Protein 2HHP (pdb70)

B-factor: mean 31.3, std 10.46, range [14.04, 85.15]

Radius of gyration: 24.3 Å; Cα contacts (8 Å, |Δi|>4): 981; chains: 1; bounding box: 60×66×67 Å

Nearest PDB structures (foldseek):
  2hhp-assembly1_A  TM=1.002E+00  e=3.852E-98  Saccharomyces cerevisiae
  2q66-assembly1_A  TM=9.576E-01  e=8.132E-89  Saccharomyces cerevisiae
  3c66-assembly2_B  TM=9.898E-01  e=5.894E-87  Saccharomyces cerevisiae
  2o1p-assembly2_B  TM=9.622E-01  e=3.271E-87  Saccharomyces cerevisiae
  3c66-assembly1_A  TM=9.635E-01  e=1.630E-86  Saccharomyces cerevisiae

InterPro domains:
  IPR007010 Poly(A) polymerase, RNA-binding domain [PF04926] (353-531)
  IPR007012 Poly(A) polymerase, central domain [PF04928] (206-351)
  IPR011068 Nucleotidyltransferase, class I-like, C-terminal [SSF55003] (353-522)
  IPR014492 Poly(A) polymerase [PIRSF018425] (3-551)
  IPR043519 Nucleotidyltransferase superfamily [G3DSA:3.30.460.10] (40-195)
  IPR043519 Nucleotidyltransferase superfamily [SSF81301] (4-197)
  IPR048840 Poly(A) polymerase, nucleotidyltransferase domain [PF20750] (8-201)

Sequence (508 aa):
QKVFGITGPVSTVGATAAENKLNDSLIQQELKKEGSFETEQEETANRVQVLKILQELAQQRFVYEVSKKKKNMSDGMARRDAGGKIIFTYGSSYRLGVHGPGSDIDTLVVVPKHVTREDFFTVFDSLLRERKELDEIAPVPDAFFVPIIKIKKFSGIISIIDLICARRLDQPQVPLSLTLSDKNLLRNLDEKDLRRALNGTRVTDEILEELVPKPNNVFRIALRAIKLWAQRRAVYANIFGFPGGVVAWAMLVARICQLYPNACSAVILNRFFIILSEWNWPQPVILKPIEDGPLQVRVWNPKIYAQDRSHRMPVITPAYPSMCATHNITEESTKKVILQEFVRGVQIITNDIFSNKKSWANLFEKNDFFFRYKFYLEITAYTRGSDDEQHLKWSSGLVESKVRRLLVMKLLEVVLAGIKIAHPFTKPFESSSYCCPTEDDYEMIQDKYGSHKTETALNALKPKAYLSTTMMYIGLDFNKEKVDIHIPCTEFVNLCRRSFNEDYGDHKVFNLALRFVKGYDLPDEVFDENEKRPS

Organism: Saccharomyces cerevisiae (strain ATCC 204508 / S288c) (NCBI:txid559292)

GO terms:
  GO:0005847 mRNA cleavage and polyadenylation specificity factor complex (C, IDA)
  GO:0031124 mRNA 3'-end processing (P, IDA)
  GO:1990817 poly(A) RNA polymerase activity (F, IDA)
  GO:0031126 sno(s)RNA 3'-end processing (P, IGI)
  GO:0031124 mRNA 3'-end processing (P, IMP)
  GO:0000287 magnesium ion binding (F, IDA)
  GO:0005524 ATP binding (F, IDA)
  GO:0005515 protein binding (F, IPI)

Structure (mmCIF, N/CA/C/O backbone):
data_2HHP
#
_entry.id   2HHP
#
_cell.length_a   58.483
_cell.length_b   84.918
_cell.length_c   67.721
_cell.angle_alpha   90.00
_cell.angle_beta   111.78
_cell.angle_gamma   90.00
#
_symmetry.space_group_name_H-M   'P 1 21 1'
#
loop_
_entity.id
_entity.type
_entity.pdbx_description
1 polymer 'Poly(A) polymerase'
2 non-polymer 'CITRATE ANION'
3 non-polymer 'MAGNESIUM ION'
4 water water
#
loop_
_atom_site.group_PDB
_atom_site.id
_atom_site.type_symbol
_atom_site.label_atom_id
_atom_site.label_alt_id
_atom_site.label_comp_id
_atom_site.label_asym_id
_atom_site.label_entity_id
_atom_site.label_seq_id
_atom_site.pdbx_PDB_ins_code
_atom_site.Cartn_x
_atom_site.Cartn_y
_atom_site.Cartn_z
_atom_site.occupancy
_atom_site.B_iso_or_equiv
_atom_site.auth_seq_id
_atom_site.auth_comp_id
_atom_site.auth_asym_id
_atom_site.auth_atom_id
_atom_site.pdbx_PDB_model_num
ATOM 1 N N . GLN A 1 4 ? 3.024 -4.757 -15.246 1.00 46.56 4 GLN A N 1
ATOM 2 C CA . GLN A 1 4 ? 2.933 -3.547 -14.381 1.00 46.28 4 GLN A CA 1
ATOM 3 C C . GLN A 1 4 ? 3.185 -3.955 -12.929 1.00 44.61 4 GLN A C 1
ATOM 4 O O . GLN A 1 4 ? 2.492 -4.836 -12.398 1.00 43.74 4 GLN A O 1
ATOM 10 N N . LYS A 1 5 ? 4.169 -3.307 -12.301 1.00 42.63 5 LYS A N 1
ATOM 11 C CA . LYS A 1 5 ? 4.609 -3.675 -10.939 1.00 41.90 5 LYS A CA 1
ATOM 12 C C . LYS A 1 5 ? 3.438 -3.551 -9.989 1.00 40.16 5 LYS A C 1
ATOM 13 O O . LYS A 1 5 ? 3.414 -4.161 -8.913 1.00 40.56 5 LYS A O 1
ATOM 19 N N . VAL A 1 6 ? 2.469 -2.752 -10.427 1.00 37.78 6 VAL A N 1
ATOM 20 C CA . VAL A 1 6 ? 1.279 -2.374 -9.681 1.00 35.18 6 VAL A CA 1
ATOM 21 C C . VAL A 1 6 ? 0.368 -3.589 -9.532 1.00 33.76 6 VAL A C 1
ATOM 22 O O . VAL A 1 6 ? -0.481 -3.633 -8.651 1.00 32.87 6 VAL A O 1
ATOM 26 N N . PHE A 1 7 ? 0.597 -4.614 -10.352 1.00 32.54 7 PHE A N 1
ATOM 27 C CA . PHE A 1 7 ? -0.226 -5.862 -10.251 1.00 31.04 7 PHE A CA 1
ATOM 28 C C . PHE A 1 7 ? 0.504 -6.970 -9.510 1.00 29.43 7 PHE A C 1
ATOM 29 O O . PHE A 1 7 ? -0.006 -8.150 -9.367 1.00 26.48 7 PHE A O 1
ATOM 37 N N . GLY A 1 8 ? 1.687 -6.566 -9.045 1.00 29.13 8 GLY A N 1
ATOM 38 C CA . GLY A 1 8 ? 2.616 -7.382 -8.257 1.00 29.66 8 GLY A CA 1
ATOM 39 C C . GLY A 1 8 ? 3.446 -8.446 -9.005 1.00 29.63 8 GLY A C 1
ATOM 40 O O . GLY A 1 8 ? 3.633 -8.359 -10.215 1.00 32.44 8 GLY A O 1
ATOM 41 N N . ILE A 1 9 ? 3.898 -9.461 -8.270 1.00 27.44 9 ILE A N 1
ATOM 42 C CA . ILE A 1 9 ? 4.751 -10.530 -8.846 1.00 26.03 9 ILE A CA 1
ATOM 43 C C . ILE A 1 9 ? 3.972 -11.697 -9.425 1.00 26.31 9 ILE A C 1
ATOM 44 O O . ILE A 1 9 ? 4.560 -12.560 -10.119 1.00 23.63 9 ILE A O 1
ATOM 49 N N . THR A 1 10 ? 2.675 -11.772 -9.133 1.00 27.38 10 THR A N 1
ATOM 50 C CA . THR A 1 10 ? 1.857 -12.875 -9.731 1.00 27.65 10 THR A CA 1
ATOM 51 C C . THR A 1 10 ? 0.789 -12.473 -10.744 1.00 27.94 10 THR A C 1
ATOM 52 O O . THR A 1 10 ? 0.056 -13.372 -11.210 1.00 28.41 10 THR A O 1
ATOM 56 N N . GLY A 1 11 ? 0.640 -11.192 -11.098 1.00 28.59 11 GLY A N 1
ATOM 57 C CA . GLY A 1 11 ? -0.495 -10.847 -12.010 1.00 27.69 11 GLY A CA 1
ATOM 58 C C . GLY A 1 11 ? -1.825 -10.743 -11.215 1.00 25.19 11 GLY A C 1
ATOM 59 O O . GLY A 1 11 ? -1.885 -11.242 -10.099 1.00 26.03 11 GLY A O 1
ATOM 60 N N . PRO A 1 12 ? -2.872 -10.077 -11.726 1.00 24.22 12 PRO A N 1
ATOM 61 C CA . PRO A 1 12 ? -4.094 -9.923 -10.937 1.00 22.59 12 PRO A CA 1
ATOM 62 C C . PRO A 1 12 ? -4.922 -11.205 -10.873 1.00 21.74 12 PRO A C 1
ATOM 63 O O . PRO A 1 12 ? -4.932 -11.994 -11.841 1.00 21.59 12 PRO A O 1
ATOM 67 N N . VAL A 1 13 ? -5.654 -11.376 -9.773 1.00 18.98 13 VAL A N 1
ATOM 68 C CA . VAL A 1 13 ? -6.627 -12.446 -9.681 1.00 18.45 13 VAL A CA 1
ATOM 69 C C . VAL A 1 13 ? -7.869 -12.089 -10.520 1.00 17.90 13 VAL A C 1
ATOM 70 O O . VAL A 1 13 ? -8.390 -12.920 -11.268 1.00 17.22 13 VAL A O 1
ATOM 74 N N . SER A 1 14 ? -8.300 -10.842 -10.422 1.00 17.61 14 SER A N 1
ATOM 75 C CA . SER A 1 14 ? -9.460 -10.342 -11.178 1.00 18.75 14 SER A CA 1
ATOM 76 C C . SER A 1 14 ? -9.287 -8.876 -11.513 1.00 19.06 14 SER A C 1
ATOM 77 O O . SER A 1 14 ? -8.900 -8.120 -10.644 1.00 20.02 14 SER A O 1
ATOM 80 N N . THR A 1 15 ? -9.578 -8.484 -12.761 1.00 18.04 15 THR A N 1
ATOM 81 C CA . THR A 1 15 ? -9.638 -7.047 -13.069 1.00 20.39 15 THR A CA 1
ATOM 82 C C . THR A 1 15 ? -11.064 -6.502 -13.106 1.00 20.47 15 THR A C 1
ATOM 83 O O . THR A 1 15 ? -11.272 -5.356 -13.514 1.00 21.49 15 THR A O 1
ATOM 87 N N . VAL A 1 16 ? -12.038 -7.320 -12.709 1.00 20.28 16 VAL A N 1
ATOM 88 C CA . VAL A 1 16 ? -13.425 -6.894 -12.633 1.00 20.82 16 VAL A CA 1
ATOM 89 C C . VAL A 1 16 ? -13.606 -5.672 -11.735 1.00 21.56 16 VAL A C 1
ATOM 90 O O . VAL A 1 16 ? -13.043 -5.609 -10.633 1.00 19.91 16 VAL A O 1
ATOM 94 N N . GLY A 1 17 ? -14.365 -4.685 -12.200 1.00 21.20 17 GLY A N 1
ATOM 95 C CA . GLY A 1 17 ? -14.628 -3.522 -11.360 1.00 21.74 17 GLY A CA 1
ATOM 96 C C . GLY A 1 17 ? -15.697 -3.739 -10.285 1.00 23.01 17 GLY A C 1
ATOM 97 O O . GLY A 1 17 ? -16.487 -4.707 -10.323 1.00 21.82 17 GLY A O 1
ATOM 98 N N . ALA A 1 18 ? -15.775 -2.800 -9.334 1.00 22.80 18 ALA A N 1
ATOM 99 C CA . ALA A 1 18 ? -16.828 -2.886 -8.306 1.00 22.58 18 ALA A CA 1
ATOM 100 C C . ALA A 1 18 ? -18.230 -2.756 -8.919 1.00 22.46 18 ALA A C 1
ATOM 101 O O . ALA A 1 18 ? -18.453 -1.951 -9.818 1.00 22.11 18 ALA A O 1
ATOM 103 N N . THR A 1 19 ? -19.161 -3.545 -8.397 1.00 23.93 19 THR A N 1
ATOM 104 C CA . THR A 1 19 ? -20.585 -3.375 -8.685 1.00 24.25 19 THR A CA 1
ATOM 105 C C . THR A 1 19 ? -21.205 -2.321 -7.770 1.00 24.92 19 THR A C 1
ATOM 106 O O . THR A 1 19 ? -20.615 -1.881 -6.756 1.00 23.82 19 THR A O 1
ATOM 110 N N . ALA A 1 20 ? -22.426 -1.939 -8.113 1.00 25.49 20 ALA A N 1
ATOM 111 C CA . ALA A 1 20 ? -23.154 -0.984 -7.285 1.00 24.94 20 ALA A CA 1
ATOM 112 C C . ALA A 1 20 ? -23.337 -1.514 -5.852 1.00 24.76 20 ALA A C 1
ATOM 113 O O . ALA A 1 20 ? -23.166 -0.761 -4.872 1.00 22.68 20 ALA A O 1
ATOM 115 N N . ALA A 1 21 ? -23.648 -2.804 -5.717 1.00 23.55 21 ALA A N 1
ATOM 116 C CA . ALA A 1 21 ? -23.859 -3.391 -4.384 1.00 23.37 21 ALA A CA 1
ATOM 117 C C . ALA A 1 21 ? -22.558 -3.329 -3.567 1.00 22.32 21 ALA A C 1
ATOM 118 O O . ALA A 1 21 ? -22.577 -3.067 -2.359 1.00 21.85 21 ALA A O 1
ATOM 120 N N . GLU A 1 22 ? -21.446 -3.636 -4.230 1.00 21.79 22 GLU A N 1
ATOM 121 C CA . GLU A 1 22 ? -20.132 -3.579 -3.566 1.00 21.06 22 GLU A CA 1
ATOM 122 C C . GLU A 1 22 ? -19.799 -2.142 -3.153 1.00 20.98 22 GLU A C 1
ATOM 123 O O . GLU A 1 22 ? -19.281 -1.919 -2.064 1.00 20.49 22 GLU A O 1
ATOM 129 N N . ASN A 1 23 ? -20.102 -1.160 -4.017 1.00 21.09 23 ASN A N 1
ATOM 130 C CA . ASN A 1 23 ? -19.815 0.229 -3.669 1.00 21.15 23 ASN A CA 1
ATOM 131 C C . ASN A 1 23 ? -20.661 0.679 -2.482 1.00 21.35 23 ASN A C 1
ATOM 132 O O . ASN A 1 23 ? -20.230 1.492 -1.705 1.00 19.51 23 ASN A O 1
ATOM 137 N N . LYS A 1 24 ? -21.863 0.122 -2.359 1.00 21.59 24 LYS A N 1
ATOM 138 C CA . LYS A 1 24 ? -22.741 0.402 -1.224 1.00 22.18 24 LYS A CA 1
ATOM 139 C C . LYS A 1 24 ? -22.111 -0.124 0.077 1.00 20.91 24 LYS A C 1
ATOM 140 O O . LYS A 1 24 ? -22.088 0.586 1.085 1.00 20.33 24 LYS A O 1
ATOM 146 N N . LEU A 1 25 ? -21.582 -1.340 0.037 1.00 19.61 25 LEU A N 1
ATOM 147 C CA . LEU A 1 25 ? -20.842 -1.914 1.179 1.00 20.17 25 LEU A CA 1
ATOM 148 C C . LEU A 1 25 ? -19.625 -1.030 1.513 1.00 19.10 25 LEU A C 1
ATOM 149 O O . LEU A 1 25 ? -19.271 -0.812 2.678 1.00 19.05 25 LEU A O 1
ATOM 154 N N . ASN A 1 26 ? -18.988 -0.518 0.469 1.00 20.00 26 ASN A N 1
ATOM 155 C CA . ASN A 1 26 ? -17.838 0.374 0.620 1.00 19.52 26 ASN A CA 1
ATOM 156 C C . ASN A 1 26 ? -18.240 1.703 1.275 1.00 19.80 26 ASN A C 1
ATOM 157 O O . ASN A 1 26 ? -17.565 2.205 2.165 1.00 19.35 26 ASN A O 1
ATOM 162 N N . ASP A 1 27 ? -19.356 2.276 0.843 1.00 20.68 27 ASP A N 1
ATOM 163 C CA . ASP A 1 27 ? -19.872 3.468 1.527 1.00 21.74 27 ASP A CA 1
ATOM 164 C C . ASP A 1 27 ? -20.149 3.196 3.003 1.00 21.50 27 ASP A C 1
ATOM 165 O O . ASP A 1 27 ? -19.790 3.997 3.849 1.00 20.53 27 ASP A O 1
ATOM 170 N N . SER A 1 28 ? -20.792 2.068 3.313 1.00 21.55 28 SER A N 1
ATOM 171 C CA . SER A 1 28 ? -21.013 1.639 4.720 1.00 21.89 28 SER A CA 1
ATOM 172 C C . SER A 1 28 ? -19.707 1.529 5.499 1.00 21.42 28 SER A C 1
ATOM 173 O O . SER A 1 28 ? -19.625 1.943 6.676 1.00 21.32 28 SER A O 1
ATOM 176 N N . LEU A 1 29 ? -18.696 0.961 4.839 1.00 20.15 29 LEU A N 1
ATOM 177 C CA . LEU A 1 29 ? -17.375 0.789 5.470 1.00 18.41 29 LEU A CA 1
ATOM 178 C C . LEU A 1 29 ? -16.815 2.181 5.819 1.00 18.95 29 LEU A C 1
ATOM 179 O O . LEU A 1 29 ? -16.384 2.421 6.929 1.00 18.99 29 LEU A O 1
ATOM 184 N N . ILE A 1 30 ? -16.814 3.096 4.844 1.00 19.32 30 ILE A N 1
ATOM 185 C CA . ILE A 1 30 ? -16.270 4.446 5.100 1.00 19.81 30 ILE A CA 1
ATOM 186 C C . ILE A 1 30 ? -17.043 5.163 6.231 1.00 20.58 30 ILE A C 1
ATOM 187 O O . ILE A 1 30 ? -16.431 5.742 7.146 1.00 21.93 30 ILE A O 1
ATOM 192 N N . GLN A 1 31 ? -18.373 5.081 6.195 1.00 21.75 31 GLN A N 1
ATOM 193 C CA A GLN A 1 31 ? -19.180 5.692 7.262 0.50 22.03 31 GLN A CA 1
ATOM 194 C CA B GLN A 1 31 ? -19.268 5.622 7.260 0.50 22.73 31 GLN A CA 1
ATOM 195 C C . GLN A 1 31 ? -18.865 5.111 8.649 1.00 21.83 31 GLN A C 1
ATOM 196 O O . GLN A 1 31 ? -18.762 5.874 9.627 1.00 21.61 31 GLN A O 1
ATOM 207 N N . GLU A 1 32 ? -18.660 3.799 8.748 1.00 21.24 32 GLU A N 1
ATOM 208 C CA . GLU A 1 32 ? -18.204 3.203 10.001 1.00 21.76 32 GLU A CA 1
ATOM 209 C C . GLU A 1 32 ? -16.787 3.691 10.431 1.00 21.94 32 GLU A C 1
ATOM 210 O O . GLU A 1 32 ? -16.553 4.003 11.590 1.00 21.73 32 GLU A O 1
ATOM 216 N N . LEU A 1 33 ? -15.854 3.779 9.486 1.00 22.13 33 LEU A N 1
ATOM 217 C CA . LEU A 1 33 ? -14.546 4.394 9.790 1.00 22.40 33 LEU A CA 1
ATOM 218 C C . LEU A 1 33 ? -14.689 5.807 10.343 1.00 22.52 33 LEU A C 1
ATOM 219 O O . LEU A 1 33 ? -14.045 6.165 11.338 1.00 23.25 33 LEU A O 1
ATOM 224 N N . LYS A 1 34 ? -15.530 6.604 9.696 1.00 23.89 34 LYS A N 1
ATOM 225 C CA . LYS A 1 34 ? -15.795 7.989 10.184 1.00 25.14 34 LYS A CA 1
ATOM 226 C C . LYS A 1 34 ? -16.394 7.952 11.579 1.00 26.23 34 LYS A C 1
ATOM 227 O O . LYS A 1 34 ? -15.919 8.632 12.497 1.00 26.75 34 LYS A O 1
ATOM 233 N N . LYS A 1 35 ? -17.442 7.153 11.756 1.00 27.43 35 LYS A N 1
ATOM 234 C CA . LYS A 1 35 ? -18.066 7.015 13.093 1.00 27.51 35 LYS A CA 1
ATOM 235 C C . LYS A 1 35 ? -17.038 6.654 14.187 1.00 27.28 35 LYS A C 1
ATOM 236 O O . LYS A 1 35 ? -17.121 7.161 15.312 1.00 26.81 35 LYS A O 1
ATOM 242 N N . GLU A 1 36 ? -16.074 5.791 13.872 1.00 25.45 36 GLU A N 1
ATOM 243 C CA . GLU A 1 36 ? -15.100 5.293 14.861 1.00 25.94 36 GLU A CA 1
ATOM 244 C C . GLU A 1 36 ? -13.834 6.174 14.944 1.00 24.86 36 GLU A C 1
ATOM 245 O O . GLU A 1 36 ? -12.874 5.791 15.549 1.00 25.76 36 GLU A O 1
ATOM 251 N N . GLY A 1 37 ? -13.873 7.343 14.304 1.00 24.91 37 GLY A N 1
ATOM 252 C CA . GLY A 1 37 ? -12.840 8.388 14.470 1.00 25.45 37 GLY A CA 1
ATOM 253 C C . GLY A 1 37 ? -11.578 8.207 13.638 1.00 23.96 37 GLY A C 1
ATOM 254 O O . GLY A 1 37 ? -10.521 8.675 14.024 1.00 24.07 37 GLY A O 1
ATOM 255 N N . SER A 1 38 ? -11.672 7.527 12.496 1.00 22.33 38 SER A N 1
ATOM 256 C CA . SER A 1 38 ? -10.470 7.205 11.712 1.00 22.31 38 SER A CA 1
ATOM 257 C C . SER A 1 38 ? -9.859 8.458 11.114 1.00 21.36 38 SER A C 1
ATOM 258 O O . SER A 1 38 ? -8.629 8.542 11.008 1.00 22.25 38 SER A O 1
ATOM 261 N N . PHE A 1 39 ? -10.706 9.426 10.788 1.00 21.31 39 PHE A N 1
ATOM 262 C CA . PHE A 1 39 ? -10.273 10.605 10.029 1.00 20.85 39 PHE A CA 1
ATOM 263 C C . PHE A 1 39 ? -10.200 11.827 10.926 1.00 20.99 39 PHE A C 1
ATOM 264 O O . PHE A 1 39 ? -11.134 12.087 11.705 1.00 22.00 39 PHE A O 1
ATOM 272 N N . GLU A 1 40 ? -9.151 12.631 10.759 1.00 20.98 40 GLU A N 1
ATOM 273 C CA . GLU A 1 40 ? -9.085 13.934 11.481 1.00 19.82 40 GLU A CA 1
ATOM 274 C C . GLU A 1 40 ? -9.823 15.010 10.720 1.00 20.66 40 GLU A C 1
ATOM 275 O O . GLU A 1 40 ? -10.202 14.802 9.567 1.00 21.85 40 GLU A O 1
ATOM 281 N N . THR A 1 41 ? -9.990 16.180 11.349 1.00 21.57 41 THR A N 1
ATOM 282 C CA . THR A 1 41 ? -10.672 17.292 10.649 1.00 23.24 41 THR A CA 1
ATOM 283 C C . THR A 1 41 ? -9.769 17.954 9.602 1.00 24.13 41 THR A C 1
ATOM 284 O O . THR A 1 41 ? -8.535 17.854 9.677 1.00 23.74 41 THR A O 1
ATOM 288 N N . GLU A 1 42 ? -10.378 18.682 8.660 1.00 25.42 42 GLU A N 1
ATOM 289 C CA . GLU A 1 42 ? -9.614 19.462 7.704 1.00 27.78 42 GLU A CA 1
ATOM 290 C C . GLU A 1 42 ? -8.685 20.414 8.439 1.00 25.54 42 GLU A C 1
ATOM 291 O O . GLU A 1 42 ? -7.546 20.610 7.996 1.00 26.11 42 GLU A O 1
ATOM 297 N N . GLN A 1 43 ? -9.161 20.989 9.546 1.00 24.62 43 GLN A N 1
ATOM 298 C CA . GLN A 1 43 ? -8.320 21.898 10.367 1.00 24.58 43 GLN A CA 1
ATOM 299 C C . GLN A 1 43 ? -7.105 21.194 10.959 1.00 22.72 43 GLN A C 1
ATOM 300 O O . GLN A 1 43 ? -5.991 21.739 10.952 1.00 21.36 43 GLN A O 1
ATOM 306 N N . GLU A 1 44 ? -7.298 19.969 11.455 1.00 21.00 44 GLU A N 1
ATOM 307 C CA A GLU A 1 44 ? -6.152 19.235 11.986 0.50 21.63 44 GLU A CA 1
ATOM 308 C CA B GLU A 1 44 ? -6.181 19.209 11.999 0.50 21.78 44 GLU A CA 1
ATOM 309 C C . GLU A 1 44 ? -5.130 18.910 10.896 1.00 21.11 44 GLU A C 1
ATOM 310 O O . GLU A 1 44 ? -3.933 19.007 11.125 1.00 20.48 44 GLU A O 1
ATOM 321 N N . THR A 1 45 ? -5.586 18.580 9.690 1.00 20.71 45 THR A N 1
ATOM 322 C CA . THR A 1 45 ? -4.645 18.365 8.599 1.00 21.75 45 THR A CA 1
ATOM 323 C C . THR A 1 45 ? -3.862 19.676 8.263 1.00 21.87 45 THR A C 1
ATOM 324 O O . THR A 1 45 ? -2.646 19.638 8.046 1.00 20.82 45 THR A O 1
ATOM 328 N N . ALA A 1 46 ? -4.568 20.803 8.188 1.00 20.68 46 ALA A N 1
ATOM 329 C CA . ALA A 1 46 ? -3.905 22.118 7.957 1.00 21.76 46 ALA A CA 1
ATOM 330 C C . ALA A 1 46 ? -2.807 22.365 8.985 1.00 21.54 46 ALA A C 1
ATOM 331 O O . ALA A 1 46 ? -1.721 22.863 8.659 1.00 21.34 46 ALA A O 1
ATOM 333 N N . ASN A 1 47 ? -3.101 21.989 10.243 1.00 20.41 47 ASN A N 1
ATOM 334 C CA . ASN A 1 47 ? -2.239 22.280 11.356 1.00 20.50 47 ASN A CA 1
ATOM 335 C C . ASN A 1 47 ? -0.938 21.482 11.184 1.00 19.97 47 ASN A C 1
ATOM 336 O O . ASN A 1 47 ? 0.170 22.002 11.444 1.00 19.00 47 ASN A O 1
ATOM 341 N N . ARG A 1 48 ? -1.078 20.223 10.730 1.00 19.72 48 ARG A N 1
ATOM 342 C CA . ARG A 1 48 ? 0.087 19.341 10.451 1.00 17.78 48 ARG A CA 1
ATOM 343 C C . ARG A 1 48 ? 0.929 19.923 9.308 1.00 19.31 48 ARG A C 1
ATOM 344 O O . ARG A 1 48 ? 2.165 20.028 9.413 1.00 18.52 48 ARG A O 1
ATOM 352 N N . VAL A 1 49 ? 0.254 20.390 8.264 1.00 19.03 49 VAL A N 1
ATOM 353 C CA . VAL A 1 49 ? 0.971 20.949 7.092 1.00 19.39 49 VAL A CA 1
ATOM 354 C C . VAL A 1 49 ? 1.788 22.157 7.527 1.00 19.39 49 VAL A C 1
ATOM 355 O O . VAL A 1 49 ? 2.988 22.258 7.175 1.00 18.83 49 VAL A O 1
ATOM 359 N N . GLN A 1 50 ? 1.191 22.993 8.376 1.00 19.68 50 GLN A N 1
ATOM 360 C CA . GLN A 1 50 ? 1.908 24.185 8.953 1.00 19.36 50 GLN A CA 1
ATOM 361 C C . GLN A 1 50 ? 3.130 23.790 9.801 1.00 19.18 50 GLN A C 1
ATOM 362 O O . GLN A 1 50 ? 4.230 24.313 9.620 1.00 18.54 50 GLN A O 1
ATOM 368 N N . VAL A 1 51 ? 2.976 22.844 10.737 1.00 19.42 51 VAL A N 1
ATOM 369 C CA . VAL A 1 51 ? 4.141 22.436 11.495 1.00 19.13 51 VAL A CA 1
ATOM 370 C C . VAL A 1 51 ? 5.246 21.891 10.533 1.00 18.59 51 VAL A C 1
ATOM 371 O O . VAL A 1 51 ? 6.435 22.117 10.762 1.00 17.65 51 VAL A O 1
ATOM 375 N N . LEU A 1 52 ? 4.870 21.204 9.450 1.00 18.26 52 LEU A N 1
ATOM 376 C CA . LEU A 1 52 ? 5.902 20.661 8.569 1.00 19.31 52 LEU A CA 1
ATOM 377 C C . LEU A 1 52 ? 6.646 21.792 7.834 1.00 19.22 52 LEU A C 1
ATOM 378 O O . LEU A 1 52 ? 7.832 21.661 7.583 1.00 20.17 52 LEU A O 1
ATOM 383 N N . LYS A 1 53 ? 5.952 22.867 7.484 1.00 21.41 53 LYS A N 1
ATOM 384 C CA . LYS A 1 53 ? 6.622 24.014 6.851 1.00 21.25 53 LYS A CA 1
ATOM 385 C C . LYS A 1 53 ? 7.689 24.513 7.856 1.00 20.42 53 LYS A C 1
ATOM 386 O O . LYS A 1 53 ? 8.766 24.905 7.480 1.00 19.12 53 LYS A O 1
ATOM 392 N N . ILE A 1 54 ? 7.298 24.600 9.121 1.00 18.35 54 ILE A N 1
ATOM 393 C CA . ILE A 1 54 ? 8.213 25.116 10.152 1.00 18.93 54 ILE A CA 1
ATOM 394 C C . ILE A 1 54 ? 9.423 24.162 10.315 1.00 18.14 54 ILE A C 1
ATOM 395 O O . ILE A 1 54 ? 10.558 24.590 10.531 1.00 17.41 54 ILE A O 1
ATOM 400 N N . LEU A 1 55 ? 9.146 22.868 10.321 1.00 18.59 55 LEU A N 1
ATOM 401 C CA . LEU A 1 55 ? 10.230 21.882 10.419 1.00 19.07 55 LEU A CA 1
ATOM 402 C C . LEU A 1 55 ? 11.239 21.944 9.269 1.00 19.55 55 LEU A C 1
ATOM 403 O O . LEU A 1 55 ? 12.464 21.794 9.492 1.00 20.18 55 LEU A O 1
ATOM 408 N N . GLN A 1 56 ? 10.742 22.179 8.061 1.00 18.80 56 GLN A N 1
ATOM 409 C CA . GLN A 1 56 ? 11.632 22.365 6.920 1.00 20.72 56 GLN A CA 1
ATOM 410 C C . GLN A 1 56 ? 12.481 23.628 7.120 1.00 20.09 56 GLN A C 1
ATOM 411 O O . GLN A 1 56 ? 13.683 23.619 6.868 1.00 21.21 56 GLN A O 1
ATOM 417 N N . GLU A 1 57 ? 11.833 24.712 7.530 1.00 19.25 57 GLU A N 1
ATOM 418 C CA . GLU A 1 57 ? 12.589 25.944 7.822 1.00 19.79 57 GLU A CA 1
ATOM 419 C C . GLU A 1 57 ? 13.698 25.683 8.865 1.00 19.10 57 GLU A C 1
ATOM 420 O O . GLU A 1 57 ? 14.828 26.126 8.714 1.00 20.50 57 GLU A O 1
ATOM 426 N N . LEU A 1 58 ? 13.379 24.952 9.932 1.00 18.37 58 LEU A N 1
ATOM 427 C CA . LEU A 1 58 ? 14.340 24.685 10.957 1.00 18.70 58 LEU A CA 1
ATOM 428 C C . LEU A 1 58 ? 15.440 23.702 10.483 1.00 19.09 58 LEU A C 1
ATOM 429 O O . LEU A 1 58 ? 16.604 23.828 10.953 1.00 20.24 58 LEU A O 1
ATOM 434 N N . ALA A 1 59 ? 15.063 22.737 9.631 1.00 19.41 59 ALA A N 1
ATOM 435 C CA . ALA A 1 59 ? 16.065 21.780 9.101 1.00 20.38 59 ALA A CA 1
ATOM 436 C C . ALA A 1 59 ? 17.149 22.518 8.284 1.00 20.59 59 ALA A C 1
ATOM 437 O O . ALA A 1 59 ? 18.330 22.229 8.431 1.00 21.53 59 ALA A O 1
ATOM 439 N N . GLN A 1 60 ? 16.721 23.463 7.446 1.00 21.68 60 GLN A N 1
ATOM 440 C CA A GLN A 1 60 ? 17.622 24.348 6.679 0.50 21.66 60 GLN A CA 1
ATOM 441 C CA B GLN A 1 60 ? 17.635 24.326 6.691 0.50 22.10 60 GLN A CA 1
ATOM 442 C C . GLN A 1 60 ? 18.491 25.181 7.638 1.00 22.16 60 GLN A C 1
ATOM 443 O O . GLN A 1 60 ? 19.724 25.258 7.499 1.00 22.61 60 GLN A O 1
ATOM 454 N N . ARG A 1 61 ? 17.855 25.817 8.605 1.00 20.82 61 ARG A N 1
ATOM 455 C CA . ARG A 1 61 ? 18.567 26.661 9.587 1.00 21.37 61 ARG A CA 1
ATOM 456 C C . ARG A 1 61 ? 19.643 25.837 10.332 1.00 20.76 61 ARG A C 1
ATOM 457 O O . ARG A 1 61 ? 20.751 26.316 10.592 1.00 20.75 61 ARG A O 1
ATOM 465 N N . PHE A 1 62 ? 19.267 24.613 10.698 1.00 19.70 62 PHE A N 1
ATOM 466 C CA . PHE A 1 62 ? 20.152 23.661 11.388 1.00 20.29 62 PHE A CA 1
ATOM 467 C C . PHE A 1 62 ? 21.383 23.379 10.504 1.00 19.94 62 PHE A C 1
ATOM 468 O O . PHE A 1 62 ? 22.502 23.560 10.944 1.00 21.27 62 PHE A O 1
ATOM 476 N N . VAL A 1 63 ? 21.177 22.917 9.274 1.00 19.57 63 VAL A N 1
ATOM 477 C CA . VAL A 1 63 ? 22.305 22.599 8.387 1.00 19.11 63 VAL A CA 1
ATOM 478 C C . VAL A 1 63 ? 23.134 23.881 8.153 1.00 20.67 63 VAL A C 1
ATOM 479 O O . VAL A 1 63 ? 24.389 23.837 8.145 1.00 20.33 63 VAL A O 1
ATOM 483 N N . TYR A 1 64 ? 22.448 25.010 8.014 1.00 18.56 64 TYR A N 1
ATOM 484 C CA . TYR A 1 64 ? 23.165 26.280 7.743 1.00 21.48 64 TYR A CA 1
ATOM 485 C C . TYR A 1 64 ? 24.108 26.612 8.907 1.00 21.46 64 TYR A C 1
ATOM 486 O O . TYR A 1 64 ? 25.289 26.935 8.712 1.00 22.03 64 TYR A O 1
ATOM 495 N N . GLU A 1 65 ? 23.574 26.515 10.118 1.00 22.06 65 GLU A N 1
ATOM 496 C CA . GLU A 1 65 ? 24.317 26.875 11.344 1.00 23.65 65 GLU A CA 1
ATOM 497 C C . GLU A 1 65 ? 25.510 25.972 11.555 1.00 22.86 65 GLU A C 1
ATOM 498 O O . GLU A 1 65 ? 26.615 26.456 11.881 1.00 22.47 65 GLU A O 1
ATOM 504 N N . VAL A 1 66 ? 25.304 24.672 11.347 1.00 22.97 66 VAL A N 1
ATOM 505 C CA . VAL A 1 66 ? 26.389 23.689 11.479 1.00 21.86 66 VAL A CA 1
ATOM 506 C C . VAL A 1 66 ? 27.476 23.974 10.435 1.00 22.03 66 VAL A C 1
ATOM 507 O O . VAL A 1 66 ? 28.687 23.904 10.749 1.00 22.41 66 VAL A O 1
ATOM 511 N N . SER A 1 67 ? 27.039 24.289 9.212 1.00 20.78 67 SER A N 1
ATOM 512 C CA . SER A 1 67 ? 27.943 24.603 8.118 1.00 22.39 67 SER A CA 1
ATOM 513 C C . SER A 1 67 ? 28.797 25.822 8.451 1.00 22.96 67 SER A C 1
ATOM 514 O O . SER A 1 67 ? 30.039 25.784 8.321 1.00 24.50 67 SER A O 1
ATOM 517 N N . LYS A 1 68 ? 28.157 26.870 8.957 1.00 23.63 68 LYS A N 1
ATOM 518 C CA . LYS A 1 68 ? 28.892 28.073 9.383 1.00 25.56 68 LYS A CA 1
ATOM 519 C C . LYS A 1 68 ? 29.889 27.801 10.533 1.00 26.78 68 LYS A C 1
ATOM 520 O O . LYS A 1 68 ? 30.966 28.373 10.557 1.00 27.02 68 LYS A O 1
ATOM 526 N N . LYS A 1 69 ? 29.524 26.933 11.473 1.00 27.62 69 LYS A N 1
ATOM 527 C CA . LYS A 1 69 ? 30.415 26.504 12.560 1.00 29.65 69 LYS A CA 1
ATOM 528 C C . LYS A 1 69 ? 31.638 25.734 12.068 1.00 30.09 69 LYS A C 1
ATOM 529 O O . LYS A 1 69 ? 32.681 25.736 12.757 1.00 30.93 69 LYS A O 1
ATOM 535 N N . LYS A 1 70 ? 31.534 25.128 10.885 0.50 28.48 70 LYS A N 1
ATOM 536 C CA A LYS A 1 70 ? 32.646 24.428 10.273 0.50 28.58 70 LYS A CA 1
ATOM 537 C CA B LYS A 1 70 ? 32.660 24.429 10.239 0.50 29.16 70 LYS A CA 1
ATOM 538 C C A LYS A 1 70 ? 33.279 25.315 9.183 0.50 29.13 70 LYS A C 1
ATOM 539 C C B LYS A 1 70 ? 33.454 25.337 9.312 0.50 29.32 70 LYS A C 1
ATOM 540 O O A LYS A 1 70 ? 33.832 24.830 8.189 0.50 29.28 70 LYS A O 1
ATOM 541 O O B LYS A 1 70 ? 34.278 24.871 8.516 0.50 29.34 70 LYS A O 1
ATOM 552 N N . ASN A 1 71 ? 33.171 26.628 9.402 1.00 29.42 71 ASN A N 1
ATOM 553 C CA . ASN A 1 71 ? 33.858 27.672 8.625 1.00 30.39 71 ASN A CA 1
ATOM 554 C C . ASN A 1 71 ? 33.535 27.804 7.157 1.00 29.35 71 ASN A C 1
ATOM 555 O O . ASN A 1 71 ? 34.266 28.422 6.404 1.00 29.41 71 ASN A O 1
ATOM 560 N N . MET A 1 72 ? 32.377 27.278 6.759 1.00 27.17 72 MET A N 1
ATOM 561 C CA . MET A 1 72 ? 31.952 27.406 5.372 1.00 26.38 72 MET A CA 1
ATOM 562 C C . MET A 1 72 ? 31.459 28.824 5.110 1.00 25.67 72 MET A C 1
ATOM 563 O O . MET A 1 72 ? 31.022 29.516 6.030 1.00 25.33 72 MET A O 1
ATOM 568 N N . SER A 1 73 ? 31.565 29.256 3.863 1.00 25.69 73 SER A N 1
ATOM 569 C CA . SER A 1 73 ? 31.068 30.570 3.434 1.00 26.32 73 SER A CA 1
ATOM 570 C C . SER A 1 73 ? 29.535 30.540 3.554 1.00 26.86 73 SER A C 1
ATOM 571 O O . SER A 1 73 ? 28.938 29.444 3.557 1.00 25.17 73 SER A O 1
ATOM 574 N N . ASP A 1 74 ? 28.896 31.708 3.645 1.00 26.66 74 ASP A N 1
ATOM 575 C CA . ASP A 1 74 ? 27.410 31.764 3.571 1.00 27.23 74 ASP A CA 1
ATOM 576 C C . ASP A 1 74 ? 26.841 30.974 2.415 1.00 27.42 74 ASP A C 1
ATOM 577 O O . ASP A 1 74 ? 25.879 30.209 2.590 1.00 26.23 74 ASP A O 1
ATOM 582 N N . GLY A 1 75 ? 27.409 31.162 1.215 1.00 27.22 75 GLY A N 1
ATOM 583 C CA . GLY A 1 75 ? 26.913 30.462 0.035 1.00 26.32 75 GLY A CA 1
ATOM 584 C C . GLY A 1 75 ? 26.977 28.956 0.149 1.00 27.37 75 GLY A C 1
ATOM 585 O O . GLY A 1 75 ? 26.013 28.250 -0.184 1.00 26.99 75 GLY A O 1
ATOM 586 N N . MET A 1 76 ? 28.110 28.448 0.603 1.00 25.79 76 MET A N 1
ATOM 587 C CA . MET A 1 76 ? 28.240 27.012 0.717 1.00 28.61 76 MET A CA 1
ATOM 588 C C . MET A 1 76 ? 27.326 26.512 1.827 1.00 25.64 76 MET A C 1
ATOM 589 O O . MET A 1 76 ? 26.830 25.389 1.749 1.00 25.53 76 MET A O 1
ATOM 594 N N . ALA A 1 77 ? 27.144 27.328 2.864 1.00 24.84 77 ALA A N 1
ATOM 595 C CA . ALA A 1 77 ? 26.273 26.931 4.008 1.00 24.80 77 ALA A CA 1
ATOM 596 C C . ALA A 1 77 ? 24.809 26.880 3.516 1.00 24.95 77 ALA A C 1
ATOM 597 O O . ALA A 1 77 ? 24.068 25.966 3.876 1.00 23.74 77 ALA A O 1
ATOM 599 N N . ARG A 1 78 ? 24.396 27.838 2.666 1.00 25.78 78 ARG A N 1
ATOM 600 C CA A ARG A 1 78 ? 23.080 27.780 2.014 0.50 26.70 78 ARG A CA 1
ATOM 601 C CA B ARG A 1 78 ? 23.060 27.770 2.070 0.50 26.82 78 ARG A CA 1
ATOM 602 C C . ARG A 1 78 ? 22.963 26.564 1.133 1.00 27.12 78 ARG A C 1
ATOM 603 O O . ARG A 1 78 ? 22.004 25.803 1.221 1.00 25.94 78 ARG A O 1
ATOM 618 N N . ASP A 1 79 ? 23.976 26.375 0.275 1.00 27.49 79 ASP A N 1
ATOM 619 C CA . ASP A 1 79 ? 24.040 25.247 -0.633 1.00 28.23 79 ASP A CA 1
ATOM 620 C C . ASP A 1 79 ? 23.939 23.911 0.050 1.00 27.70 79 ASP A C 1
ATOM 621 O O . ASP A 1 79 ? 23.388 22.987 -0.514 1.00 27.50 79 ASP A O 1
ATOM 626 N N . ALA A 1 80 ? 24.532 23.804 1.238 1.00 25.28 80 ALA A N 1
ATOM 627 C CA . ALA A 1 80 ? 24.416 22.591 2.049 1.00 24.89 80 ALA A CA 1
ATOM 628 C C . ALA A 1 80 ? 22.959 22.103 2.222 1.00 24.09 80 ALA A C 1
ATOM 629 O O . ALA A 1 80 ? 22.742 20.908 2.379 1.00 23.01 80 ALA A O 1
ATOM 631 N N . GLY A 1 81 ? 22.001 23.037 2.278 1.00 23.44 81 GLY A N 1
ATOM 632 C CA . GLY A 1 81 ? 20.568 22.715 2.141 1.00 22.95 81 GLY A CA 1
ATOM 633 C C . GLY A 1 81 ? 19.996 22.115 3.403 1.00 22.44 81 GLY A C 1
ATOM 634 O O . GLY A 1 81 ? 20.103 22.693 4.487 1.00 22.64 81 GLY A O 1
ATOM 635 N N . GLY A 1 82 ? 19.402 20.939 3.285 1.00 22.69 82 GLY A N 1
ATOM 636 C CA . GLY A 1 82 ? 18.769 20.278 4.458 1.00 21.21 82 GLY A CA 1
ATOM 637 C C . GLY A 1 82 ? 17.294 20.102 4.078 1.00 22.38 82 GLY A C 1
ATOM 638 O O . GLY A 1 82 ? 16.686 21.018 3.502 1.00 22.95 82 GLY A O 1
ATOM 639 N N . LYS A 1 83 ? 16.727 18.914 4.324 1.00 21.74 83 LYS A N 1
ATOM 640 C CA . LYS A 1 83 ? 15.347 18.656 3.821 1.00 22.23 83 LYS A CA 1
ATOM 641 C C . LYS A 1 83 ? 14.648 17.641 4.716 1.00 21.81 83 LYS A C 1
ATOM 642 O O . LYS A 1 83 ? 15.244 16.643 5.133 1.00 23.49 83 LYS A O 1
ATOM 648 N N . ILE A 1 84 ? 13.366 17.892 4.967 1.00 21.61 84 ILE A N 1
ATOM 649 C CA A ILE A 1 84 ? 12.462 17.039 5.749 0.50 21.84 84 ILE A CA 1
ATOM 650 C CA B ILE A 1 84 ? 12.588 16.925 5.724 0.50 20.96 84 ILE A CA 1
ATOM 651 C C . ILE A 1 84 ? 11.695 16.083 4.805 1.00 21.09 84 ILE A C 1
ATOM 652 O O . ILE A 1 84 ? 11.279 16.520 3.724 1.00 22.28 84 ILE A O 1
ATOM 661 N N . PHE A 1 85 ? 11.471 14.849 5.245 1.00 21.15 85 PHE A N 1
ATOM 662 C CA . PHE A 1 85 ? 10.564 13.921 4.577 1.00 21.57 85 PHE A CA 1
ATOM 663 C C . PHE A 1 85 ? 9.682 13.319 5.659 1.00 20.94 85 PHE A C 1
ATOM 664 O O . PHE A 1 85 ? 10.063 13.247 6.823 1.00 21.55 85 PHE A O 1
ATOM 672 N N . THR A 1 86 ? 8.479 12.907 5.287 1.00 21.48 86 THR A N 1
ATOM 673 C CA . THR A 1 86 ? 7.663 12.131 6.192 1.00 20.91 86 THR A CA 1
ATOM 674 C C . THR A 1 86 ? 7.552 10.693 5.696 1.00 21.26 86 THR A C 1
ATOM 675 O O . THR A 1 86 ? 7.722 10.422 4.483 1.00 22.12 86 THR A O 1
ATOM 679 N N . TYR A 1 87 ? 7.275 9.795 6.633 1.00 21.68 87 TYR A N 1
ATOM 680 C CA . TYR A 1 87 ? 7.061 8.379 6.277 1.00 21.56 87 TYR A CA 1
ATOM 681 C C . TYR A 1 87 ? 5.952 7.798 7.158 1.00 21.30 87 TYR A C 1
ATOM 682 O O . TYR A 1 87 ? 5.276 8.536 7.979 1.00 19.26 87 TYR A O 1
ATOM 691 N N . GLY A 1 88 ? 5.693 6.508 6.955 1.00 20.98 88 GLY A N 1
ATOM 692 C CA . GLY A 1 88 ? 4.747 5.817 7.829 1.00 19.48 88 GLY A CA 1
ATOM 693 C C . GLY A 1 88 ? 3.362 6.350 7.619 1.00 17.97 88 GLY A C 1
ATOM 694 O O . GLY A 1 88 ? 3.044 6.784 6.535 1.00 18.30 88 GLY A O 1
ATOM 695 N N . SER A 1 89 ? 2.512 6.318 8.650 1.00 19.73 89 SER A N 1
ATOM 696 C CA A SER A 1 89 ? 1.068 6.524 8.431 0.50 19.04 89 SER A CA 1
ATOM 697 C CA B SER A 1 89 ? 1.063 6.540 8.457 0.50 19.04 89 SER A CA 1
ATOM 698 C C . SER A 1 89 ? 0.687 7.886 7.849 1.00 18.77 89 SER A C 1
ATOM 699 O O . SER A 1 89 ? -0.179 7.963 7.014 1.00 17.36 89 SER A O 1
ATOM 704 N N . TYR A 1 90 ? 1.300 8.975 8.321 1.00 19.01 90 TYR A N 1
ATOM 705 C CA . TYR A 1 90 ? 1.036 10.289 7.740 1.00 18.74 90 TYR A CA 1
ATOM 706 C C . TYR A 1 90 ? 1.356 10.389 6.241 1.00 18.98 90 TYR A C 1
ATOM 707 O O . TYR A 1 90 ? 0.557 10.863 5.454 1.00 19.10 90 TYR A O 1
ATOM 716 N N . ARG A 1 91 ? 2.548 9.957 5.861 1.00 18.97 91 ARG A N 1
ATOM 717 C CA . ARG A 1 91 ? 2.930 9.957 4.465 1.00 19.49 91 ARG A CA 1
ATOM 718 C C . ARG A 1 91 ? 1.996 9.081 3.618 1.00 18.96 91 ARG A C 1
ATOM 719 O O . ARG A 1 91 ? 1.642 9.450 2.488 1.00 19.41 91 ARG A O 1
ATOM 727 N N . LEU A 1 92 ? 1.561 7.948 4.170 1.00 17.36 92 LEU A N 1
ATOM 728 C CA . LEU A 1 92 ? 0.569 7.081 3.445 1.00 17.55 92 LEU A CA 1
ATOM 729 C C . LEU A 1 92 ? -0.830 7.652 3.375 1.00 16.90 92 LEU A C 1
ATOM 730 O O . LEU A 1 92 ? -1.671 7.141 2.617 1.00 17.15 92 LEU A O 1
ATOM 735 N N . GLY A 1 93 ? -1.116 8.672 4.198 1.00 16.59 93 GLY A N 1
ATOM 736 C CA . GLY A 1 93 ? -2.469 9.232 4.302 1.00 17.56 93 GLY A CA 1
ATOM 737 C C . GLY A 1 93 ? -3.486 8.398 5.048 1.00 17.48 93 GLY A C 1
ATOM 738 O O . GLY A 1 93 ? -4.680 8.487 4.779 1.00 18.64 93 GLY A O 1
ATOM 739 N N . VAL A 1 94 ? -3.013 7.547 5.960 1.00 17.25 94 VAL A N 1
ATOM 740 C CA . VAL A 1 94 ? -3.897 6.686 6.764 1.00 16.75 94 VAL A CA 1
ATOM 741 C C . VAL A 1 94 ? -3.836 7.053 8.260 1.00 18.20 94 VAL A C 1
ATOM 742 O O . VAL A 1 94 ? -4.296 6.290 9.147 1.00 18.41 94 VAL A O 1
ATOM 746 N N . HIS A 1 95 ? -3.296 8.216 8.529 1.00 19.49 95 HIS A N 1
ATOM 747 C CA . HIS A 1 95 ? -3.194 8.698 9.943 1.00 21.27 95 HIS A CA 1
ATOM 748 C C . HIS A 1 95 ? -4.537 9.127 10.503 1.00 21.92 95 HIS A C 1
ATOM 749 O O . HIS A 1 95 ? -5.481 9.418 9.756 1.00 20.62 95 HIS A O 1
ATOM 756 N N . GLY A 1 96 ? -4.611 9.211 11.836 1.00 22.53 96 GLY A N 1
ATOM 757 C CA . GLY A 1 96 ? -5.862 9.608 12.476 1.00 23.04 96 GLY A CA 1
ATOM 758 C C . GLY A 1 96 ? -5.630 10.806 13.395 1.00 22.95 96 GLY A C 1
ATOM 759 O O . GLY A 1 96 ? -4.507 11.308 13.513 1.00 22.82 96 GLY A O 1
ATOM 760 N N . PRO A 1 97 ? -6.688 11.268 14.036 1.00 22.82 97 PRO A N 1
ATOM 761 C CA . PRO A 1 97 ? -6.553 12.441 14.918 1.00 24.80 97 PRO A CA 1
ATOM 762 C C . PRO A 1 97 ? -5.395 12.287 15.907 1.00 26.19 97 PRO A C 1
ATOM 763 O O . PRO A 1 97 ? -4.633 13.250 16.109 1.00 27.26 97 PRO A O 1
ATOM 767 N N . GLY A 1 98 ? -5.234 11.116 16.523 1.00 26.56 98 GLY A N 1
ATOM 768 C CA . GLY A 1 98 ? -4.112 11.007 17.496 1.00 28.99 98 GLY A CA 1
ATOM 769 C C . GLY A 1 98 ? -2.659 10.943 16.953 1.00 28.46 98 GLY A C 1
ATOM 770 O O . GLY A 1 98 ? -1.681 11.153 17.691 1.00 29.72 98 GLY A O 1
ATOM 771 N N . SER A 1 99 ? -2.521 10.737 15.653 1.00 26.30 99 SER A N 1
ATOM 772 C CA . SER A 1 99 ? -1.342 10.115 15.066 1.00 25.37 99 SER A CA 1
ATOM 773 C C . SER A 1 99 ? -0.082 11.005 15.129 1.00 24.51 99 SER A C 1
ATOM 774 O O . SER A 1 99 ? -0.160 12.225 14.892 1.00 23.19 99 SER A O 1
ATOM 777 N N . ASP A 1 100 ? 1.065 10.385 15.402 1.00 24.02 100 ASP A N 1
ATOM 778 C CA . ASP A 1 100 ? 2.389 11.067 15.272 1.00 25.04 100 ASP A CA 1
ATOM 779 C C . ASP A 1 100 ? 2.736 11.240 13.795 1.00 24.72 100 ASP A C 1
ATOM 780 O O . ASP A 1 100 ? 2.282 10.453 12.955 1.00 25.33 100 ASP A O 1
ATOM 785 N N . ILE A 1 101 ? 3.564 12.229 13.472 1.00 21.87 101 ILE A N 1
ATOM 786 C CA . ILE A 1 101 ? 4.159 12.324 12.157 1.00 20.12 101 ILE A CA 1
ATOM 787 C C . ILE A 1 101 ? 5.583 11.835 12.252 1.00 21.01 101 ILE A C 1
ATOM 788 O O . ILE A 1 101 ? 6.429 12.455 12.921 1.00 20.58 101 ILE A O 1
ATOM 793 N N . ASP A 1 102 ? 5.839 10.710 11.578 1.00 20.47 102 ASP A N 1
ATOM 794 C CA . ASP A 1 102 ? 7.193 10.162 11.489 1.00 21.73 102 ASP A CA 1
ATOM 795 C C . ASP A 1 102 ? 7.912 11.023 10.517 1.00 21.20 102 ASP A C 1
ATOM 796 O O . ASP A 1 102 ? 7.502 11.100 9.349 1.00 21.81 102 ASP A O 1
ATOM 801 N N . THR A 1 103 ? 8.996 11.665 10.964 1.00 20.32 103 THR A N 1
ATOM 802 C CA . THR A 1 103 ? 9.639 12.720 10.174 1.00 20.88 103 THR A CA 1
ATOM 803 C C . THR A 1 103 ? 11.148 12.464 10.151 1.00 20.95 103 THR A C 1
ATOM 804 O O . THR A 1 103 ? 11.774 12.154 11.181 1.00 22.60 103 THR A O 1
ATOM 808 N N . LEU A 1 104 ? 11.709 12.547 8.959 1.00 20.95 104 LEU A N 1
ATOM 809 C CA . LEU A 1 104 ? 13.148 12.294 8.744 1.00 20.46 104 LEU A CA 1
ATOM 810 C C . LEU A 1 104 ? 13.811 13.587 8.312 1.00 19.45 104 LEU A C 1
ATOM 811 O O . LEU A 1 104 ? 13.350 14.244 7.378 1.00 21.55 104 LEU A O 1
ATOM 816 N N . VAL A 1 105 ? 14.926 13.920 8.955 1.00 20.59 105 VAL A N 1
ATOM 817 C CA . VAL A 1 105 ? 15.696 15.099 8.586 1.00 20.59 105 VAL A CA 1
ATOM 818 C C . VAL A 1 105 ? 16.947 14.569 7.900 1.00 20.23 105 VAL A C 1
ATOM 819 O O . VAL A 1 105 ? 17.699 13.794 8.527 1.00 21.09 105 VAL A O 1
ATOM 823 N N . VAL A 1 106 ? 17.130 14.947 6.643 1.00 19.92 106 VAL A N 1
ATOM 824 C CA . VAL A 1 106 ? 18.256 14.469 5.835 1.00 20.74 106 VAL A CA 1
ATOM 825 C C . VAL A 1 106 ? 19.260 15.617 5.679 1.00 21.29 106 VAL A C 1
ATOM 826 O O . VAL A 1 106 ? 18.900 16.748 5.275 1.00 19.45 106 VAL A O 1
ATOM 830 N N . VAL A 1 107 ? 20.517 15.319 6.012 1.00 22.24 107 VAL A N 1
ATOM 831 C CA . VAL A 1 107 ? 21.545 16.368 6.144 1.00 23.22 107 VAL A CA 1
ATOM 832 C C . VAL A 1 107 ? 22.782 15.923 5.320 1.00 23.96 107 VAL A C 1
ATOM 833 O O . VAL A 1 107 ? 22.969 14.696 5.112 1.00 23.14 107 VAL A O 1
ATOM 837 N N . PRO A 1 108 ? 23.556 16.883 4.807 1.00 23.38 108 PRO A N 1
ATOM 838 C CA . PRO A 1 108 ? 24.813 16.562 4.073 1.00 23.58 108 PRO A CA 1
ATOM 839 C C . PRO A 1 108 ? 25.907 16.000 4.965 1.00 23.85 108 PRO A C 1
ATOM 840 O O . PRO A 1 108 ? 25.769 15.944 6.185 1.00 24.31 108 PRO A O 1
ATOM 844 N N . LYS A 1 109 ? 26.992 15.532 4.345 1.00 25.31 109 LYS A N 1
ATOM 845 C CA . LYS A 1 109 ? 27.956 14.693 5.040 1.00 26.28 109 LYS A CA 1
ATOM 846 C C . LYS A 1 109 ? 28.646 15.301 6.255 1.00 24.90 109 LYS A C 1
ATOM 847 O O . LYS A 1 109 ? 29.022 14.569 7.155 1.00 25.20 109 LYS A O 1
ATOM 853 N N . HIS A 1 110 ? 28.775 16.629 6.300 1.00 23.66 110 HIS A N 1
ATOM 854 C CA . HIS A 1 110 ? 29.489 17.304 7.372 1.00 24.83 110 HIS A CA 1
ATOM 855 C C . HIS A 1 110 ? 28.640 17.542 8.618 1.00 25.26 110 HIS A C 1
ATOM 856 O O . HIS A 1 110 ? 29.120 18.128 9.593 1.00 25.45 110 HIS A O 1
ATOM 863 N N . VAL A 1 111 ? 27.373 17.114 8.579 1.00 25.67 111 VAL A N 1
ATOM 864 C CA . VAL A 1 111 ? 26.447 17.332 9.692 1.00 24.97 111 VAL A CA 1
ATOM 865 C C . VAL A 1 111 ? 26.236 16.009 10.420 1.00 26.00 111 VAL A C 1
ATOM 866 O O . VAL A 1 111 ? 25.667 15.056 9.867 1.00 27.48 111 VAL A O 1
ATOM 870 N N . THR A 1 112 ? 26.684 15.965 11.666 1.00 26.52 112 THR A N 1
ATOM 871 C CA . THR A 1 112 ? 26.773 14.731 12.410 1.00 27.55 112 THR A CA 1
ATOM 872 C C . THR A 1 112 ? 25.510 14.444 13.247 1.00 27.66 112 THR A C 1
ATOM 873 O O . THR A 1 112 ? 24.645 15.298 13.443 1.00 25.24 112 THR A O 1
ATOM 877 N N . ARG A 1 113 ? 25.423 13.226 13.772 1.00 27.85 113 ARG A N 1
ATOM 878 C CA . ARG A 1 113 ? 24.319 12.908 14.635 1.00 29.30 113 ARG A CA 1
ATOM 879 C C . ARG A 1 113 ? 24.439 13.741 15.898 1.00 28.64 113 ARG A C 1
ATOM 880 O O . ARG A 1 113 ? 23.448 14.154 16.472 1.00 28.89 113 ARG A O 1
ATOM 888 N N . GLU A 1 114 ? 25.667 14.009 16.319 1.00 29.16 114 GLU A N 1
ATOM 889 C CA . GLU A 1 114 ? 25.897 14.882 17.462 1.00 29.11 114 GLU A CA 1
ATOM 890 C C . GLU A 1 114 ? 25.285 16.263 17.219 1.00 27.52 114 GLU A C 1
ATOM 891 O O . GLU A 1 114 ? 24.647 16.812 18.107 1.00 26.88 114 GLU A O 1
ATOM 897 N N . ASP A 1 115 ? 25.457 16.793 16.010 1.00 24.86 115 ASP A N 1
ATOM 898 C CA . ASP A 1 115 ? 24.867 18.089 15.621 1.00 23.77 115 ASP A CA 1
ATOM 899 C C . ASP A 1 115 ? 23.347 18.085 15.710 1.00 22.63 115 ASP A C 1
ATOM 900 O O . ASP A 1 115 ? 22.729 19.079 16.134 1.00 22.97 115 ASP A O 1
ATOM 905 N N . PHE A 1 116 ? 22.722 16.976 15.299 1.00 22.26 116 PHE A N 1
ATOM 906 C CA . PHE A 1 116 ? 21.258 16.849 15.358 1.00 21.42 116 PHE A CA 1
ATOM 907 C C . PHE A 1 116 ? 20.800 16.974 16.826 1.00 23.21 116 PHE A C 1
ATOM 908 O O . PHE A 1 116 ? 19.890 17.772 17.165 1.00 20.98 116 PHE A O 1
ATOM 916 N N . PHE A 1 117 ? 21.471 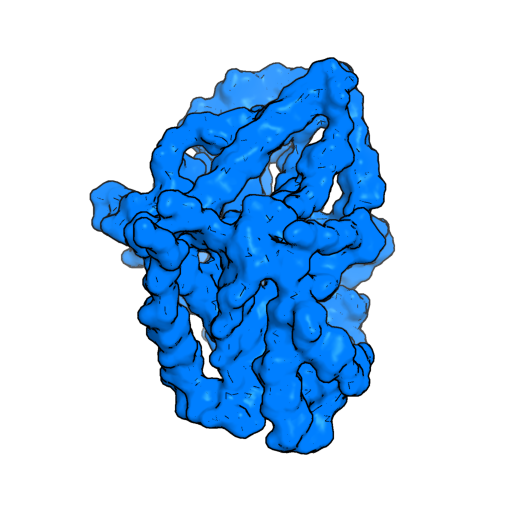16.230 17.713 1.00 22.83 117 PHE A N 1
ATOM 917 C CA . PHE A 1 117 ? 21.087 16.290 19.140 1.00 23.96 117 PHE A CA 1
ATOM 918 C C . PHE A 1 117 ? 21.485 17.551 19.912 1.00 23.98 117 PHE A C 1
ATOM 919 O O . PHE A 1 117 ? 21.079 17.711 21.067 1.00 23.93 117 PHE A O 1
ATOM 927 N N . THR A 1 118 ? 22.240 18.457 19.283 1.00 23.91 118 THR A N 1
ATOM 928 C CA . THR A 1 118 ? 22.623 19.711 19.920 1.00 24.33 118 THR A CA 1
ATOM 929 C C . THR A 1 118 ? 22.048 20.909 19.170 1.00 23.56 118 THR A C 1
ATOM 930 O O . THR A 1 118 ? 21.192 21.613 19.714 1.00 22.54 118 THR A O 1
ATOM 934 N N . VAL A 1 119 ? 22.468 21.118 17.917 1.00 21.65 119 VAL A N 1
ATOM 935 C CA . VAL A 1 119 ? 22.037 22.325 17.196 1.00 21.48 119 VAL A CA 1
ATOM 936 C C . VAL A 1 119 ? 20.537 22.243 16.855 1.00 21.40 119 VAL A C 1
ATOM 937 O O . VAL A 1 119 ? 19.773 23.178 17.128 1.00 20.67 119 VAL A O 1
ATOM 941 N N . PHE A 1 120 ? 20.103 21.128 16.251 1.00 20.26 120 PHE A N 1
ATOM 942 C CA . PHE A 1 120 ? 18.704 21.057 15.860 1.00 20.46 120 PHE A CA 1
ATOM 943 C C . PHE A 1 120 ? 17.826 21.024 17.097 1.00 20.01 120 PHE A C 1
ATOM 944 O O . PHE A 1 120 ? 16.827 21.731 17.204 1.00 19.38 120 PHE A O 1
ATOM 952 N N . ASP A 1 121 ? 18.225 20.223 18.069 1.00 20.18 121 ASP A N 1
ATOM 953 C CA . ASP A 1 121 ? 17.521 20.212 19.363 1.00 21.40 121 ASP A CA 1
ATOM 954 C C . ASP A 1 121 ? 17.358 21.644 19.969 1.00 20.41 121 ASP A C 1
ATOM 955 O O . ASP A 1 121 ? 16.255 22.054 20.331 1.00 20.16 121 ASP A O 1
ATOM 960 N N . SER A 1 122 ? 18.417 22.448 19.995 1.00 20.27 122 SER A N 1
ATOM 961 C CA . SER A 1 122 ? 18.318 23.820 20.499 1.00 20.74 122 SER A CA 1
ATOM 962 C C . SER A 1 122 ? 17.377 24.706 19.676 1.00 21.50 122 SER A C 1
ATOM 963 O O . SER A 1 122 ? 16.670 25.571 20.217 1.00 20.64 122 SER A O 1
ATOM 966 N N . LEU A 1 123 ? 17.423 24.543 18.352 1.00 20.60 123 LEU A N 1
ATOM 967 C CA . LEU A 1 123 ? 16.512 25.311 17.487 1.00 20.57 123 LEU A CA 1
ATOM 968 C C . LEU A 1 123 ? 15.051 25.059 17.835 1.00 20.73 123 LEU A C 1
ATOM 969 O O . LEU A 1 123 ? 14.260 25.995 17.899 1.00 21.53 123 LEU A O 1
ATOM 974 N N . LEU A 1 124 ? 14.693 23.800 18.057 1.00 19.70 124 LEU A N 1
ATOM 975 C CA . LEU A 1 124 ? 13.382 23.446 18.534 1.00 19.79 124 LEU A CA 1
ATOM 976 C C . LEU A 1 124 ? 13.041 24.109 19.878 1.00 21.07 124 LEU A C 1
ATOM 977 O O . LEU A 1 124 ? 11.945 24.649 20.006 1.00 20.05 124 LEU A O 1
ATOM 982 N N . ARG A 1 125 ? 13.976 24.041 20.828 1.00 21.44 125 ARG A N 1
ATOM 983 C CA . ARG A 1 125 ? 13.749 24.589 22.209 1.00 24.86 125 ARG A CA 1
ATOM 984 C C . ARG A 1 125 ? 13.576 26.121 22.231 1.00 24.22 125 ARG A C 1
ATOM 985 O O . ARG A 1 125 ? 12.896 26.673 23.120 1.00 24.45 125 ARG A O 1
ATOM 993 N N . GLU A 1 126 ? 14.137 26.812 21.235 1.00 24.72 126 GLU A N 1
ATOM 994 C CA . GLU A 1 126 ? 13.912 28.264 21.077 1.00 27.83 126 GLU A CA 1
ATOM 995 C C . GLU A 1 126 ? 12.524 28.640 20.540 1.00 26.16 126 GLU A C 1
ATOM 996 O O . GLU A 1 126 ? 12.165 29.830 20.513 1.00 25.98 126 GLU A O 1
ATOM 1002 N N . ARG A 1 127 ? 11.775 27.673 20.004 1.00 24.26 127 ARG A N 1
ATOM 1003 C CA . ARG A 1 127 ? 10.435 27.981 19.446 1.00 23.03 127 ARG A CA 1
ATOM 1004 C C . ARG A 1 127 ? 9.342 28.010 20.503 1.00 23.05 127 ARG A C 1
ATOM 1005 O O . ARG A 1 127 ? 9.225 27.060 21.289 1.00 21.07 127 ARG A O 1
ATOM 1013 N N . LYS A 1 128 ? 8.530 29.082 20.486 1.00 23.55 128 LYS A N 1
ATOM 1014 C CA . LYS A 1 128 ? 7.371 29.206 21.371 1.00 25.87 128 LYS A CA 1
ATOM 1015 C C . LYS A 1 128 ? 6.356 28.076 21.165 1.00 24.64 128 LYS A C 1
ATOM 1016 O O . LYS A 1 128 ? 5.634 27.719 22.085 1.00 23.81 128 LYS A O 1
ATOM 1022 N N . GLU A 1 129 ? 6.306 27.509 19.952 1.00 22.69 129 GLU A N 1
ATOM 1023 C CA . GLU A 1 129 ? 5.344 26.467 19.641 1.00 22.79 129 GLU A CA 1
ATOM 1024 C C . GLU A 1 129 ? 5.733 25.101 20.242 1.00 22.34 129 GLU A C 1
ATOM 1025 O O . GLU A 1 129 ? 4.922 24.176 20.248 1.00 22.24 129 GLU A O 1
ATOM 1031 N N . LEU A 1 130 ? 6.986 24.951 20.678 1.00 21.44 130 LEU A N 1
ATOM 1032 C CA . LEU A 1 130 ? 7.401 23.654 21.234 1.00 21.24 130 LEU A CA 1
ATOM 1033 C C . LEU A 1 130 ? 6.693 23.368 22.566 1.00 21.75 130 LEU A C 1
ATOM 1034 O O . LEU A 1 130 ? 6.838 24.153 23.527 1.00 21.63 130 LEU A O 1
ATOM 1039 N N . ASP A 1 131 ? 5.931 22.267 22.628 1.00 22.41 131 ASP A N 1
ATOM 1040 C CA . ASP A 1 131 ? 5.226 21.887 23.869 1.00 23.67 131 ASP A CA 1
ATOM 1041 C C . ASP A 1 131 ? 5.995 20.911 24.769 1.00 23.75 131 ASP A C 1
ATOM 1042 O O . ASP A 1 131 ? 5.962 21.032 26.022 1.00 23.51 131 ASP A O 1
ATOM 1047 N N . GLU A 1 132 ? 6.644 19.934 24.153 1.00 24.47 132 GLU A N 1
ATOM 1048 C CA . GLU A 1 132 ? 7.369 18.866 24.861 1.00 25.64 132 GLU A CA 1
ATOM 1049 C C . GLU A 1 132 ? 8.487 18.416 23.959 1.00 25.78 132 GLU A C 1
ATOM 1050 O O . GLU A 1 132 ? 8.347 18.454 22.720 1.00 24.37 132 GLU A O 1
ATOM 1056 N N . ILE A 1 133 ? 9.557 17.919 24.570 1.00 23.84 133 ILE A N 1
ATOM 1057 C CA . ILE A 1 133 ? 10.692 17.390 23.811 1.00 23.70 133 ILE A CA 1
ATOM 1058 C C . ILE A 1 133 ? 11.350 16.269 24.614 1.00 24.36 133 ILE A C 1
ATOM 1059 O O . ILE A 1 133 ? 11.555 16.420 25.829 1.00 24.35 133 ILE A O 1
ATOM 1064 N N . ALA A 1 134 ? 11.639 15.154 23.959 1.00 24.27 134 ALA A N 1
ATOM 1065 C CA . ALA A 1 134 ? 12.268 14.006 24.638 1.00 25.38 134 ALA A CA 1
ATOM 1066 C C . ALA A 1 134 ? 13.280 13.391 23.675 1.00 25.55 134 ALA A C 1
ATOM 1067 O O . ALA A 1 134 ? 12.914 12.581 22.851 1.00 26.23 134 ALA A O 1
ATOM 1069 N N . PRO A 1 135 ? 14.543 13.814 23.757 1.00 26.95 135 PRO A N 1
ATOM 1070 C CA . PRO A 1 135 ? 15.611 13.225 22.934 1.00 28.72 135 PRO A CA 1
ATOM 1071 C C . PRO A 1 135 ? 15.987 11.815 23.406 1.00 30.48 135 PRO A C 1
ATOM 1072 O O . PRO A 1 135 ? 16.033 11.583 24.590 1.00 31.10 135 PRO A O 1
ATOM 1076 N N . VAL A 1 136 ? 16.238 10.893 22.480 1.00 32.54 136 VAL A N 1
ATOM 1077 C CA . VAL A 1 136 ? 16.598 9.501 22.813 1.00 34.75 136 VAL A CA 1
ATOM 1078 C C . VAL A 1 136 ? 17.751 9.085 21.888 1.00 35.87 136 VAL A C 1
ATOM 1079 O O . VAL A 1 136 ? 17.565 8.248 20.998 1.00 36.28 136 VAL A O 1
ATOM 1083 N N . PRO A 1 137 ? 18.933 9.665 22.093 1.00 37.84 137 PRO A N 1
ATOM 1084 C CA . PRO A 1 137 ? 20.065 9.391 21.208 1.00 40.20 137 PRO A CA 1
ATOM 1085 C C . PRO A 1 137 ? 20.484 7.910 21.130 1.00 42.39 137 PRO A C 1
ATOM 1086 O O . PRO A 1 137 ? 21.329 7.581 20.302 1.00 43.36 137 PRO A O 1
ATOM 1090 N N . ASP A 1 138 ? 19.872 7.037 21.943 1.00 44.60 138 ASP A N 1
ATOM 1091 C CA . ASP A 1 138 ? 20.200 5.595 21.963 1.00 46.28 138 ASP A CA 1
ATOM 1092 C C . ASP A 1 138 ? 19.325 4.708 21.069 1.00 46.90 138 ASP A C 1
ATOM 1093 O O . ASP A 1 138 ? 19.825 3.735 20.508 1.00 47.97 138 ASP A O 1
ATOM 1098 N N . ALA A 1 139 ? 18.031 4.998 20.963 1.00 46.89 139 ALA A N 1
ATOM 1099 C CA . ALA A 1 139 ? 17.114 4.167 20.167 1.00 47.24 139 ALA A CA 1
ATOM 1100 C C . ALA A 1 139 ? 17.734 3.536 18.885 1.00 47.34 139 ALA A C 1
ATOM 1101 O O . ALA A 1 139 ? 18.687 4.090 18.300 1.00 47.69 139 ALA A O 1
ATOM 1103 N N A PHE A 1 140 ? 17.178 2.382 18.497 0.50 46.78 140 PHE A N 1
ATOM 1104 N N B PHE A 1 140 ? 17.222 2.398 18.427 0.50 46.95 140 PHE A N 1
ATOM 1105 C CA A PHE A 1 140 ? 17.527 1.650 17.274 0.50 46.07 140 PHE A CA 1
ATOM 1106 C CA B PHE A 1 140 ? 17.883 1.760 17.286 0.50 46.39 140 PHE A CA 1
ATOM 1107 C C A PHE A 1 140 ? 17.793 2.628 16.141 0.50 45.49 140 PHE A C 1
ATOM 1108 C C B PHE A 1 140 ? 17.762 2.582 15.986 0.50 45.65 140 PHE A C 1
ATOM 1109 O O A PHE A 1 140 ? 18.803 2.534 15.434 0.50 45.24 140 PHE A O 1
ATOM 1110 O O B PHE A 1 140 ? 18.479 2.336 15.010 0.50 45.31 140 PHE A O 1
ATOM 1125 N N . VAL A 1 141 ? 16.865 3.570 16.000 1.00 44.69 141 VAL A N 1
ATOM 1126 C CA . VAL A 1 141 ? 17.021 4.734 15.152 1.00 43.38 141 VAL A CA 1
ATOM 1127 C C . VAL A 1 141 ? 17.054 5.882 16.181 1.00 40.88 141 VAL A C 1
ATOM 1128 O O . VAL A 1 141 ? 16.024 6.139 16.822 1.00 40.78 141 VAL A O 1
ATOM 1132 N N . PRO A 1 142 ? 18.213 6.526 16.407 1.00 38.43 142 PRO A N 1
ATOM 1133 C CA . PRO A 1 142 ? 18.248 7.694 17.311 1.00 35.74 142 PRO A CA 1
ATOM 1134 C C . PRO A 1 142 ? 17.157 8.701 16.906 1.00 33.00 142 PRO A C 1
ATOM 1135 O O . PRO A 1 142 ? 16.933 8.946 15.701 1.00 31.87 142 PRO A O 1
ATOM 1139 N N . ILE A 1 143 ? 16.494 9.252 17.912 1.00 31.04 143 ILE A N 1
ATOM 1140 C CA . ILE A 1 143 ? 15.232 9.975 17.707 1.00 28.99 143 ILE A CA 1
ATOM 1141 C C . ILE A 1 143 ? 15.060 11.155 18.685 1.00 26.91 143 ILE A C 1
ATOM 1142 O O . ILE A 1 143 ? 15.621 11.149 19.800 1.00 28.21 143 ILE A O 1
ATOM 1147 N N . ILE A 1 144 ? 14.333 12.185 18.244 1.00 24.11 144 ILE A N 1
ATOM 1148 C CA . ILE A 1 144 ? 13.841 13.230 19.150 1.00 22.80 144 ILE A CA 1
ATOM 1149 C C . ILE A 1 144 ? 12.313 13.238 18.993 1.00 23.10 144 ILE A C 1
ATOM 1150 O O . ILE A 1 144 ? 11.790 13.534 17.924 1.00 22.94 144 ILE A O 1
ATOM 1155 N N . LYS A 1 145 ? 11.595 12.915 20.060 1.00 23.43 145 LYS A N 1
ATOM 1156 C CA . LYS A 1 145 ? 10.142 12.988 20.045 1.00 24.48 145 LYS A CA 1
ATOM 1157 C C . LYS A 1 145 ? 9.652 14.331 20.591 1.00 24.41 145 LYS A C 1
ATOM 1158 O O . LYS A 1 145 ? 10.005 14.730 21.703 1.00 25.54 145 LYS A O 1
ATOM 1164 N N . ILE A 1 146 ? 8.847 15.052 19.812 1.00 23.71 146 ILE A N 1
ATOM 1165 C CA . ILE A 1 146 ? 8.338 16.344 20.286 1.00 21.62 146 ILE A CA 1
ATOM 1166 C C . ILE A 1 146 ? 6.813 16.474 20.147 1.00 22.02 146 ILE A C 1
ATOM 1167 O O . ILE A 1 146 ? 6.184 15.707 19.394 1.00 23.27 146 ILE A O 1
ATOM 1172 N N . LYS A 1 147 ? 6.247 17.463 20.834 1.00 21.97 147 LYS A N 1
ATOM 1173 C CA A LYS A 1 147 ? 4.899 17.946 20.543 0.50 22.21 147 LYS A CA 1
ATOM 1174 C CA B LYS A 1 147 ? 4.893 17.957 20.559 0.50 22.14 147 LYS A CA 1
ATOM 1175 C C . LYS A 1 147 ? 5.076 19.419 20.231 1.00 22.33 147 LYS A C 1
ATOM 1176 O O . LYS A 1 147 ? 5.716 20.147 20.997 1.00 22.65 147 LYS A O 1
ATOM 1187 N N . PHE A 1 148 ? 4.533 19.853 19.093 1.00 21.20 148 PHE A N 1
ATOM 1188 C CA . PHE A 1 148 ? 4.859 21.186 18.570 1.00 20.84 148 PHE A CA 1
ATOM 1189 C C . PHE A 1 148 ? 3.546 21.696 18.009 1.00 20.67 148 PHE A C 1
ATOM 1190 O O . PHE A 1 148 ? 2.917 21.025 17.159 1.00 20.63 148 PHE A O 1
ATOM 1198 N N . SER A 1 149 ? 3.080 22.843 18.527 1.00 21.39 149 SER A N 1
ATOM 1199 C CA . SER A 1 149 ? 1.700 23.336 18.248 1.00 21.61 149 SER A CA 1
ATOM 1200 C C . SER A 1 149 ? 0.661 22.228 18.409 1.00 21.40 149 SER A C 1
ATOM 1201 O O . SER A 1 149 ? -0.293 22.116 17.615 1.00 21.89 149 SER A O 1
ATOM 1204 N N . GLY A 1 150 ? 0.836 21.403 19.449 1.00 21.05 150 GLY A N 1
ATOM 1205 C CA . GLY A 1 150 ? -0.129 20.362 19.767 1.00 20.73 150 GLY A CA 1
ATOM 1206 C C . GLY A 1 150 ? -0.004 19.086 18.948 1.00 20.89 150 GLY A C 1
ATOM 1207 O O . GLY A 1 150 ? -0.741 18.134 19.191 1.00 21.79 150 GLY A O 1
ATOM 1208 N N . ILE A 1 151 ? 0.887 19.091 17.957 1.00 20.29 151 ILE A N 1
ATOM 1209 C CA A ILE A 1 151 ? 1.063 17.892 17.103 0.50 20.64 151 ILE A CA 1
ATOM 1210 C CA B ILE A 1 151 ? 1.111 17.932 17.035 0.50 20.16 151 ILE A CA 1
ATOM 1211 C C . ILE A 1 151 ? 2.293 17.094 17.501 1.00 20.64 151 ILE A C 1
ATOM 1212 O O . ILE A 1 151 ? 3.380 17.637 17.733 1.00 20.16 151 ILE A O 1
ATOM 1221 N N . SER A 1 152 ? 2.116 15.773 17.593 1.00 21.27 152 SER A N 1
ATOM 1222 C CA . SER A 1 152 ? 3.213 14.885 17.914 1.00 21.39 152 SER A CA 1
ATOM 1223 C C . SER A 1 152 ? 4.051 14.573 16.670 1.00 21.19 152 SER A C 1
ATOM 1224 O O . SER A 1 152 ? 3.513 14.140 15.675 1.00 20.76 152 SER A O 1
ATOM 1227 N N . ILE A 1 153 ? 5.359 14.851 16.759 1.00 21.08 153 ILE A N 1
ATOM 1228 C CA A ILE A 1 153 ? 6.303 14.644 15.669 0.50 21.35 153 ILE A CA 1
ATOM 1229 C CA B ILE A 1 153 ? 6.305 14.672 15.673 0.50 20.68 153 ILE A CA 1
ATOM 1230 C C . ILE A 1 153 ? 7.445 13.783 16.175 1.00 21.14 153 ILE A C 1
ATOM 1231 O O . ILE A 1 153 ? 8.008 14.045 17.225 1.00 21.83 153 ILE A O 1
ATOM 1240 N N . ASP A 1 154 ? 7.776 12.722 15.437 1.00 21.24 154 ASP A N 1
ATOM 1241 C CA . ASP A 1 154 ? 8.885 11.856 15.802 1.00 23.12 154 ASP A CA 1
ATOM 1242 C C . ASP A 1 154 ? 9.991 12.104 14.805 1.00 23.37 154 ASP A C 1
ATOM 1243 O O . ASP A 1 154 ? 9.845 11.773 13.620 1.00 23.17 154 ASP A O 1
ATOM 1248 N N . LEU A 1 155 ? 11.118 12.654 15.270 1.00 22.88 155 LEU A N 1
ATOM 1249 C CA . LEU A 1 155 ? 12.146 13.134 14.363 1.00 23.56 155 LEU A CA 1
ATOM 1250 C C . LEU A 1 155 ? 13.410 12.309 14.372 1.00 23.95 155 LEU A C 1
ATOM 1251 O O . LEU A 1 155 ? 14.041 12.159 15.422 1.00 24.67 155 LEU A O 1
ATOM 1256 N N . ILE A 1 156 ? 13.777 11.776 13.211 1.00 23.89 156 ILE A N 1
ATOM 1257 C CA . ILE A 1 156 ? 15.067 11.076 13.076 1.00 24.10 156 ILE A CA 1
ATOM 1258 C C . ILE A 1 156 ? 15.943 11.765 12.037 1.00 23.01 156 ILE A C 1
ATOM 1259 O O . ILE A 1 156 ? 15.476 12.629 11.325 1.00 21.64 156 ILE A O 1
ATOM 1264 N N . CYS A 1 157 ? 17.222 11.398 11.970 1.00 24.77 157 CYS A N 1
ATOM 1265 C CA . CYS A 1 157 ? 18.173 12.099 11.098 1.00 24.85 157 CYS A CA 1
ATOM 1266 C C . CYS A 1 157 ? 19.032 11.087 10.351 1.00 24.91 157 CYS A C 1
ATOM 1267 O O . CYS A 1 157 ? 19.462 10.061 10.902 1.00 25.06 157 CYS A O 1
ATOM 1270 N N . ALA A 1 158 ? 19.259 11.387 9.094 1.00 23.43 158 ALA A N 1
ATOM 1271 C CA . ALA A 1 158 ? 20.144 10.584 8.234 1.00 23.75 158 ALA A CA 1
ATOM 1272 C C . ALA A 1 158 ? 21.126 11.521 7.542 1.00 24.27 158 ALA A C 1
ATOM 1273 O O . ALA A 1 158 ? 20.753 12.547 6.972 1.00 24.81 158 ALA A O 1
ATOM 1275 N N . ARG A 1 159 ? 22.392 11.112 7.576 1.00 24.96 159 ARG A N 1
ATOM 1276 C CA A ARG A 1 159 ? 23.477 11.874 6.994 0.50 26.69 159 ARG A CA 1
ATOM 1277 C CA B ARG A 1 159 ? 23.509 11.857 7.016 0.50 26.92 159 ARG A CA 1
ATOM 1278 C C . ARG A 1 159 ? 23.881 11.238 5.675 1.00 27.23 159 ARG A C 1
ATOM 1279 O O . ARG A 1 159 ? 24.266 10.067 5.646 1.00 29.02 159 ARG A O 1
ATOM 1294 N N . LEU A 1 160 ? 23.762 11.996 4.576 1.00 27.77 160 LEU A N 1
ATOM 1295 C CA . LEU A 1 160 ? 24.148 11.475 3.263 1.00 27.77 160 LEU A CA 1
ATOM 1296 C C . LEU A 1 160 ? 25.635 11.642 3.023 1.00 29.01 160 LEU A C 1
ATOM 1297 O O . LEU A 1 160 ? 26.281 12.491 3.646 1.00 28.65 160 LEU A O 1
ATOM 1302 N N . ASP A 1 161 ? 26.167 10.864 2.083 1.00 28.75 161 ASP A N 1
ATOM 1303 C CA . ASP A 1 161 ? 27.565 11.011 1.699 1.00 29.70 161 ASP A CA 1
ATOM 1304 C C . ASP A 1 161 ? 27.749 11.992 0.534 1.00 30.49 161 ASP A C 1
ATOM 1305 O O . ASP A 1 161 ? 28.499 11.727 -0.422 1.00 31.62 161 ASP A O 1
ATOM 1310 N N . GLN A 1 162 ? 27.088 13.147 0.624 1.00 29.40 162 GLN A N 1
ATOM 1311 C CA . GLN A 1 162 ? 27.200 14.188 -0.371 1.00 29.11 162 GLN A CA 1
ATOM 1312 C C . GLN A 1 162 ? 27.215 15.533 0.370 1.00 28.56 162 GLN A C 1
ATOM 1313 O O . GLN A 1 162 ? 26.666 15.608 1.477 1.00 28.90 162 GLN A O 1
ATOM 1319 N N . PRO A 1 163 ? 27.824 16.570 -0.211 1.00 28.57 163 PRO A N 1
ATOM 1320 C CA . PRO A 1 163 ? 27.931 17.864 0.483 1.00 27.58 163 PRO A CA 1
ATOM 1321 C C . PRO A 1 163 ? 26.672 18.765 0.439 1.00 27.53 163 PRO A C 1
ATOM 1322 O O . PRO A 1 163 ? 26.646 19.796 1.111 1.00 27.01 163 PRO A O 1
ATOM 1326 N N . GLN A 1 164 ? 25.659 18.440 -0.381 1.00 27.03 164 GLN A N 1
ATOM 1327 C CA . GLN A 1 164 ? 24.442 19.248 -0.424 1.00 27.58 164 GLN A CA 1
ATOM 1328 C C . GLN A 1 164 ? 23.212 18.376 -0.352 1.00 26.74 164 GLN A C 1
ATOM 1329 O O . GLN A 1 164 ? 23.202 17.244 -0.849 1.00 26.90 164 GLN A O 1
ATOM 1335 N N . VAL A 1 165 ? 22.170 18.911 0.269 1.00 26.07 165 VAL A N 1
ATOM 1336 C CA . VAL A 1 165 ? 20.861 18.250 0.290 1.00 26.20 165 VAL A CA 1
ATOM 1337 C C . VAL A 1 165 ? 19.854 19.278 -0.272 1.00 26.51 165 VAL A C 1
ATOM 1338 O O . VAL A 1 165 ? 19.337 20.145 0.479 1.00 26.21 165 VAL A O 1
ATOM 1342 N N . PRO A 1 166 ? 19.662 19.282 -1.598 1.00 27.00 166 PRO A N 1
ATOM 1343 C CA . PRO A 1 166 ? 18.768 20.260 -2.211 1.00 27.54 166 PRO A CA 1
ATOM 1344 C C . PRO A 1 166 ? 17.314 19.913 -1.948 1.00 27.74 166 PRO A C 1
ATOM 1345 O O . PRO A 1 166 ? 16.994 18.753 -1.625 1.00 27.44 166 PRO A O 1
ATOM 1349 N N . LEU A 1 167 ? 16.455 20.916 -2.080 1.00 27.84 167 LEU A N 1
ATOM 1350 C CA . LEU A 1 167 ? 15.023 20.753 -1.874 1.00 29.43 167 LEU A CA 1
ATOM 1351 C C . LEU A 1 167 ? 14.421 19.759 -2.853 1.00 28.87 167 LEU A C 1
ATOM 1352 O O . LEU A 1 167 ? 13.428 19.142 -2.547 1.00 29.00 167 LEU A O 1
ATOM 1357 N N . SER A 1 168 ? 15.033 19.632 -4.027 1.00 29.25 168 SER A N 1
ATOM 1358 C CA . SER A 1 168 ? 14.566 18.706 -5.030 1.00 29.83 168 SER A CA 1
ATOM 1359 C C . SER A 1 168 ? 14.883 17.214 -4.731 1.00 29.42 168 SER A C 1
ATOM 1360 O O . SER A 1 168 ? 14.377 16.349 -5.440 1.00 29.58 168 SER A O 1
ATOM 1363 N N . LEU A 1 169 ? 15.690 16.926 -3.702 1.00 28.06 169 LEU A N 1
ATOM 1364 C CA . LEU A 1 169 ? 16.208 15.554 -3.442 1.00 28.31 169 LEU A CA 1
ATOM 1365 C C . LEU A 1 169 ? 15.113 14.514 -3.203 1.00 26.88 169 LEU A C 1
ATOM 1366 O O . LEU A 1 169 ? 14.244 14.718 -2.370 1.00 26.91 169 LEU A O 1
ATOM 1371 N N . THR A 1 170 ? 15.148 13.408 -3.950 1.00 28.19 170 THR A N 1
ATOM 1372 C CA . THR A 1 170 ? 14.321 12.220 -3.613 1.00 28.03 170 THR A CA 1
ATOM 1373 C C . THR A 1 170 ? 15.237 11.082 -3.147 1.00 26.69 170 THR A C 1
ATOM 1374 O O . THR A 1 170 ? 16.425 11.057 -3.481 1.00 26.54 170 THR A O 1
ATOM 1378 N N . LEU A 1 171 ? 14.693 10.156 -2.366 1.00 24.58 171 LEU A N 1
ATOM 1379 C CA . LEU A 1 171 ? 15.531 9.112 -1.789 1.00 24.64 171 LEU A CA 1
ATOM 1380 C C . LEU A 1 171 ? 15.377 7.768 -2.532 1.00 24.37 171 LEU A C 1
ATOM 1381 O O . LEU A 1 171 ? 15.788 6.730 -2.026 1.00 23.22 171 LEU A O 1
ATOM 1386 N N . SER A 1 172 ? 14.800 7.769 -3.722 1.00 24.60 172 SER A N 1
ATOM 1387 C CA . SER A 1 172 ? 14.558 6.465 -4.369 1.00 25.92 172 SER A CA 1
ATOM 1388 C C . SER A 1 172 ? 15.802 5.817 -4.967 1.00 26.83 172 SER A C 1
ATOM 1389 O O . SER A 1 172 ? 15.812 4.589 -5.220 1.00 27.35 172 SER A O 1
ATOM 1392 N N . ASP A 1 173 ? 16.820 6.631 -5.216 1.00 26.99 173 ASP A N 1
ATOM 1393 C CA . ASP A 1 173 ? 18.052 6.165 -5.864 1.00 28.95 173 ASP A CA 1
ATOM 1394 C C . ASP A 1 173 ? 18.903 5.422 -4.851 1.00 28.14 173 ASP A C 1
ATOM 1395 O O . ASP A 1 173 ? 19.405 6.024 -3.900 1.00 27.23 173 ASP A O 1
ATOM 1400 N N . LYS A 1 174 ? 19.019 4.110 -5.038 1.00 27.86 174 LYS A N 1
ATOM 1401 C CA . LYS A 1 174 ? 19.720 3.267 -4.090 1.00 28.00 174 LYS A CA 1
ATOM 1402 C C . LYS A 1 174 ? 21.227 3.577 -4.000 1.00 27.27 174 LYS A C 1
ATOM 1403 O O . LYS A 1 174 ? 21.876 3.183 -3.038 1.00 27.66 174 LYS A O 1
ATOM 1409 N N . ASN A 1 175 ? 21.776 4.335 -4.955 1.00 27.38 175 ASN A N 1
ATOM 1410 C CA . ASN A 1 175 ? 23.170 4.828 -4.826 1.00 27.12 175 ASN A CA 1
ATOM 1411 C C . ASN A 1 175 ? 23.412 5.773 -3.644 1.00 26.73 175 ASN A C 1
ATOM 1412 O O . ASN A 1 175 ? 24.551 5.929 -3.155 1.00 26.05 175 ASN A O 1
ATOM 1417 N N . LEU A 1 176 ? 22.342 6.391 -3.161 1.00 26.02 176 LEU A N 1
ATOM 1418 C CA . LEU A 1 176 ? 22.429 7.265 -1.987 1.00 25.66 176 LEU A CA 1
ATOM 1419 C C . LEU A 1 176 ? 22.857 6.475 -0.744 1.00 25.33 176 LEU A C 1
ATOM 1420 O O . LEU A 1 176 ? 23.279 7.048 0.272 1.00 25.36 176 LEU A O 1
ATOM 1425 N N . LEU A 1 177 ? 22.683 5.159 -0.799 1.00 23.23 177 LEU A N 1
ATOM 1426 C CA . LEU A 1 177 ? 22.964 4.321 0.351 1.00 22.86 177 LEU A CA 1
ATOM 1427 C C . LEU A 1 177 ? 24.439 4.018 0.509 1.00 23.35 177 LEU A C 1
ATOM 1428 O O . LEU A 1 177 ? 24.864 3.508 1.546 1.00 22.61 177 LEU A O 1
ATOM 1433 N N . ARG A 1 178 ? 25.202 4.285 -0.544 1.00 25.49 178 ARG A N 1
ATOM 1434 C CA . ARG A 1 178 ? 26.647 4.068 -0.507 1.00 27.36 178 ARG A CA 1
ATOM 1435 C C . ARG A 1 178 ? 27.319 4.926 0.564 1.00 27.32 178 ARG A C 1
ATOM 1436 O O . ARG A 1 178 ? 26.997 6.133 0.767 1.00 27.15 178 ARG A O 1
ATOM 1444 N N . ASN A 1 179 ? 28.237 4.267 1.265 1.00 27.02 179 ASN A N 1
ATOM 1445 C CA . ASN A 1 179 ? 29.108 4.899 2.232 1.00 27.41 179 ASN A CA 1
ATOM 1446 C C . ASN A 1 179 ? 28.384 5.327 3.509 1.00 27.60 179 ASN A C 1
ATOM 1447 O O . ASN A 1 179 ? 28.958 6.045 4.306 1.00 28.52 179 ASN A O 1
ATOM 1452 N N . LEU A 1 180 ? 27.134 4.876 3.720 1.00 27.66 180 LEU A N 1
ATOM 1453 C CA . LEU A 1 180 ? 26.393 5.251 4.944 1.00 27.71 180 LEU A CA 1
ATOM 1454 C C . LEU A 1 180 ? 26.586 4.227 6.029 1.00 27.85 180 LEU A C 1
ATOM 1455 O O . LEU A 1 180 ? 26.574 3.007 5.761 1.00 26.87 180 LEU A O 1
ATOM 1460 N N . ASP A 1 181 ? 26.688 4.711 7.266 1.00 29.47 181 ASP A N 1
ATOM 1461 C CA . ASP A 1 181 ? 26.728 3.792 8.392 1.00 30.99 181 ASP A CA 1
ATOM 1462 C C . ASP A 1 181 ? 25.381 3.102 8.651 1.00 30.44 181 ASP A C 1
ATOM 1463 O O . ASP A 1 181 ? 24.379 3.452 8.036 1.00 29.40 181 ASP A O 1
ATOM 1468 N N . GLU A 1 182 ? 25.379 2.084 9.508 1.00 30.36 182 GLU A N 1
ATOM 1469 C CA . GLU A 1 182 ? 24.178 1.272 9.743 1.00 30.97 182 GLU A CA 1
ATOM 1470 C C . GLU A 1 182 ? 22.964 2.122 10.162 1.00 28.94 182 GLU A C 1
ATOM 1471 O O . GLU A 1 182 ? 21.844 1.923 9.648 1.00 27.23 182 GLU A O 1
ATOM 1477 N N . LYS A 1 183 ? 23.186 3.046 11.097 1.00 28.30 183 LYS A N 1
ATOM 1478 C CA . LYS A 1 183 ? 22.108 3.908 11.568 1.00 28.86 183 LYS A CA 1
ATOM 1479 C C . LYS A 1 183 ? 21.509 4.827 10.504 1.00 27.62 183 LYS A C 1
ATOM 1480 O O . LYS A 1 183 ? 20.312 5.079 10.521 1.00 27.02 183 LYS A O 1
ATOM 1486 N N . ASP A 1 184 ? 22.349 5.342 9.615 1.00 25.91 184 ASP A N 1
ATOM 1487 C CA . ASP A 1 184 ? 21.865 6.163 8.517 1.00 25.21 184 ASP A CA 1
ATOM 1488 C C . ASP A 1 184 ? 21.100 5.311 7.505 1.00 23.77 184 ASP A C 1
ATOM 1489 O O . ASP A 1 184 ? 20.104 5.754 6.956 1.00 22.72 184 ASP A O 1
ATOM 1494 N N . LEU A 1 185 ? 21.540 4.071 7.297 1.00 24.07 185 LEU A N 1
ATOM 1495 C CA . LEU A 1 185 ? 20.786 3.165 6.426 1.00 23.13 185 LEU A CA 1
ATOM 1496 C C . LEU A 1 185 ? 19.407 2.916 6.996 1.00 22.91 185 LEU A C 1
ATOM 1497 O O . LEU A 1 185 ? 18.397 2.972 6.265 1.00 22.41 185 LEU A O 1
ATOM 1502 N N . ARG A 1 186 ? 19.349 2.643 8.304 1.00 23.78 186 ARG A N 1
ATOM 1503 C CA A ARG A 1 186 ? 18.083 2.386 8.989 0.50 24.27 186 ARG A CA 1
ATOM 1504 C CA B ARG A 1 186 ? 18.073 2.352 8.918 0.50 24.03 186 ARG A CA 1
ATOM 1505 C C . ARG A 1 186 ? 17.192 3.590 8.848 1.00 24.24 186 ARG A C 1
ATOM 1506 O O . ARG A 1 186 ? 15.998 3.479 8.572 1.00 23.79 186 ARG A O 1
ATOM 1521 N N . ALA A 1 187 ? 17.796 4.769 9.064 1.00 23.60 187 ALA A N 1
ATOM 1522 C CA . ALA A 1 187 ? 17.032 6.002 9.052 1.00 23.23 187 ALA A CA 1
ATOM 1523 C C . ALA A 1 187 ? 16.411 6.236 7.680 1.00 22.14 187 ALA A C 1
ATOM 1524 O O . ALA A 1 187 ? 15.255 6.656 7.601 1.00 22.89 187 ALA A O 1
ATOM 1526 N N . LEU A 1 188 ? 17.146 5.957 6.596 1.00 21.50 188 LEU A N 1
ATOM 1527 C CA . LEU A 1 188 ? 16.575 6.136 5.243 1.00 21.33 188 LEU A CA 1
ATOM 1528 C C . LEU A 1 188 ? 15.540 5.095 4.872 1.00 21.28 188 LEU A C 1
ATOM 1529 O O . LEU A 1 188 ? 14.728 5.314 3.960 1.00 20.47 188 LEU A O 1
ATOM 1534 N N . ASN A 1 189 ? 15.604 3.938 5.520 1.00 20.46 189 ASN A N 1
ATOM 1535 C CA . ASN A 1 189 ? 14.780 2.803 5.076 1.00 21.21 189 ASN A CA 1
ATOM 1536 C C . ASN A 1 189 ? 13.262 3.096 5.176 1.00 20.18 189 ASN A C 1
ATOM 1537 O O . ASN A 1 189 ? 12.478 2.743 4.278 1.00 18.22 189 ASN A O 1
ATOM 1542 N N . GLY A 1 190 ? 12.835 3.711 6.278 1.00 19.30 190 GLY A N 1
ATOM 1543 C CA . GLY A 1 190 ? 11.398 3.981 6.509 1.00 18.80 190 GLY A CA 1
ATOM 1544 C C . GLY A 1 190 ? 10.746 4.752 5.366 1.00 18.22 190 GLY A C 1
ATOM 1545 O O . GLY A 1 190 ? 9.750 4.298 4.773 1.00 17.67 190 GLY A O 1
ATOM 1546 N N . THR A 1 191 ? 11.369 5.858 4.988 1.00 18.43 191 THR A N 1
ATOM 1547 C CA . THR A 1 191 ? 10.862 6.723 3.919 1.00 19.74 191 THR A CA 1
ATOM 1548 C C . THR A 1 191 ? 10.942 6.003 2.572 1.00 19.77 191 THR A C 1
ATOM 1549 O O . THR A 1 191 ? 10.017 6.132 1.756 1.00 18.74 191 THR A O 1
ATOM 1553 N N . ARG A 1 192 ? 12.056 5.305 2.322 1.00 17.89 192 ARG A N 1
ATOM 1554 C CA . ARG A 1 192 ? 12.195 4.561 1.009 1.00 17.34 192 ARG A CA 1
ATOM 1555 C C . ARG A 1 192 ? 11.072 3.522 0.885 1.00 17.80 192 ARG A C 1
ATOM 1556 O O . ARG A 1 192 ? 10.430 3.407 -0.182 1.00 18.21 192 ARG A O 1
ATOM 1564 N N . VAL A 1 193 ? 10.824 2.775 1.968 1.00 17.79 193 VAL A N 1
ATOM 1565 C CA . VAL A 1 193 ? 9.744 1.771 1.935 1.00 17.85 193 VAL A CA 1
ATOM 1566 C C . VAL A 1 193 ? 8.349 2.384 1.774 1.00 19.45 193 VAL A C 1
ATOM 1567 O O . VAL A 1 193 ? 7.594 1.964 0.907 1.00 17.90 193 VAL A O 1
ATOM 1571 N N . THR A 1 194 ? 8.021 3.433 2.554 1.00 17.89 194 THR A N 1
ATOM 1572 C CA . THR A 1 194 ? 6.710 4.060 2.436 1.00 19.45 194 THR A CA 1
ATOM 1573 C C . THR A 1 194 ? 6.467 4.544 1.006 1.00 18.60 194 THR A C 1
ATOM 1574 O O . THR A 1 194 ? 5.391 4.350 0.450 1.00 17.17 194 THR A O 1
ATOM 1578 N N . ASP A 1 195 ? 7.454 5.232 0.446 1.00 18.85 195 ASP A N 1
ATOM 1579 C CA . ASP A 1 195 ? 7.363 5.753 -0.924 1.00 19.51 195 ASP A CA 1
ATOM 1580 C C . ASP A 1 195 ? 7.140 4.636 -1.956 1.00 19.11 195 ASP A C 1
ATOM 1581 O O . ASP A 1 195 ? 6.321 4.791 -2.878 1.00 18.81 195 ASP A O 1
ATOM 1586 N N . GLU A 1 196 ? 7.854 3.520 -1.784 1.00 18.89 196 GLU A N 1
ATOM 1587 C CA . GLU A 1 196 ? 7.673 2.372 -2.681 1.00 18.64 196 GLU A CA 1
ATOM 1588 C C . GLU A 1 196 ? 6.272 1.763 -2.555 1.00 19.12 196 GLU A C 1
ATOM 1589 O O . GLU A 1 196 ? 5.634 1.405 -3.572 1.00 19.49 196 GLU A O 1
ATOM 1595 N N . ILE A 1 197 ? 5.794 1.602 -1.331 1.00 16.96 197 ILE A N 1
ATOM 1596 C CA . ILE A 1 197 ? 4.460 1.021 -1.151 1.00 18.24 197 ILE A CA 1
ATOM 1597 C C . ILE A 1 197 ? 3.410 1.817 -1.939 1.00 19.12 197 ILE A C 1
ATOM 1598 O O . ILE A 1 197 ? 2.554 1.262 -2.662 1.00 18.58 197 ILE A O 1
ATOM 1603 N N . LEU A 1 198 ? 3.527 3.142 -1.862 1.00 20.27 198 LEU A N 1
ATOM 1604 C CA . LEU A 1 198 ? 2.615 3.984 -2.651 1.00 21.00 198 LEU A CA 1
ATOM 1605 C C . LEU A 1 198 ? 2.697 3.799 -4.171 1.00 22.52 198 LEU A C 1
ATOM 1606 O O . LEU A 1 198 ? 1.704 3.989 -4.861 1.00 22.93 198 LEU A O 1
ATOM 1611 N N . GLU A 1 199 ? 3.886 3.490 -4.663 1.00 21.69 199 GLU A N 1
ATOM 1612 C CA A GLU A 1 199 ? 4.059 3.297 -6.098 0.50 21.68 199 GLU A CA 1
ATOM 1613 C CA B GLU A 1 199 ? 4.189 3.260 -6.085 0.50 21.75 199 GLU A CA 1
ATOM 1614 C C . GLU A 1 199 ? 3.683 1.882 -6.539 1.00 21.14 199 GLU A C 1
ATOM 1615 O O . GLU A 1 199 ? 3.623 1.618 -7.729 1.00 21.44 199 GLU A O 1
ATOM 1626 N N . LEU A 1 200 ? 3.438 1.006 -5.576 1.00 18.97 200 LEU A N 1
ATOM 1627 C CA . LEU A 1 200 ? 3.199 -0.409 -5.848 1.00 19.83 200 LEU A CA 1
ATOM 1628 C C . LEU A 1 200 ? 1.743 -0.855 -5.808 1.00 19.50 200 LEU A C 1
ATOM 1629 O O . LEU A 1 200 ? 1.446 -2.029 -6.066 1.00 20.03 200 LEU A O 1
ATOM 1634 N N . VAL A 1 201 ? 0.858 0.074 -5.474 1.00 19.12 201 VAL A N 1
ATOM 1635 C CA . VAL A 1 201 ? -0.601 -0.224 -5.480 1.00 19.20 201 VAL A CA 1
ATOM 1636 C C . VAL A 1 201 ? -1.321 0.444 -6.658 1.00 19.08 201 VAL A C 1
ATOM 1637 O O . VAL A 1 201 ? -0.983 1.589 -7.060 1.00 20.08 201 VAL A O 1
ATOM 1641 N N . PRO A 1 202 ? -2.284 -0.275 -7.249 1.00 19.66 202 PRO A N 1
ATOM 1642 C CA . PRO A 1 202 ? -2.965 0.207 -8.471 1.00 20.54 202 PRO A CA 1
ATOM 1643 C C . PRO A 1 202 ? -3.808 1.472 -8.251 1.00 19.80 202 PRO A C 1
ATOM 1644 O O . PRO A 1 202 ? -3.829 2.364 -9.148 1.00 20.49 202 PRO A O 1
ATOM 1648 N N . LYS A 1 203 ? -4.463 1.576 -7.094 1.00 19.13 203 LYS A N 1
ATOM 1649 C CA . LYS A 1 203 ? -5.304 2.734 -6.767 1.00 19.13 203 LYS A CA 1
ATOM 1650 C C . LYS A 1 203 ? -5.091 3.140 -5.312 1.00 19.16 203 LYS A C 1
ATOM 1651 O O . LYS A 1 203 ? -5.678 2.539 -4.390 1.00 16.96 203 LYS A O 1
ATOM 1657 N N . PRO A 1 204 ? -4.245 4.157 -5.110 1.00 18.71 204 PRO A N 1
ATOM 1658 C CA . PRO A 1 204 ? -3.909 4.639 -3.754 1.00 19.39 204 PRO A CA 1
ATOM 1659 C C . PRO A 1 204 ? -5.121 4.899 -2.874 1.00 19.20 204 PRO A C 1
ATOM 1660 O O . PRO A 1 204 ? -5.067 4.517 -1.716 1.00 18.40 204 PRO A O 1
ATOM 1664 N N . ASN A 1 205 ? -6.211 5.522 -3.356 1.00 17.68 205 ASN A N 1
ATOM 1665 C CA A ASN A 1 205 ? -7.253 5.755 -2.354 0.50 19.07 205 ASN A CA 1
ATOM 1666 C CA B ASN A 1 205 ? -7.386 5.772 -2.501 0.50 19.20 205 ASN A CA 1
ATOM 1667 C C . ASN A 1 205 ? -7.984 4.498 -1.925 1.00 17.61 205 ASN A C 1
ATOM 1668 O O . ASN A 1 205 ? -8.420 4.412 -0.773 1.00 16.61 205 ASN A O 1
ATOM 1677 N N . VAL A 1 206 ? -8.075 3.501 -2.796 1.00 17.01 206 VAL A N 1
ATOM 1678 C CA . VAL A 1 206 ? -8.618 2.207 -2.377 1.00 16.96 206 VAL A CA 1
ATOM 1679 C C . VAL A 1 206 ? -7.733 1.580 -1.324 1.00 16.25 206 VAL A C 1
ATOM 1680 O O . VAL A 1 206 ? -8.233 1.036 -0.325 1.00 16.54 206 VAL A O 1
ATOM 1684 N N . PHE A 1 207 ? -6.437 1.612 -1.577 1.00 15.67 207 PHE A N 1
ATOM 1685 C CA . PHE A 1 207 ? -5.447 1.139 -0.590 1.00 16.82 207 PHE A CA 1
ATOM 1686 C C . PHE A 1 207 ? -5.587 1.847 0.770 1.00 15.92 207 PHE A C 1
ATOM 1687 O O . PHE A 1 207 ? -5.605 1.201 1.828 1.00 15.91 207 PHE A O 1
ATOM 1695 N N . ARG A 1 208 ? -5.699 3.176 0.736 1.00 17.42 208 ARG A N 1
ATOM 1696 C CA . ARG A 1 208 ? -5.772 3.947 2.004 1.00 16.86 208 ARG A CA 1
ATOM 1697 C C . ARG A 1 208 ? -6.983 3.570 2.831 1.00 17.45 208 ARG A C 1
ATOM 1698 O O . ARG A 1 208 ? -6.861 3.401 4.047 1.00 17.22 208 ARG A O 1
ATOM 1706 N N . ILE A 1 209 ? -8.143 3.448 2.193 1.00 17.02 209 ILE A N 1
ATOM 1707 C CA . ILE A 1 209 ? -9.342 3.082 2.973 1.00 17.29 209 ILE A CA 1
ATOM 1708 C C . ILE A 1 209 ? -9.201 1.666 3.516 1.00 16.73 209 ILE A C 1
ATOM 1709 O O . ILE A 1 209 ? -9.533 1.415 4.664 1.00 16.21 209 ILE A O 1
ATOM 1714 N N . ALA A 1 210 ? -8.780 0.723 2.670 1.00 16.33 210 ALA A N 1
ATOM 1715 C CA . ALA A 1 210 ? -8.522 -0.652 3.161 1.00 15.83 210 ALA A CA 1
ATOM 1716 C C . ALA A 1 210 ? -7.536 -0.691 4.328 1.00 16.74 210 ALA A C 1
ATOM 1717 O O . ALA A 1 210 ? -7.778 -1.386 5.332 1.00 15.63 210 ALA A O 1
ATOM 1719 N N . LEU A 1 211 ? -6.420 0.016 4.211 1.00 15.87 211 LEU A N 1
ATOM 1720 C CA . LEU A 1 211 ? -5.427 0.068 5.310 1.00 16.03 211 LEU A CA 1
ATOM 1721 C C . LEU A 1 211 ? -5.957 0.758 6.580 1.00 16.62 211 LEU A C 1
ATOM 1722 O O . LEU A 1 211 ? -5.700 0.306 7.684 1.00 16.63 211 LEU A O 1
ATOM 1727 N N . ARG A 1 212 ? -6.734 1.834 6.424 1.00 16.55 212 ARG A N 1
ATOM 1728 C CA . ARG A 1 212 ? -7.408 2.433 7.594 1.00 15.83 212 ARG A CA 1
ATOM 1729 C C . ARG A 1 212 ? -8.257 1.392 8.356 1.00 17.76 212 ARG A C 1
ATOM 1730 O O . ARG A 1 212 ? -8.227 1.317 9.604 1.00 17.47 212 ARG A O 1
ATOM 1738 N N . ALA A 1 213 ? -8.949 0.546 7.595 1.00 17.79 213 ALA A N 1
ATOM 1739 C CA . ALA A 1 213 ? -9.767 -0.509 8.179 1.00 17.10 213 ALA A CA 1
ATOM 1740 C C . ALA A 1 213 ? -8.927 -1.596 8.839 1.00 18.69 213 ALA A C 1
ATOM 1741 O O . ALA A 1 213 ? -9.233 -2.050 10.000 1.00 17.81 213 ALA A O 1
ATOM 1743 N N . ILE A 1 214 ? -7.874 -2.033 8.153 1.00 16.84 214 ILE A N 1
ATOM 1744 C CA . ILE A 1 214 ? -7.012 -3.045 8.762 1.00 17.57 214 ILE A CA 1
ATOM 1745 C C . ILE A 1 214 ? -6.314 -2.497 10.005 1.00 19.03 214 ILE A C 1
ATOM 1746 O O . ILE A 1 214 ? -6.157 -3.243 10.949 1.00 20.10 214 ILE A O 1
ATOM 1751 N N . LYS A 1 215 ? -5.885 -1.230 9.986 1.00 19.69 215 LYS A N 1
ATOM 1752 C CA . LYS A 1 215 ? -5.276 -0.619 11.194 1.00 21.94 215 LYS A CA 1
ATOM 1753 C C . LYS A 1 215 ? -6.250 -0.611 12.371 1.00 21.63 215 LYS A C 1
ATOM 1754 O O . LYS A 1 215 ? -5.889 -1.041 13.506 1.00 21.77 215 LYS A O 1
ATOM 1760 N N . LEU A 1 216 ? -7.479 -0.174 12.114 1.00 20.40 216 LEU A N 1
ATOM 1761 C CA . LEU A 1 216 ? -8.505 -0.206 13.153 1.00 22.27 216 LEU A CA 1
ATOM 1762 C C . LEU A 1 216 ? -8.774 -1.644 13.652 1.00 21.61 216 LEU A C 1
ATOM 1763 O O . LEU A 1 216 ? -8.782 -1.911 14.891 1.00 22.14 216 LEU A O 1
ATOM 1768 N N . TRP A 1 217 ? -9.003 -2.557 12.720 1.00 21.44 217 TRP A N 1
ATOM 1769 C CA . TRP A 1 217 ? -9.246 -3.966 13.009 1.00 21.84 217 TRP A CA 1
ATOM 1770 C C . TRP A 1 217 ? -8.088 -4.560 13.850 1.00 23.22 217 TRP A C 1
ATOM 1771 O O . TRP A 1 217 ? -8.304 -5.167 14.913 1.00 22.79 217 TRP A O 1
ATOM 1782 N N . ALA A 1 218 ? -6.861 -4.324 13.412 1.00 23.13 218 ALA A N 1
ATOM 1783 C CA . ALA A 1 218 ? -5.692 -4.865 14.123 1.00 23.23 218 ALA A CA 1
ATOM 1784 C C . ALA A 1 218 ? -5.523 -4.285 15.534 1.00 23.94 218 ALA A C 1
ATOM 1785 O O . ALA A 1 218 ? -5.204 -5.017 16.495 1.00 25.91 218 ALA A O 1
ATOM 1787 N N . GLN A 1 219 ? -5.778 -3.000 15.699 1.00 24.36 219 GLN A N 1
ATOM 1788 C CA . GLN A 1 219 ? -5.687 -2.423 17.029 1.00 25.98 219 GLN A CA 1
ATOM 1789 C C . GLN A 1 219 ? -6.779 -2.983 17.924 1.00 25.72 219 GLN A C 1
ATOM 1790 O O . GLN A 1 219 ? -6.499 -3.366 19.061 1.00 24.98 219 GLN A O 1
ATOM 1796 N N . ARG A 1 220 ? -8.007 -3.060 17.410 1.00 24.84 220 ARG A N 1
ATOM 1797 C CA . ARG A 1 220 ? -9.133 -3.581 18.222 1.00 25.15 220 ARG A CA 1
ATOM 1798 C C . ARG A 1 220 ? -8.962 -5.035 18.598 1.00 24.63 220 ARG A C 1
ATOM 1799 O O . ARG A 1 220 ? -9.286 -5.458 19.738 1.00 25.78 220 ARG A O 1
ATOM 1807 N N . ARG A 1 221 ? -8.452 -5.808 17.650 1.00 24.95 221 ARG A N 1
ATOM 1808 C CA . ARG A 1 221 ? -8.271 -7.253 17.840 1.00 24.49 221 ARG A CA 1
ATOM 1809 C C . ARG A 1 221 ? -6.951 -7.639 18.516 1.00 24.32 221 ARG A C 1
ATOM 1810 O O . ARG A 1 221 ? -6.685 -8.848 18.688 1.00 25.05 221 ARG A O 1
ATOM 1818 N N . ALA A 1 222 ? -6.177 -6.627 18.918 1.00 23.30 222 ALA A N 1
ATOM 1819 C CA . ALA A 1 222 ? -4.910 -6.832 19.663 1.00 24.23 222 ALA A CA 1
ATOM 1820 C C . ALA A 1 222 ? -3.891 -7.680 18.874 1.00 25.01 222 ALA A C 1
ATOM 1821 O O . ALA A 1 222 ? -3.247 -8.601 19.411 1.00 25.25 222 ALA A O 1
ATOM 1823 N N . VAL A 1 223 ? -3.739 -7.359 17.587 1.00 23.44 223 VAL A N 1
ATOM 1824 C CA . VAL A 1 223 ? -2.725 -7.997 16.730 1.00 23.42 223 VAL A CA 1
ATOM 1825 C C . VAL A 1 223 ? -1.863 -6.917 16.048 1.00 24.04 223 VAL A C 1
ATOM 1826 O O . VAL A 1 223 ? -1.330 -7.102 14.968 1.00 24.99 223 VAL A O 1
ATOM 1830 N N . TYR A 1 224 ? -1.682 -5.801 16.738 1.00 26.22 224 TYR A N 1
ATOM 1831 C CA . TYR A 1 224 ? -0.873 -4.701 16.234 1.00 27.12 224 TYR A CA 1
ATOM 1832 C C . TYR A 1 224 ? 0.112 -4.320 17.324 1.00 27.85 224 TYR A C 1
ATOM 1833 O O . TYR A 1 224 ? -0.276 -3.704 18.337 1.00 28.63 224 TYR A O 1
ATOM 1842 N N . ALA A 1 225 ? 1.366 -4.708 17.143 1.00 27.55 225 ALA A N 1
ATOM 1843 C CA . ALA A 1 225 ? 2.461 -4.352 18.051 1.00 28.48 225 ALA A CA 1
ATOM 1844 C C . ALA A 1 225 ? 3.663 -5.146 17.677 1.00 27.63 225 ALA A C 1
ATOM 1845 O O . ALA A 1 225 ? 3.812 -6.299 18.125 1.00 28.92 225 ALA A O 1
ATOM 1847 N N . ASN A 1 226 ? 4.561 -4.519 16.927 1.00 26.11 226 ASN A N 1
ATOM 1848 C CA . ASN A 1 226 ? 5.771 -5.156 16.522 1.00 25.38 226 ASN A CA 1
ATOM 1849 C C . ASN A 1 226 ? 6.625 -5.581 17.743 1.00 25.40 226 ASN A C 1
ATOM 1850 O O . ASN A 1 226 ? 7.258 -6.611 17.704 1.00 24.20 226 ASN A O 1
ATOM 1855 N N . ILE A 1 227 ? 6.657 -4.747 18.789 1.00 25.53 227 ILE A N 1
ATOM 1856 C CA . ILE A 1 227 ? 7.503 -5.049 19.966 1.00 25.36 227 ILE A CA 1
ATOM 1857 C C . ILE A 1 227 ? 7.090 -6.354 20.676 1.00 25.97 227 ILE A C 1
ATOM 1858 O O . ILE A 1 227 ? 7.921 -7.002 21.314 1.00 25.81 227 ILE A O 1
ATOM 1863 N N . PHE A 1 228 ? 5.831 -6.740 20.558 1.00 24.78 228 PHE A N 1
ATOM 1864 C CA . PHE A 1 228 ? 5.345 -7.922 21.246 1.00 26.19 228 PHE A CA 1
ATOM 1865 C C . PHE A 1 228 ? 5.075 -9.099 20.314 1.00 25.58 228 PHE A C 1
ATOM 1866 O O . PHE A 1 228 ? 4.408 -10.062 20.714 1.00 26.45 228 PHE A O 1
ATOM 1874 N N . GLY A 1 229 ? 5.584 -9.023 19.083 1.00 23.75 229 GLY A N 1
ATOM 1875 C CA . GLY A 1 229 ? 5.529 -10.163 18.162 1.00 22.56 229 GLY A CA 1
ATOM 1876 C C . GLY A 1 229 ? 4.346 -10.166 17.180 1.00 22.68 229 GLY A C 1
ATOM 1877 O O . GLY A 1 229 ? 4.010 -11.196 16.623 1.00 23.05 229 GLY A O 1
ATOM 1878 N N . PHE A 1 230 ? 3.687 -9.030 17.015 1.00 21.84 230 PHE A N 1
ATOM 1879 C CA . PHE A 1 230 ? 2.568 -8.911 16.054 1.00 21.76 230 PHE A CA 1
ATOM 1880 C C . PHE A 1 230 ? 3.045 -7.980 14.912 1.00 22.05 230 PHE A C 1
ATOM 1881 O O . PHE A 1 230 ? 4.062 -7.286 15.064 1.00 21.25 230 PHE A O 1
ATOM 1889 N N . PRO A 1 231 ? 2.350 -7.965 13.764 1.00 22.39 231 PRO A N 1
ATOM 1890 C CA . PRO A 1 231 ? 2.761 -7.012 12.708 1.00 21.82 231 PRO A CA 1
ATOM 1891 C C . PRO A 1 231 ? 2.546 -5.585 13.182 1.00 22.46 231 PRO A C 1
ATOM 1892 O O . PRO A 1 231 ? 1.591 -5.321 13.930 1.00 22.42 231 PRO A O 1
ATOM 1896 N N . GLY A 1 232 ? 3.469 -4.691 12.795 1.00 21.94 232 GLY A N 1
ATOM 1897 C CA . GLY A 1 232 ? 3.290 -3.282 13.061 1.00 21.97 232 GLY A CA 1
ATOM 1898 C C . GLY A 1 232 ? 2.769 -2.606 11.806 1.00 21.48 232 GLY A C 1
ATOM 1899 O O . GLY A 1 232 ? 2.288 -3.285 10.877 1.00 21.63 232 GLY A O 1
ATOM 1900 N N . GLY A 1 233 ? 2.881 -1.293 11.777 1.00 20.94 233 GLY A N 1
ATOM 1901 C CA . GLY A 1 233 ? 2.187 -0.505 10.729 1.00 21.64 233 GLY A CA 1
ATOM 1902 C C . GLY A 1 233 ? 2.709 -0.848 9.349 1.00 21.62 233 GLY A C 1
ATOM 1903 O O . GLY A 1 233 ? 1.893 -1.027 8.423 1.00 21.62 233 GLY A O 1
ATOM 1904 N N . VAL A 1 234 ? 4.045 -0.954 9.189 1.00 20.28 234 VAL A N 1
ATOM 1905 C CA A VAL A 1 234 ? 4.574 -1.173 7.819 0.50 21.25 234 VAL A CA 1
ATOM 1906 C CA B VAL A 1 234 ? 4.608 -1.196 7.832 0.50 20.64 234 VAL A CA 1
ATOM 1907 C C . VAL A 1 234 ? 4.176 -2.559 7.337 1.00 20.95 234 VAL A C 1
ATOM 1908 O O . VAL A 1 234 ? 3.800 -2.730 6.161 1.00 19.04 234 VAL A O 1
ATOM 1915 N N . ALA A 1 235 ? 4.234 -3.550 8.228 1.00 19.59 235 ALA A N 1
ATOM 1916 C CA . ALA A 1 235 ? 3.855 -4.902 7.819 1.00 19.25 235 ALA A CA 1
ATOM 1917 C C . ALA A 1 235 ? 2.378 -4.946 7.397 1.00 18.38 235 ALA A C 1
ATOM 1918 O O . ALA A 1 235 ? 2.054 -5.549 6.394 1.00 17.82 235 ALA A O 1
ATOM 1920 N N . TRP A 1 236 ? 1.501 -4.322 8.181 1.00 19.74 236 TRP A N 1
ATOM 1921 C CA . TRP A 1 236 ? 0.084 -4.295 7.838 1.00 19.16 236 TRP A CA 1
ATOM 1922 C C . TRP A 1 236 ? -0.121 -3.572 6.494 1.00 19.25 236 TRP A C 1
ATOM 1923 O O . TRP A 1 236 ? -0.938 -4.024 5.653 1.00 18.53 236 TRP A O 1
ATOM 1934 N N . ALA A 1 237 ? 0.638 -2.507 6.279 1.00 18.14 237 ALA A N 1
ATOM 1935 C CA . ALA A 1 237 ? 0.519 -1.706 5.014 1.00 16.64 237 ALA A CA 1
ATOM 1936 C C . ALA A 1 237 ? 0.883 -2.588 3.818 1.00 17.41 237 ALA A C 1
ATOM 1937 O O . ALA A 1 237 ? 0.188 -2.577 2.809 1.00 18.31 237 ALA A O 1
ATOM 1939 N N . MET A 1 238 ? 1.956 -3.362 3.955 1.00 17.01 238 MET A N 1
ATOM 1940 C CA . MET A 1 238 ? 2.403 -4.251 2.862 1.00 17.86 238 MET A CA 1
ATOM 1941 C C . MET A 1 238 ? 1.428 -5.403 2.584 1.00 17.72 238 MET A C 1
ATOM 1942 O O . MET A 1 238 ? 1.196 -5.755 1.440 1.00 17.39 238 MET A O 1
ATOM 1947 N N . LEU A 1 239 ? 0.837 -5.967 3.632 1.00 18.21 239 LEU A N 1
ATOM 1948 C CA . LEU A 1 239 ? -0.136 -7.042 3.471 1.00 18.24 239 LEU A CA 1
ATOM 1949 C C . LEU A 1 239 ? -1.359 -6.487 2.705 1.00 18.46 239 LEU A C 1
ATOM 1950 O O . LEU A 1 239 ? -1.836 -7.083 1.770 1.00 17.97 239 LEU A O 1
ATOM 1955 N N . VAL A 1 240 ? -1.837 -5.312 3.101 1.00 18.34 240 VAL A N 1
ATOM 1956 C CA . VAL A 1 240 ? -2.933 -4.670 2.331 1.00 18.39 240 VAL A CA 1
ATOM 1957 C C . VAL A 1 240 ? -2.511 -4.396 0.887 1.00 17.98 240 VAL A C 1
ATOM 1958 O O . VAL A 1 240 ? -3.287 -4.679 -0.058 1.00 17.38 240 VAL A O 1
ATOM 1962 N N . ALA A 1 241 ? -1.308 -3.827 0.709 1.00 16.55 241 ALA A N 1
ATOM 1963 C CA . ALA A 1 241 ? -0.787 -3.523 -0.639 1.00 17.91 241 ALA A CA 1
ATOM 1964 C C . ALA A 1 241 ? -0.793 -4.783 -1.522 1.00 17.75 241 ALA A C 1
ATOM 1965 O O . ALA A 1 241 ? -1.196 -4.740 -2.697 1.00 16.53 241 ALA A O 1
ATOM 1967 N N . ARG A 1 242 ? -0.422 -5.926 -0.939 1.00 17.80 242 ARG A N 1
ATOM 1968 C CA . ARG A 1 242 ? -0.347 -7.152 -1.763 1.00 18.61 242 ARG A CA 1
ATOM 1969 C C . ARG A 1 242 ? -1.739 -7.508 -2.371 1.00 18.28 242 ARG A C 1
ATOM 1970 O O . ARG A 1 242 ? -1.905 -7.802 -3.576 1.00 17.22 242 ARG A O 1
ATOM 1978 N N . ILE A 1 243 ? -2.758 -7.426 -1.532 1.00 18.31 243 ILE A N 1
ATOM 1979 C CA . ILE A 1 243 ? -4.123 -7.753 -1.958 1.00 17.85 243 ILE A CA 1
ATOM 1980 C C . ILE A 1 243 ? -4.622 -6.712 -2.955 1.00 17.37 243 ILE A C 1
ATOM 1981 O O . ILE A 1 243 ? -5.288 -7.050 -3.911 1.00 16.06 243 ILE A O 1
ATOM 1986 N N . CYS A 1 244 ? -4.330 -5.411 -2.715 1.00 16.72 244 CYS A N 1
ATOM 1987 C CA . CYS A 1 244 ? -4.621 -4.392 -3.741 1.00 16.51 244 CYS A CA 1
ATOM 1988 C C . CYS A 1 244 ? -4.093 -4.729 -5.129 1.00 17.45 244 CYS A C 1
ATOM 1989 O O . CYS A 1 244 ? -4.763 -4.520 -6.112 1.00 16.88 244 CYS A O 1
ATOM 1992 N N . GLN A 1 245 ? -2.864 -5.198 -5.219 1.00 17.39 245 GLN A N 1
ATOM 1993 C CA . GLN A 1 245 ? -2.299 -5.586 -6.513 1.00 17.78 245 GLN A CA 1
ATOM 1994 C C . GLN A 1 245 ? -3.103 -6.730 -7.204 1.00 17.42 245 GLN A C 1
ATOM 1995 O O . GLN A 1 245 ? -3.220 -6.738 -8.442 1.00 19.51 245 GLN A O 1
ATOM 2001 N N . LEU A 1 246 ? -3.631 -7.643 -6.413 1.00 18.43 246 LEU A N 1
ATOM 2002 C CA . LEU A 1 246 ? -4.372 -8.850 -6.931 1.00 18.07 246 LEU A CA 1
ATOM 2003 C C . LEU A 1 246 ? -5.756 -8.483 -7.485 1.00 19.40 246 LEU A C 1
ATOM 2004 O O . LEU A 1 246 ? -6.306 -9.148 -8.398 1.00 18.20 246 LEU A O 1
ATOM 2009 N N . TYR A 1 247 ? -6.327 -7.410 -6.944 1.00 18.80 247 TYR A N 1
ATOM 2010 C CA . TYR A 1 247 ? -7.616 -6.908 -7.410 1.00 20.61 247 TYR A CA 1
ATOM 2011 C C . TYR A 1 247 ? -7.560 -5.416 -7.743 1.00 20.70 247 TYR A C 1
ATOM 2012 O O . TYR A 1 247 ? -8.100 -4.583 -6.999 1.00 20.07 247 TYR A O 1
ATOM 2021 N N . PRO A 1 248 ? -6.936 -5.061 -8.860 1.00 20.96 248 PRO A N 1
ATOM 2022 C CA . PRO A 1 248 ? -6.639 -3.662 -9.131 1.00 20.81 248 PRO A CA 1
ATOM 2023 C C . PRO A 1 248 ? -7.861 -2.727 -9.326 1.00 21.62 248 PRO A C 1
ATOM 2024 O O . PRO A 1 248 ? -7.733 -1.501 -9.166 1.00 22.40 248 PRO A O 1
ATOM 2028 N N . ASN A 1 249 ? -9.017 -3.286 -9.665 1.00 20.72 249 ASN A N 1
ATOM 2029 C CA . ASN A 1 249 ? -10.209 -2.487 -9.906 1.00 21.12 249 ASN A CA 1
ATOM 2030 C C . ASN A 1 249 ? -11.310 -2.632 -8.829 1.00 21.02 249 ASN A C 1
ATOM 2031 O O . ASN A 1 249 ? -12.430 -2.052 -8.976 1.00 20.62 249 ASN A O 1
ATOM 2036 N N . ALA A 1 250 ? -10.954 -3.296 -7.722 1.00 20.56 250 ALA A N 1
ATOM 2037 C CA . ALA A 1 250 ? -11.930 -3.627 -6.685 1.00 19.59 250 ALA A CA 1
ATOM 2038 C C . ALA A 1 250 ? -12.119 -2.426 -5.778 1.00 19.36 250 ALA A C 1
ATOM 2039 O O . ALA A 1 250 ? -11.271 -1.497 -5.747 1.00 20.85 250 ALA A O 1
ATOM 2041 N N . CYS A 1 251 ? -13.244 -2.425 -5.064 1.00 18.79 251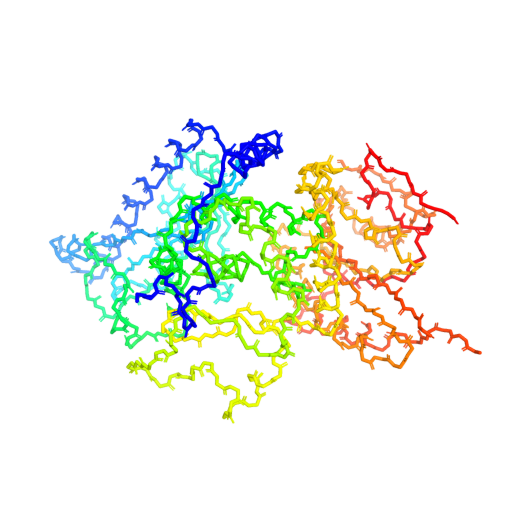 CYS A N 1
ATOM 2042 C CA . CYS A 1 251 ? -13.471 -1.406 -4.026 1.00 18.34 251 CYS A CA 1
ATOM 2043 C C . CYS A 1 251 ? -12.810 -1.830 -2.730 1.00 18.72 251 CYS A C 1
ATOM 2044 O O . CYS A 1 251 ? -12.484 -3.030 -2.584 1.00 18.06 251 CYS A O 1
ATOM 2047 N N . SER A 1 252 ? -12.610 -0.907 -1.759 1.00 17.20 252 SER A N 1
ATOM 2048 C CA . SER A 1 252 ? -11.879 -1.325 -0.549 1.00 16.37 252 SER A CA 1
ATOM 2049 C C . SER A 1 252 ? -12.593 -2.435 0.205 1.00 17.61 252 SER A C 1
ATOM 2050 O O . SER A 1 252 ? -11.952 -3.272 0.806 1.00 17.51 252 SER A O 1
ATOM 2053 N N . ALA A 1 253 ? -13.941 -2.414 0.229 1.00 18.84 253 ALA A N 1
ATOM 2054 C CA . ALA A 1 253 ? -14.700 -3.401 0.992 1.00 18.48 253 ALA A CA 1
ATOM 2055 C C . ALA A 1 253 ? -14.365 -4.797 0.449 1.00 18.95 253 ALA A C 1
ATOM 2056 O O . ALA A 1 253 ? -14.187 -5.747 1.239 1.00 17.42 253 ALA A O 1
ATOM 2058 N N . VAL A 1 254 ? -14.279 -4.903 -0.878 1.00 18.21 254 VAL A N 1
ATOM 2059 C CA . VAL A 1 254 ? -13.890 -6.162 -1.530 1.00 18.97 254 VAL A CA 1
ATOM 2060 C C . VAL A 1 254 ? -12.443 -6.547 -1.197 1.00 18.57 254 VAL A C 1
ATOM 2061 O O . VAL A 1 254 ? -12.166 -7.697 -0.874 1.00 19.29 254 VAL A O 1
ATOM 2065 N N . ILE A 1 255 ? -11.528 -5.574 -1.212 1.00 17.72 255 ILE A N 1
ATOM 2066 C CA . ILE A 1 255 ? -10.152 -5.831 -0.805 1.00 17.69 255 ILE A CA 1
ATOM 2067 C C . ILE A 1 255 ? -10.105 -6.433 0.592 1.00 16.94 255 ILE A C 1
ATOM 2068 O O . ILE A 1 255 ? -9.354 -7.364 0.825 1.00 16.69 255 ILE A O 1
ATOM 2073 N N . LEU A 1 256 ? -10.917 -5.922 1.526 1.00 16.50 256 LEU A N 1
ATOM 2074 C CA . LEU A 1 256 ? -10.897 -6.475 2.904 1.00 18.11 256 LEU A CA 1
ATOM 2075 C C . LEU A 1 256 ? -11.367 -7.940 2.976 1.00 19.37 256 LEU A C 1
ATOM 2076 O O . LEU A 1 256 ? -10.771 -8.773 3.697 1.00 18.86 256 LEU A O 1
ATOM 2081 N N . ASN A 1 257 ? -12.437 -8.236 2.252 1.00 19.27 257 ASN A N 1
ATOM 2082 C CA . ASN A 1 257 ? -12.967 -9.630 2.207 1.00 21.90 257 ASN A CA 1
ATOM 2083 C C . ASN A 1 257 ? -11.881 -10.574 1.653 1.00 21.43 257 ASN A C 1
ATOM 2084 O O . ASN A 1 257 ? -11.535 -11.604 2.296 1.00 21.70 257 ASN A O 1
ATOM 2089 N N . ARG A 1 258 ? -11.317 -10.186 0.520 1.00 22.01 258 ARG A N 1
ATOM 2090 C CA . ARG A 1 258 ? -10.251 -10.969 -0.158 1.00 21.93 258 ARG A CA 1
ATOM 2091 C C . ARG A 1 258 ? -8.970 -11.042 0.669 1.00 22.37 258 ARG A C 1
ATOM 2092 O O . ARG A 1 258 ? -8.325 -12.091 0.737 1.00 22.58 258 ARG A O 1
ATOM 2100 N N . PHE A 1 259 ? -8.638 -9.952 1.365 1.00 20.61 259 PHE A N 1
ATOM 2101 C CA . PHE A 1 259 ? -7.520 -9.917 2.316 1.00 20.86 259 PHE A CA 1
ATOM 2102 C C . PHE A 1 259 ? -7.608 -11.054 3.333 1.00 22.37 259 PHE A C 1
ATOM 2103 O O . PHE A 1 259 ? -6.647 -11.815 3.510 1.00 22.65 259 PHE A O 1
ATOM 2111 N N . PHE A 1 260 ? -8.753 -11.179 4.012 1.00 23.01 260 PHE A N 1
ATOM 2112 C CA . PHE A 1 260 ? -8.828 -12.129 5.159 1.00 23.84 260 PHE A CA 1
ATOM 2113 C C . PHE A 1 260 ? -8.764 -13.558 4.694 1.00 25.33 260 PHE A C 1
ATOM 2114 O O . PHE A 1 260 ? -8.140 -14.449 5.342 1.00 24.25 260 PHE A O 1
ATOM 2122 N N . ILE A 1 261 ? -9.439 -13.778 3.580 1.00 24.68 261 ILE A N 1
ATOM 2123 C CA . ILE A 1 261 ? -9.421 -15.063 2.947 1.00 25.86 261 ILE A CA 1
ATOM 2124 C C . ILE A 1 261 ? -8.003 -15.413 2.574 1.00 25.64 261 ILE A C 1
ATOM 2125 O O . ILE A 1 261 ? -7.486 -16.459 2.962 1.00 25.58 261 ILE A O 1
ATOM 2130 N N . ILE A 1 262 ? -7.378 -14.560 1.773 1.00 25.12 262 ILE A N 1
ATOM 2131 C CA . ILE A 1 262 ? -6.063 -14.879 1.224 1.00 24.24 262 ILE A CA 1
ATOM 2132 C C . ILE A 1 262 ? -4.990 -15.075 2.265 1.00 24.18 262 ILE A C 1
ATOM 2133 O O . ILE A 1 262 ? -4.242 -16.062 2.229 1.00 24.71 262 ILE A O 1
ATOM 2138 N N . LEU A 1 263 ? -4.938 -14.195 3.235 1.00 22.75 263 LEU A N 1
ATOM 2139 C CA . LEU A 1 263 ? -3.959 -14.333 4.283 1.00 23.08 263 LEU A CA 1
ATOM 2140 C C . LEU A 1 263 ? -4.263 -15.476 5.274 1.00 24.77 263 LEU A C 1
ATOM 2141 O O . LEU A 1 263 ? -3.319 -16.072 5.800 1.00 25.44 263 LEU A O 1
ATOM 2146 N N . SER A 1 264 ? -5.540 -15.725 5.569 1.00 26.26 264 SER A N 1
ATOM 2147 C CA . SER A 1 264 ? -5.902 -16.906 6.399 1.00 26.97 264 SER A CA 1
ATOM 2148 C C . SER A 1 264 ? -5.474 -18.206 5.734 1.00 28.54 264 SER A C 1
ATOM 2149 O O . SER A 1 264 ? -5.028 -19.152 6.429 1.00 29.08 264 SER A O 1
ATOM 2152 N N . GLU A 1 265 ? -5.655 -18.293 4.414 1.00 28.01 265 GLU A N 1
ATOM 2153 C CA . GLU A 1 265 ? -5.288 -19.523 3.665 1.00 29.23 265 GLU A CA 1
ATOM 2154 C C . GLU A 1 265 ? -3.815 -19.613 3.186 1.00 28.32 265 GLU A C 1
ATOM 2155 O O . GLU A 1 265 ? -3.386 -20.648 2.679 1.00 27.61 265 GLU A O 1
ATOM 2161 N N . TRP A 1 266 ? -3.054 -18.528 3.311 1.00 27.13 266 TRP A N 1
ATOM 2162 C CA . TRP A 1 266 ? -1.707 -18.415 2.727 1.00 25.73 266 TRP A CA 1
ATOM 2163 C C . TRP A 1 266 ? -0.782 -19.514 3.234 1.00 26.07 266 TRP A C 1
ATOM 2164 O O . TRP A 1 266 ? -0.881 -19.916 4.386 1.00 26.36 266 TRP A O 1
ATOM 2175 N N . ASN A 1 267 ? 0.167 -19.925 2.399 1.00 25.98 267 ASN A N 1
ATOM 2176 C CA . ASN A 1 267 ? 1.117 -20.987 2.765 1.00 25.55 267 ASN A CA 1
ATOM 2177 C C . ASN A 1 267 ? 2.355 -20.543 3.556 1.00 24.70 267 ASN A C 1
ATOM 2178 O O . ASN A 1 267 ? 3.484 -20.705 3.099 1.00 24.88 267 ASN A O 1
ATOM 2183 N N . TRP A 1 268 ? 2.151 -20.034 4.761 1.00 25.14 268 TRP A N 1
ATOM 2184 C CA . TRP A 1 268 ? 3.274 -19.635 5.609 1.00 25.10 268 TRP A CA 1
ATOM 2185 C C . TRP A 1 268 ? 4.175 -20.866 5.790 1.00 25.78 268 TRP A C 1
ATOM 2186 O O . TRP A 1 268 ? 3.652 -21.982 5.944 1.00 26.62 268 TRP A O 1
ATOM 2197 N N . PRO A 1 269 ? 5.498 -20.713 5.796 1.00 26.54 269 PRO A N 1
ATOM 2198 C CA . PRO A 1 269 ? 6.212 -19.418 5.804 1.00 26.87 269 PRO A CA 1
ATOM 2199 C C . PRO A 1 269 ? 6.561 -18.806 4.424 1.00 26.39 269 PRO A C 1
ATOM 2200 O O . PRO A 1 269 ? 7.480 -18.020 4.323 1.00 27.04 269 PRO A O 1
ATOM 2204 N N . GLN A 1 270 ? 5.839 -19.145 3.371 1.00 25.65 270 GLN A N 1
ATOM 2205 C CA . GLN A 1 270 ? 6.085 -18.546 2.073 1.00 25.79 270 GLN A CA 1
ATOM 2206 C C . GLN A 1 270 ? 5.919 -17.011 2.223 1.00 25.56 270 GLN A C 1
ATOM 2207 O O . GLN A 1 270 ? 4.966 -16.598 2.849 1.00 24.75 270 GLN A O 1
ATOM 2213 N N . PRO A 1 271 ? 6.810 -16.185 1.663 1.00 25.32 271 PRO A N 1
ATOM 2214 C CA . PRO A 1 271 ? 6.752 -14.736 1.934 1.00 23.85 271 PRO A CA 1
ATOM 2215 C C . PRO A 1 271 ? 5.722 -13.945 1.128 1.00 23.67 271 PRO A C 1
ATOM 2216 O O . PRO A 1 271 ? 5.415 -14.258 -0.030 1.00 22.52 271 PRO A O 1
ATOM 2220 N N . VAL A 1 272 ? 5.244 -12.861 1.739 1.00 22.13 272 VAL A N 1
ATOM 2221 C CA . VAL A 1 272 ? 4.512 -11.822 0.977 1.00 21.26 272 VAL A CA 1
ATOM 2222 C C . VAL A 1 272 ? 5.530 -10.793 0.414 1.00 20.68 272 VAL A C 1
ATOM 2223 O O . VAL A 1 272 ? 6.269 -10.133 1.162 1.00 20.80 272 VAL A O 1
ATOM 2227 N N . ILE A 1 273 ? 5.546 -10.665 -0.897 1.00 21.11 273 ILE A N 1
ATOM 2228 C CA . ILE A 1 273 ? 6.515 -9.826 -1.603 1.00 21.95 273 ILE A CA 1
ATOM 2229 C C . ILE A 1 273 ? 5.767 -8.950 -2.586 1.00 21.46 273 ILE A C 1
ATOM 2230 O O . ILE A 1 273 ? 4.931 -9.437 -3.304 1.00 22.40 273 ILE A O 1
ATOM 2235 N N . LEU A 1 274 ? 6.095 -7.663 -2.636 1.00 19.71 274 LEU A N 1
ATOM 2236 C CA . LEU A 1 274 ? 5.372 -6.714 -3.458 1.00 19.50 274 LEU A CA 1
ATOM 2237 C C . LEU A 1 274 ? 5.994 -6.454 -4.832 1.00 19.98 274 LEU A C 1
ATOM 2238 O O . LEU A 1 274 ? 5.376 -5.854 -5.711 1.00 20.34 274 LEU A O 1
ATOM 2243 N N . LYS A 1 275 ? 7.246 -6.844 -4.976 1.00 19.70 275 LYS A N 1
ATOM 2244 C CA . LYS A 1 275 ? 7.954 -6.641 -6.235 1.00 22.38 275 LYS A CA 1
ATOM 2245 C C . LYS A 1 275 ? 9.197 -7.559 -6.161 1.00 22.60 275 LYS A C 1
ATOM 2246 O O . LYS A 1 275 ? 9.605 -7.940 -5.051 1.00 23.47 275 LYS A O 1
ATOM 2252 N N . PRO A 1 276 ? 9.809 -7.912 -7.298 1.00 23.94 276 PRO A N 1
ATOM 2253 C CA . PRO A 1 276 ? 10.953 -8.835 -7.244 1.00 24.79 276 PRO A CA 1
ATOM 2254 C C . PRO A 1 276 ? 12.069 -8.271 -6.360 1.00 24.55 276 PRO A C 1
ATOM 2255 O O . PRO A 1 276 ?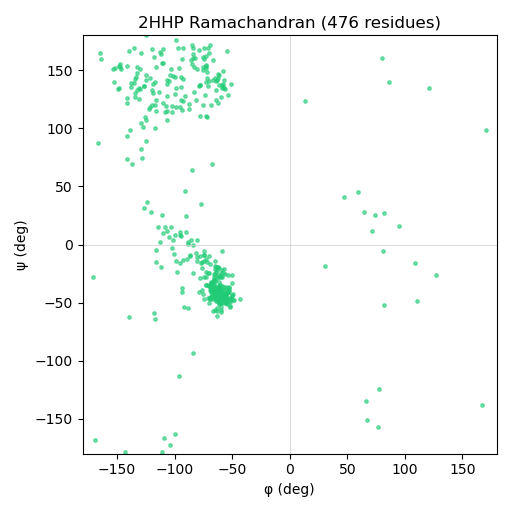 12.319 -7.067 -6.388 1.00 26.28 276 PRO A O 1
ATOM 2259 N N . ILE A 1 277 ? 12.696 -9.117 -5.537 1.00 24.55 277 ILE A N 1
ATOM 2260 C CA . ILE A 1 277 ? 13.803 -8.633 -4.670 1.00 25.02 277 ILE A CA 1
ATOM 2261 C C . ILE A 1 277 ? 14.987 -8.111 -5.478 1.00 25.97 277 ILE A C 1
ATOM 2262 O O . ILE A 1 277 ? 15.561 -8.841 -6.304 1.00 24.00 277 ILE A O 1
ATOM 2267 N N . GLU A 1 278 ? 15.345 -6.833 -5.258 1.00 25.45 278 GLU A N 1
ATOM 2268 C CA . GLU A 1 278 ? 16.436 -6.160 -5.995 1.00 27.34 278 GLU A CA 1
ATOM 2269 C C . GLU A 1 278 ? 17.824 -6.429 -5.423 1.00 27.54 278 GLU A C 1
ATOM 2270 O O . GLU A 1 278 ? 17.973 -6.705 -4.222 1.00 26.27 278 GLU A O 1
ATOM 2276 N N . ASP A 1 279 ? 18.839 -6.362 -6.282 1.00 29.15 279 ASP A N 1
ATOM 2277 C CA . ASP A 1 279 ? 20.204 -6.264 -5.761 1.00 30.12 279 ASP A CA 1
ATOM 2278 C C . ASP A 1 279 ? 20.597 -4.810 -5.822 1.00 29.49 279 ASP A C 1
ATOM 2279 O O . ASP A 1 279 ? 19.821 -3.974 -6.289 1.00 29.20 279 ASP A O 1
ATOM 2284 N N . GLY A 1 280 ? 21.778 -4.465 -5.327 1.00 28.67 280 GLY A N 1
ATOM 2285 C CA . GLY A 1 280 ? 22.123 -3.058 -5.257 1.00 27.72 280 GLY A CA 1
ATOM 2286 C C . GLY A 1 280 ? 23.591 -2.931 -4.928 1.00 28.21 280 GLY A C 1
ATOM 2287 O O . GLY A 1 280 ? 24.307 -3.942 -4.948 1.00 28.23 280 GLY A O 1
ATOM 2288 N N . PRO A 1 281 ? 24.028 -1.716 -4.587 1.00 27.93 281 PRO A N 1
ATOM 2289 C CA . PRO A 1 281 ? 25.459 -1.401 -4.528 1.00 28.33 281 PRO A CA 1
ATOM 2290 C C . PRO A 1 281 ? 26.178 -1.667 -3.182 1.00 28.07 281 PRO A C 1
ATOM 2291 O O . PRO A 1 281 ? 27.400 -1.394 -3.072 1.00 27.48 281 PRO A O 1
ATOM 2295 N N . LEU A 1 282 ? 25.465 -2.199 -2.195 1.00 26.03 282 LEU A N 1
ATOM 2296 C CA . LEU A 1 282 ? 26.063 -2.505 -0.895 1.00 26.76 282 LEU A CA 1
ATOM 2297 C C . LEU A 1 282 ? 26.478 -3.962 -0.745 1.00 26.50 282 LEU A C 1
ATOM 2298 O O . LEU A 1 282 ? 26.093 -4.816 -1.556 1.00 27.05 282 LEU A O 1
ATOM 2303 N N . GLN A 1 283 ? 27.220 -4.251 0.321 1.00 25.70 283 GLN A N 1
ATOM 2304 C CA . GLN A 1 283 ? 27.571 -5.624 0.668 1.00 25.50 283 GLN A CA 1
ATOM 2305 C C . GLN A 1 283 ? 26.633 -6.275 1.711 1.00 27.75 283 GLN A C 1
ATOM 2306 O O . GLN A 1 283 ? 26.832 -7.429 2.124 1.00 29.35 283 GLN A O 1
ATOM 2312 N N . VAL A 1 284 ? 25.540 -5.600 2.033 1.00 28.48 284 VAL A N 1
ATOM 2313 C CA . VAL A 1 284 ? 24.590 -6.120 3.018 1.00 29.40 284 VAL A CA 1
ATOM 2314 C C . VAL A 1 284 ? 23.768 -7.304 2.475 1.00 29.63 284 VAL A C 1
ATOM 2315 O O . VAL A 1 284 ? 23.580 -7.448 1.245 1.00 28.99 284 VAL A O 1
ATOM 2319 N N . ARG A 1 285 ? 23.344 -8.170 3.393 1.00 29.66 285 ARG A N 1
ATOM 2320 C CA . ARG A 1 285 ? 22.477 -9.302 3.064 1.00 31.05 285 ARG A CA 1
ATOM 2321 C C . ARG A 1 285 ? 21.086 -8.780 2.721 1.00 30.34 285 ARG A C 1
ATOM 2322 O O . ARG A 1 285 ? 20.575 -7.882 3.406 1.00 31.72 285 ARG A O 1
ATOM 2330 N N . VAL A 1 286 ? 20.497 -9.322 1.661 1.00 29.17 286 VAL A N 1
ATOM 2331 C CA . VAL A 1 286 ? 19.114 -9.059 1.322 1.00 28.96 286 VAL A CA 1
ATOM 2332 C C . VAL A 1 286 ? 18.337 -10.318 1.761 1.00 28.70 286 VAL A C 1
ATOM 2333 O O . VAL A 1 286 ? 18.904 -11.434 1.790 1.00 26.52 286 VAL A O 1
ATOM 2337 N N . TRP A 1 287 ? 17.061 -10.165 2.115 1.00 28.22 287 TRP A N 1
ATOM 2338 C CA . TRP A 1 287 ? 16.300 -11.305 2.658 1.00 27.83 287 TRP A CA 1
ATOM 2339 C C . TRP A 1 287 ? 16.369 -12.508 1.715 1.00 27.80 287 TRP A C 1
ATOM 2340 O O . TRP A 1 287 ? 16.123 -12.367 0.525 1.00 26.70 287 TRP A O 1
ATOM 2351 N N . ASN A 1 288 ? 16.743 -13.685 2.248 1.00 28.74 288 ASN A N 1
ATOM 2352 C CA . ASN A 1 288 ? 17.021 -14.832 1.402 1.00 29.35 288 ASN A CA 1
ATOM 2353 C C . ASN A 1 288 ? 17.105 -16.138 2.205 1.00 29.75 288 ASN A C 1
ATOM 2354 O O . ASN A 1 288 ? 18.204 -16.565 2.626 1.00 29.56 288 ASN A O 1
ATOM 2359 N N . PRO A 1 289 ? 15.948 -16.772 2.400 1.00 30.49 289 PRO A N 1
ATOM 2360 C CA . PRO A 1 289 ? 15.858 -17.984 3.215 1.00 31.25 289 PRO A CA 1
ATOM 2361 C C . PRO A 1 289 ? 16.614 -19.173 2.625 1.00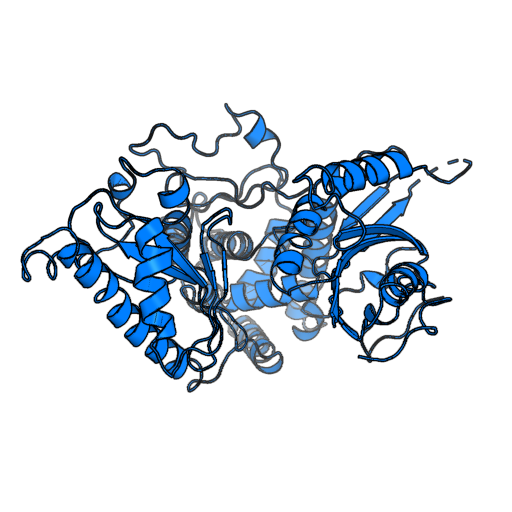 32.64 289 PRO A C 1
ATOM 2362 O O . PRO A 1 289 ? 16.904 -20.133 3.362 1.00 32.90 289 PRO A O 1
ATOM 2366 N N . LYS A 1 290 ? 16.924 -19.127 1.329 1.00 32.67 290 LYS A N 1
ATOM 2367 C CA . LYS A 1 290 ? 17.782 -20.142 0.724 1.00 34.05 290 LYS A CA 1
ATOM 2368 C C . LYS A 1 290 ? 19.171 -20.215 1.347 1.00 34.18 290 LYS A C 1
ATOM 2369 O O . LYS A 1 290 ? 19.695 -21.317 1.548 1.00 34.12 290 LYS A O 1
ATOM 2375 N N . ILE A 1 291 ? 19.769 -19.058 1.631 1.00 34.00 291 ILE A N 1
ATOM 2376 C CA . ILE A 1 291 ? 21.173 -18.991 2.026 1.00 33.58 291 ILE A CA 1
ATOM 2377 C C . ILE A 1 291 ? 21.423 -18.475 3.446 1.00 34.16 291 ILE A C 1
ATOM 2378 O O . ILE A 1 291 ? 22.528 -18.646 3.995 1.00 34.45 291 ILE A O 1
ATOM 2383 N N . TYR A 1 292 ? 20.411 -17.864 4.057 1.00 33.29 292 TYR A N 1
ATOM 2384 C CA . TYR A 1 292 ? 20.543 -17.360 5.421 1.00 33.77 292 TYR A CA 1
ATOM 2385 C C . TYR A 1 292 ? 19.599 -18.090 6.367 1.00 34.20 292 TYR A C 1
ATOM 2386 O O . TYR A 1 292 ? 18.392 -18.007 6.218 1.00 33.55 292 TYR A O 1
ATOM 2395 N N . ALA A 1 293 ? 20.169 -18.835 7.318 1.00 34.77 293 ALA A N 1
ATOM 2396 C CA . ALA A 1 293 ? 19.365 -19.644 8.221 1.00 35.67 293 ALA A CA 1
ATOM 2397 C C . ALA A 1 293 ? 18.393 -18.815 9.068 1.00 35.66 293 ALA A C 1
ATOM 2398 O O . ALA A 1 293 ? 17.305 -19.277 9.360 1.00 35.72 293 ALA A O 1
ATOM 2400 N N . GLN A 1 294 ? 18.792 -17.602 9.462 1.00 35.66 294 GLN A N 1
ATOM 2401 C CA . GLN A 1 294 ? 17.915 -16.717 10.235 1.00 35.57 294 GLN A CA 1
ATOM 2402 C C . GLN A 1 294 ? 16.642 -16.391 9.456 1.00 35.05 294 GLN A C 1
ATOM 2403 O O . GLN A 1 294 ? 15.551 -16.321 10.027 1.00 35.32 294 GLN A O 1
ATOM 2405 N N . ASP A 1 295 ? 16.792 -16.210 8.149 1.00 34.47 295 ASP A N 1
ATOM 2406 C CA . ASP A 1 295 ? 15.667 -15.909 7.259 1.00 34.24 295 ASP A CA 1
ATOM 2407 C C . ASP A 1 295 ? 14.701 -17.078 7.114 1.00 34.80 295 ASP A C 1
ATOM 2408 O O . ASP A 1 295 ? 13.480 -16.882 7.107 1.00 34.24 295 ASP A O 1
ATOM 2413 N N . ARG A 1 296 ? 15.239 -18.297 7.041 1.00 34.63 296 ARG A N 1
ATOM 2414 C CA . ARG A 1 296 ? 14.406 -19.507 7.037 1.00 35.21 296 ARG A CA 1
ATOM 2415 C C . ARG A 1 296 ? 13.525 -19.640 8.266 1.00 33.96 296 ARG A C 1
ATOM 2416 O O . ARG A 1 296 ? 12.468 -20.281 8.216 1.00 35.00 296 ARG A O 1
ATOM 2424 N N . SER A 1 297 ? 13.967 -19.067 9.378 1.00 33.23 297 SER A N 1
ATOM 2425 C CA . SER A 1 297 ? 13.236 -19.194 10.634 1.00 33.17 297 SER A CA 1
ATOM 2426 C C . SER A 1 297 ? 11.999 -18.284 10.729 1.00 32.50 297 SER A C 1
ATOM 2427 O O . SER A 1 297 ? 11.148 -18.481 11.586 1.00 32.66 297 SER A O 1
ATOM 2430 N N . HIS A 1 298 ? 11.901 -17.283 9.857 1.00 30.97 298 HIS A N 1
ATOM 2431 C CA . HIS A 1 298 ? 10.730 -16.390 9.883 1.00 30.06 298 HIS A CA 1
ATOM 2432 C C . HIS A 1 298 ? 9.432 -17.133 9.552 1.00 29.42 298 HIS A C 1
ATOM 2433 O O . HIS A 1 298 ? 9.291 -17.759 8.490 1.00 29.20 298 HIS A O 1
ATOM 2440 N N . ARG A 1 299 ? 8.472 -17.029 10.473 1.00 29.32 299 ARG A N 1
ATOM 2441 C CA . ARG A 1 299 ? 7.213 -17.780 10.407 1.00 29.42 299 ARG A CA 1
ATOM 2442 C C . ARG A 1 299 ? 6.189 -17.255 9.398 1.00 28.70 299 ARG A C 1
ATOM 2443 O O . ARG A 1 299 ? 5.494 -18.026 8.738 1.00 27.05 299 ARG A O 1
ATOM 2451 N N . MET A 1 300 ? 6.088 -15.930 9.311 1.00 28.75 300 MET A N 1
ATOM 2452 C CA . MET A 1 300 ? 5.072 -15.296 8.462 1.00 28.82 300 MET A CA 1
ATOM 2453 C C . MET A 1 300 ? 5.712 -14.066 7.801 1.00 26.51 300 MET A C 1
ATOM 2454 O O . MET A 1 300 ? 5.479 -12.936 8.251 1.00 26.05 300 MET A O 1
ATOM 2459 N N . PRO A 1 301 ? 6.595 -14.300 6.821 1.00 25.56 301 PRO A N 1
ATOM 2460 C CA . PRO A 1 301 ? 7.465 -13.233 6.292 1.00 23.95 301 PRO A CA 1
ATOM 2461 C C . PRO A 1 301 ? 6.727 -12.240 5.408 1.00 22.71 301 PRO A C 1
ATOM 2462 O O . PRO A 1 301 ? 5.994 -12.612 4.475 1.00 21.28 301 PRO A O 1
ATOM 2466 N N . VAL A 1 302 ? 6.920 -10.976 5.749 1.00 22.83 302 VAL A N 1
ATOM 2467 C CA . VAL A 1 302 ? 6.358 -9.880 4.968 1.00 21.68 302 VAL A CA 1
ATOM 2468 C C . VAL A 1 302 ? 7.555 -8.983 4.628 1.00 20.98 302 VAL A C 1
ATOM 2469 O O . VAL A 1 302 ? 8.156 -8.342 5.492 1.00 21.10 302 VAL A O 1
ATOM 2473 N N . ILE A 1 303 ? 7.920 -8.983 3.344 1.00 20.54 303 ILE A N 1
ATOM 2474 C CA . ILE A 1 303 ? 9.220 -8.471 2.896 1.00 20.29 303 ILE A CA 1
ATOM 2475 C C . ILE A 1 303 ? 9.190 -7.033 2.324 1.00 19.93 303 ILE A C 1
ATOM 2476 O O . ILE A 1 303 ? 8.351 -6.706 1.426 1.00 18.71 303 ILE A O 1
ATOM 2481 N N . THR A 1 304 ? 10.081 -6.180 2.821 1.00 18.64 304 THR A N 1
ATOM 2482 C CA . THR A 1 304 ? 10.010 -4.769 2.363 1.00 19.60 304 THR A CA 1
ATOM 2483 C C . THR A 1 304 ? 10.489 -4.690 0.904 1.00 19.56 304 THR A C 1
ATOM 2484 O O . THR A 1 304 ? 11.401 -5.450 0.491 1.00 21.71 304 THR A O 1
ATOM 2488 N N . PRO A 1 305 ? 9.867 -3.823 0.110 1.00 19.08 305 PRO A N 1
ATOM 2489 C CA . PRO A 1 305 ? 10.211 -3.725 -1.312 1.00 19.10 305 PRO A CA 1
ATOM 2490 C C . PRO A 1 305 ? 11.505 -2.937 -1.615 1.00 19.39 305 PRO A C 1
ATOM 2491 O O . PRO A 1 305 ? 12.154 -3.183 -2.653 1.00 19.50 305 PRO A O 1
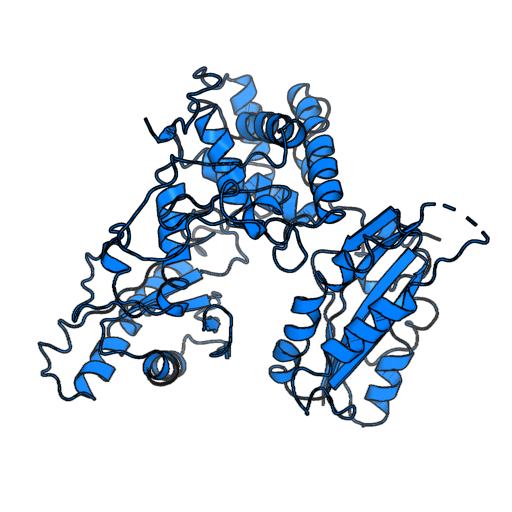ATOM 2495 N N . ALA A 1 306 ? 11.872 -1.961 -0.776 1.00 16.63 306 ALA A N 1
ATOM 2496 C CA . ALA A 1 306 ? 12.997 -1.093 -1.110 1.00 17.63 306 ALA A CA 1
ATOM 2497 C C . ALA A 1 306 ? 14.317 -1.815 -0.837 1.00 18.64 306 ALA A C 1
ATOM 2498 O O . ALA A 1 306 ? 14.456 -2.528 0.180 1.00 19.41 306 ALA A O 1
ATOM 2500 N N . TYR A 1 307 ? 15.268 -1.677 -1.756 1.00 19.18 307 TYR A N 1
ATOM 2501 C CA . TYR A 1 307 ? 16.579 -2.248 -1.499 1.00 21.64 307 TYR A CA 1
ATOM 2502 C C . TYR A 1 307 ? 17.165 -1.639 -0.226 1.00 21.44 307 TYR A C 1
ATOM 2503 O O . TYR A 1 307 ? 17.100 -0.396 -0.081 1.00 22.61 307 TYR A O 1
ATOM 2512 N N . PRO A 1 308 ? 17.752 -2.422 0.692 1.00 22.16 308 PRO A N 1
ATOM 2513 C CA . PRO A 1 308 ? 17.816 -3.883 0.648 1.00 23.94 308 PRO A CA 1
ATOM 2514 C C . PRO A 1 308 ? 16.614 -4.513 1.375 1.00 23.45 308 PRO A C 1
ATOM 2515 O O . PRO A 1 308 ? 16.322 -4.163 2.524 1.00 23.60 308 PRO A O 1
ATOM 2519 N N . SER A 1 309 ? 15.932 -5.413 0.686 1.00 24.08 309 SER A N 1
ATOM 2520 C CA . SER A 1 309 ? 14.732 -6.093 1.230 1.00 24.38 309 SER A CA 1
ATOM 2521 C C . SER A 1 309 ? 15.004 -6.828 2.542 1.00 26.82 309 SER A C 1
ATOM 2522 O O . SER A 1 309 ? 16.040 -7.500 2.715 1.00 26.73 309 SER A O 1
ATOM 2525 N N . MET A 1 310 ? 14.098 -6.647 3.497 1.00 26.60 310 MET A N 1
ATOM 2526 C CA . MET A 1 310 ? 14.213 -7.359 4.752 1.00 29.81 310 MET A CA 1
ATOM 2527 C C . MET A 1 310 ? 12.841 -7.819 5.194 1.00 27.65 310 MET A C 1
ATOM 2528 O O . MET A 1 310 ? 11.824 -7.336 4.680 1.00 24.66 310 MET A O 1
ATOM 2533 N N . CYS A 1 311 ? 12.829 -8.723 6.169 1.00 26.30 311 CYS A N 1
ATOM 2534 C CA . CYS A 1 311 ? 11.570 -9.221 6.728 1.00 26.25 311 CYS A CA 1
ATOM 2535 C C . CYS A 1 311 ? 11.070 -8.325 7.866 1.00 26.25 311 CYS A C 1
ATOM 2536 O O . CYS A 1 311 ? 11.736 -8.207 8.907 1.00 27.49 311 CYS A O 1
ATOM 2539 N N . ALA A 1 312 ? 9.910 -7.710 7.672 1.00 24.39 312 ALA A N 1
ATOM 2540 C CA . ALA A 1 312 ? 9.361 -6.773 8.630 1.00 25.75 312 ALA A CA 1
ATOM 2541 C C . ALA A 1 312 ? 8.622 -7.441 9.806 1.00 26.31 312 ALA A C 1
ATOM 2542 O O . ALA A 1 312 ? 8.182 -6.760 10.759 1.00 28.38 312 ALA A O 1
ATOM 2544 N N . THR A 1 313 ? 8.454 -8.756 9.723 1.00 25.48 313 THR A N 1
ATOM 2545 C CA . THR A 1 313 ? 7.723 -9.495 10.763 1.00 26.15 313 THR A CA 1
ATOM 2546 C C . THR A 1 313 ? 8.584 -10.554 11.413 1.00 27.19 313 THR A C 1
ATOM 2547 O O . THR A 1 313 ? 8.071 -11.588 11.897 1.00 26.74 313 THR A O 1
ATOM 2551 N N . HIS A 1 314 ? 9.883 -10.315 11.427 1.00 28.83 314 HIS A N 1
ATOM 2552 C CA . HIS A 1 314 ? 10.784 -11.259 12.112 1.00 30.26 314 HIS A CA 1
ATOM 2553 C C . HIS A 1 314 ? 10.453 -11.596 13.582 1.00 29.45 314 HIS A C 1
ATOM 2554 O O . HIS A 1 314 ? 10.820 -12.656 14.067 1.00 29.76 314 HIS A O 1
ATOM 2561 N N . ASN A 1 315 ? 9.781 -10.696 14.286 1.00 28.26 315 ASN A N 1
ATOM 2562 C CA . ASN A 1 315 ? 9.407 -10.883 15.700 1.00 27.87 315 ASN A CA 1
ATOM 2563 C C . ASN A 1 315 ? 8.232 -11.869 15.939 1.00 26.85 315 ASN A C 1
ATOM 2564 O O . ASN A 1 315 ? 7.924 -12.200 17.091 1.00 25.94 315 ASN A O 1
ATOM 2569 N N . ILE A 1 316 ? 7.547 -12.311 14.878 1.00 25.41 316 ILE A N 1
ATOM 2570 C CA . ILE A 1 316 ? 6.366 -13.179 15.040 1.00 24.07 316 ILE A CA 1
ATOM 2571 C C . ILE A 1 316 ? 6.815 -14.526 15.674 1.00 24.83 316 ILE A C 1
ATOM 2572 O O 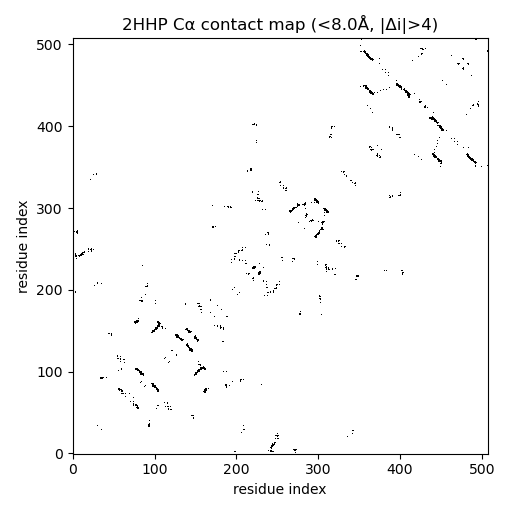. ILE A 1 316 ? 7.804 -15.118 15.244 1.00 24.94 316 ILE A O 1
ATOM 2577 N N . THR A 1 317 ? 6.086 -14.983 16.687 1.00 24.23 317 THR A N 1
ATOM 2578 C CA . THR A 1 317 ? 6.457 -16.219 17.389 1.00 25.42 317 THR A CA 1
ATOM 2579 C C . THR A 1 317 ? 5.436 -17.307 17.081 1.00 24.66 317 THR A C 1
ATOM 2580 O O . THR A 1 317 ? 4.486 -17.110 16.327 1.00 24.72 317 THR A O 1
ATOM 2584 N N . GLU A 1 318 ? 5.635 -18.472 17.669 1.00 24.98 318 GLU A N 1
ATOM 2585 C CA A GLU A 1 318 ? 4.690 -19.560 17.515 0.50 25.13 318 GLU A CA 1
ATOM 2586 C CA B GLU A 1 318 ? 4.684 -19.555 17.494 0.50 24.76 318 GLU A CA 1
ATOM 2587 C C . GLU A 1 318 ? 3.306 -19.158 18.026 1.00 24.86 318 GLU A C 1
ATOM 2588 O O . GLU A 1 318 ? 2.271 -19.389 17.358 1.00 24.67 318 GLU A O 1
ATOM 2599 N N . SER A 1 319 ? 3.273 -18.553 19.213 1.00 24.37 319 SER A N 1
ATOM 2600 C CA . SER A 1 319 ? 2.008 -18.138 19.799 1.00 23.23 319 SER A CA 1
ATOM 2601 C C . SER A 1 319 ? 1.368 -16.974 19.025 1.00 23.45 319 SER A C 1
ATOM 2602 O O . SER A 1 319 ? 0.163 -16.993 18.743 1.00 23.95 319 SER A O 1
ATOM 2605 N N . THR A 1 320 ? 2.139 -15.950 18.710 1.00 22.95 320 THR A N 1
ATOM 2606 C CA . THR A 1 320 ? 1.492 -14.810 18.031 1.00 24.05 320 THR A CA 1
ATOM 2607 C C . THR A 1 320 ? 1.033 -15.172 16.617 1.00 23.66 320 THR A C 1
ATOM 2608 O O . THR A 1 320 ? 0.016 -14.637 16.139 1.00 24.53 320 THR A O 1
ATOM 2612 N N . LYS A 1 321 ? 1.768 -16.039 15.926 1.00 23.90 321 LYS A N 1
ATOM 2613 C CA . LYS A 1 321 ? 1.249 -16.573 14.649 1.00 25.87 321 LYS A CA 1
ATOM 2614 C C . LYS A 1 321 ? -0.163 -17.159 14.767 1.00 25.11 321 LYS A C 1
ATOM 2615 O O . LYS A 1 321 ? -1.068 -16.850 13.968 1.00 25.25 321 LYS A O 1
ATOM 2621 N N . LYS A 1 322 ? -0.375 -18.015 15.765 1.00 24.95 322 LYS A N 1
ATOM 2622 C CA . LYS A 1 322 ? -1.685 -18.599 15.979 1.00 23.99 322 LYS A CA 1
ATOM 2623 C C . LYS A 1 322 ? -2.734 -17.531 16.193 1.00 23.41 322 LYS A C 1
ATOM 2624 O O . LYS A 1 322 ? -3.841 -17.653 15.687 1.00 24.23 322 LYS A O 1
ATOM 2630 N N . VAL A 1 323 ? -2.412 -16.500 16.978 1.00 23.11 323 VAL A N 1
ATOM 2631 C CA . VAL A 1 323 ? -3.382 -15.430 17.253 1.00 22.29 323 VAL A CA 1
ATOM 2632 C C . VAL A 1 323 ? -3.699 -14.727 15.932 1.00 22.52 323 VAL A C 1
ATOM 2633 O O . VAL A 1 323 ? -4.866 -14.588 15.583 1.00 21.30 323 VAL A O 1
ATOM 2637 N N . ILE A 1 324 ? -2.662 -14.358 15.180 1.00 21.95 324 ILE A N 1
ATOM 2638 C CA . ILE A 1 324 ? -2.917 -13.611 13.907 1.00 23.11 324 ILE A CA 1
ATOM 2639 C C . ILE A 1 324 ? -3.848 -14.427 13.008 1.00 23.72 324 ILE A C 1
ATOM 2640 O O . ILE A 1 324 ? -4.870 -13.914 12.535 1.00 23.62 324 ILE A O 1
ATOM 2645 N N . LEU A 1 325 ? -3.510 -15.699 12.803 1.00 25.27 325 LEU A N 1
ATOM 2646 C CA . LEU A 1 325 ? -4.305 -16.610 11.937 1.00 26.99 325 LEU A CA 1
ATOM 2647 C C . LEU A 1 325 ? -5.750 -16.773 12.417 1.00 27.96 325 LEU A C 1
ATOM 2648 O O . LEU A 1 325 ? -6.675 -16.762 11.611 1.00 28.19 325 LEU A O 1
ATOM 2653 N N . GLN A 1 326 ? -5.929 -16.902 13.736 1.00 28.30 326 GLN A N 1
ATOM 2654 C CA . GLN A 1 326 ? -7.260 -16.925 14.339 1.00 28.98 326 GLN A CA 1
ATOM 2655 C C . GLN A 1 326 ? -8.076 -15.669 13.958 1.00 28.37 326 GLN A C 1
ATOM 2656 O O . GLN A 1 326 ? -9.282 -15.746 13.655 1.00 27.12 326 GLN A O 1
ATOM 2662 N N . GLU A 1 327 ? -7.419 -14.517 14.060 1.00 28.41 327 GLU A N 1
ATOM 2663 C CA . GLU A 1 327 ? -8.045 -13.241 13.749 1.00 27.93 327 GLU A CA 1
ATOM 2664 C C . GLU A 1 327 ? -8.364 -13.091 12.261 1.00 28.04 327 GLU A C 1
ATOM 2665 O O . GLU A 1 327 ? -9.366 -12.417 11.889 1.00 27.94 327 GLU A O 1
ATOM 2671 N N . PHE A 1 328 ? -7.527 -13.695 11.410 1.00 27.92 328 PHE A N 1
ATOM 2672 C CA . PHE A 1 328 ? -7.825 -13.777 9.969 1.00 27.19 328 PHE A CA 1
ATOM 2673 C C . PHE A 1 328 ? -9.074 -14.619 9.720 1.00 27.73 328 PHE A C 1
ATOM 2674 O O . PHE A 1 328 ? -9.908 -14.325 8.854 1.00 26.58 328 PHE A O 1
ATOM 2682 N N . VAL A 1 329 ? -9.185 -15.728 10.444 1.00 26.80 329 VAL A N 1
ATOM 2683 C CA . VAL A 1 329 ? -10.370 -16.578 10.277 1.00 26.01 329 VAL A CA 1
ATOM 2684 C C . VAL A 1 329 ? -11.645 -15.879 10.704 1.00 24.70 329 VAL A C 1
ATOM 2685 O O . VAL A 1 329 ? -12.639 -15.953 9.984 1.00 25.48 329 VAL A O 1
ATOM 2689 N N . ARG A 1 330 ? -11.612 -15.161 11.834 1.00 25.05 330 ARG A N 1
ATOM 2690 C CA . ARG A 1 330 ? -12.745 -14.351 12.295 1.00 23.95 330 ARG A CA 1
ATOM 2691 C C . ARG A 1 330 ? -13.062 -13.329 11.213 1.00 24.55 330 ARG A C 1
ATOM 2692 O O . ARG A 1 330 ? -14.240 -13.098 10.882 1.00 24.22 330 ARG A O 1
ATOM 2700 N N . GLY A 1 331 ? -12.020 -12.709 10.656 1.00 23.72 331 GLY A N 1
ATOM 2701 C CA . GLY A 1 331 ? -12.265 -11.733 9.563 1.00 23.02 331 GLY A CA 1
ATOM 2702 C C . GLY A 1 331 ? -12.980 -12.287 8.322 1.00 22.91 331 GLY A C 1
ATOM 2703 O O . GLY A 1 331 ? -13.845 -11.606 7.764 1.00 23.29 331 GLY A O 1
ATOM 2704 N N . VAL A 1 332 ? -12.620 -13.499 7.886 1.00 23.77 332 VAL A N 1
ATOM 2705 C CA . VAL A 1 332 ? -13.294 -14.202 6.784 1.00 24.73 332 VAL A CA 1
ATOM 2706 C C . VAL A 1 332 ? -14.769 -14.434 7.088 1.00 25.98 332 VAL A C 1
ATOM 2707 O O . VAL A 1 332 ? -15.657 -14.059 6.295 1.00 25.40 332 VAL A O 1
ATOM 2711 N N . GLN A 1 333 ? -15.016 -15.049 8.244 1.00 26.68 333 GLN A N 1
ATOM 2712 C CA . GLN A 1 333 ? -16.380 -15.274 8.701 1.00 27.41 333 GLN A CA 1
ATOM 2713 C C . GLN A 1 333 ? -17.215 -13.978 8.693 1.00 26.23 333 GLN A C 1
ATOM 2714 O O . GLN A 1 333 ? -18.284 -13.929 8.057 1.00 26.80 333 GLN A O 1
ATOM 2720 N N . ILE A 1 334 ? -16.712 -12.928 9.354 1.00 25.10 334 ILE A N 1
ATOM 2721 C CA A ILE A 1 334 ? -17.450 -11.666 9.514 0.50 24.63 334 ILE A CA 1
ATOM 2722 C CA B ILE A 1 334 ? -17.483 -11.693 9.501 0.50 23.70 334 ILE A CA 1
ATOM 2723 C C . ILE A 1 334 ? -17.636 -10.918 8.187 1.00 24.03 334 ILE A C 1
ATOM 2724 O O . ILE A 1 334 ? -18.751 -10.451 7.867 1.00 23.82 334 ILE A O 1
ATOM 2733 N N . THR A 1 335 ? -16.550 -10.784 7.407 1.00 23.74 335 THR A N 1
ATOM 2734 C CA . THR A 1 335 ? -16.730 -10.069 6.102 1.00 23.61 335 THR A CA 1
ATOM 2735 C C . THR A 1 335 ? -17.627 -10.826 5.147 1.00 23.85 335 THR A C 1
ATOM 2736 O O . THR A 1 335 ? -18.416 -10.240 4.415 1.00 22.81 335 THR A O 1
ATOM 2740 N N . ASN A 1 336 ? -17.554 -12.156 5.185 1.00 25.53 336 ASN A N 1
ATOM 2741 C CA . ASN A 1 336 ? -18.524 -12.952 4.418 1.00 26.78 336 ASN A CA 1
ATOM 2742 C C . ASN A 1 336 ? -19.950 -12.635 4.814 1.00 26.47 336 ASN A C 1
ATOM 2743 O O . ASN A 1 336 ? -20.826 -12.441 3.960 1.00 27.83 336 ASN A O 1
ATOM 2748 N N . ASP A 1 337 ? -20.183 -12.599 6.118 1.00 26.64 337 ASP A N 1
ATOM 2749 C CA . ASP A 1 337 ? -21.474 -12.266 6.646 1.00 26.58 337 ASP A CA 1
ATOM 2750 C C . ASP A 1 337 ? -21.901 -10.843 6.304 1.00 25.78 337 ASP A C 1
ATOM 2751 O O . ASP A 1 337 ? -23.068 -10.605 6.029 1.00 24.64 337 ASP A O 1
ATOM 2756 N N . ILE A 1 338 ? -20.959 -9.896 6.296 1.00 25.09 338 ILE A N 1
ATOM 2757 C CA . ILE A 1 338 ? -21.300 -8.543 5.890 1.00 23.62 338 ILE A CA 1
ATOM 2758 C C . ILE A 1 338 ? -21.718 -8.540 4.406 1.00 23.19 338 ILE A C 1
ATOM 2759 O O . ILE A 1 338 ? -22.691 -7.884 4.041 1.00 24.18 338 ILE A O 1
ATOM 2764 N N . PHE A 1 339 ? -20.986 -9.255 3.548 1.00 23.88 339 PHE A N 1
ATOM 2765 C CA . PHE A 1 339 ? -21.343 -9.377 2.121 1.00 24.16 339 PHE A CA 1
ATOM 2766 C C . PHE A 1 339 ? -22.681 -10.063 1.880 1.00 25.44 339 PHE A C 1
ATOM 2767 O O . PHE A 1 339 ? -23.348 -9.770 0.912 1.00 26.18 339 PHE A O 1
ATOM 2775 N N . SER A 1 340 ? -23.070 -10.947 2.783 1.00 26.82 340 SER A N 1
ATOM 2776 C CA . SER A 1 340 ? -24.373 -11.619 2.674 1.00 28.64 340 SER A CA 1
ATOM 2777 C C . SER A 1 340 ? -25.468 -10.916 3.496 1.00 30.04 340 SER A C 1
ATOM 2778 O O . SER A 1 340 ? -26.570 -11.460 3.693 1.00 30.16 340 SER A O 1
ATOM 2781 N N . ASN A 1 341 ? -25.141 -9.719 3.983 1.00 31.71 341 ASN A N 1
ATOM 2782 C CA . ASN A 1 341 ? -26.045 -8.810 4.708 1.00 33.21 341 ASN A CA 1
ATOM 2783 C C . ASN A 1 341 ? -26.561 -9.336 6.058 1.00 34.11 341 ASN A C 1
ATOM 2784 O O . ASN A 1 341 ? -27.640 -8.937 6.526 1.00 34.68 341 ASN A O 1
ATOM 2789 N N . LYS A 1 342 ? -25.763 -10.194 6.699 1.00 33.96 342 LYS A N 1
ATOM 2790 C CA . LYS A 1 342 ? -26.053 -10.731 8.031 1.00 34.09 342 LYS A CA 1
ATOM 2791 C C . LYS A 1 342 ? -25.338 -10.016 9.194 1.00 34.23 342 LYS A C 1
ATOM 2792 O O . LYS A 1 342 ? -25.790 -10.095 10.340 1.00 34.46 342 LYS A O 1
ATOM 2798 N N . LYS A 1 343 ? -24.206 -9.356 8.916 1.00 32.01 343 LYS A N 1
ATOM 2799 C CA . LYS A 1 343 ? -23.420 -8.660 9.941 1.00 30.78 343 LYS A CA 1
ATOM 2800 C C . LYS A 1 343 ? -23.020 -7.281 9.394 1.00 29.01 343 LYS A C 1
ATOM 2801 O O . LYS A 1 343 ? -23.197 -7.036 8.220 1.00 28.79 343 LYS A O 1
ATOM 2807 N N . SER A 1 344 ? -22.499 -6.411 10.263 1.00 28.31 344 SER A N 1
ATOM 2808 C CA . SER A 1 344 ? -22.110 -5.038 9.908 1.00 27.01 344 SER A CA 1
ATOM 2809 C C . SER A 1 344 ? -20.596 -4.863 9.986 1.00 25.91 344 SER A C 1
ATOM 2810 O O . SER A 1 344 ? -19.876 -5.659 10.614 1.00 24.47 344 SER A O 1
ATOM 2813 N N . TRP A 1 345 ? -20.105 -3.772 9.410 1.00 25.28 345 TRP A N 1
ATOM 2814 C CA . TRP A 1 345 ? -18.696 -3.426 9.616 1.00 23.95 345 TRP A CA 1
ATOM 2815 C C . TRP A 1 345 ? -18.338 -3.240 11.109 1.00 23.73 345 TRP A C 1
ATOM 2816 O O . TRP A 1 345 ? -17.254 -3.656 11.563 1.00 23.87 345 TRP A O 1
ATOM 2827 N N . ALA A 1 346 ? -19.243 -2.632 11.870 1.00 24.71 346 ALA A N 1
ATOM 2828 C CA . ALA A 1 346 ? -19.007 -2.455 13.302 1.00 24.54 346 ALA A CA 1
ATOM 2829 C C . ALA A 1 346 ? -18.656 -3.786 13.996 1.00 25.70 346 ALA A C 1
ATOM 2830 O O . ALA A 1 346 ? -17.788 -3.801 14.904 1.00 25.93 346 ALA A O 1
ATOM 2832 N N . ASN A 1 347 ? -19.302 -4.883 13.565 1.00 25.88 347 ASN A N 1
ATOM 2833 C CA . ASN A 1 347 ? -19.038 -6.237 14.072 1.00 26.43 347 ASN A CA 1
ATOM 2834 C C . ASN A 1 347 ? -17.585 -6.619 13.840 1.00 26.07 347 ASN A C 1
ATOM 2835 O O . ASN A 1 347 ? -16.920 -7.186 14.722 1.00 26.22 347 ASN A O 1
ATOM 2840 N N . LEU A 1 348 ? -17.051 -6.281 12.659 1.00 24.79 348 LEU A N 1
ATOM 2841 C CA . LEU A 1 348 ? -15.659 -6.615 12.386 1.00 23.64 348 LEU A CA 1
ATOM 2842 C C . LEU A 1 348 ? -14.673 -5.943 13.355 1.00 22.52 348 LEU A C 1
ATOM 2843 O O . LEU A 1 348 ? -13.666 -6.563 13.731 1.00 23.12 348 LEU A O 1
ATOM 2848 N N . PHE A 1 349 ? -14.977 -4.718 13.775 1.00 21.43 349 PHE A N 1
ATOM 2849 C CA . PHE A 1 349 ? -14.054 -3.892 14.546 1.00 22.47 349 PHE A CA 1
ATOM 2850 C C . PHE A 1 349 ? -14.301 -4.030 16.064 1.00 23.43 349 PHE A C 1
ATOM 2851 O O . PHE A 1 349 ? -13.720 -3.295 16.856 1.00 24.98 349 PHE A O 1
ATOM 2859 N N . GLU A 1 350 ? -15.166 -4.950 16.451 1.00 24.16 350 GLU A N 1
ATOM 2860 C CA . GLU A 1 350 ? -15.408 -5.170 17.910 1.00 25.53 350 GLU A CA 1
ATOM 2861 C C . GLU A 1 350 ? -14.128 -5.557 18.669 1.00 26.74 350 GLU A C 1
ATOM 2862 O O . GLU A 1 350 ? -13.339 -6.368 18.187 1.00 26.55 350 GLU A O 1
ATOM 2868 N N . LYS A 1 351 ? -13.959 -4.964 19.854 1.00 27.24 351 LYS A N 1
ATOM 2869 C CA . LYS A 1 351 ? -12.766 -5.087 20.660 1.00 28.27 351 LYS A CA 1
ATOM 2870 C C . LYS A 1 351 ? -12.545 -6.547 21.058 1.00 27.68 351 LYS A C 1
ATOM 2871 O O . LYS A 1 351 ? -13.514 -7.299 21.247 1.00 28.35 351 LYS A O 1
ATOM 2877 N N . ASN A 1 352 ? -11.274 -6.936 21.149 1.00 27.88 352 ASN A N 1
ATOM 2878 C CA . ASN A 1 352 ? -10.833 -8.254 21.599 1.00 28.08 352 ASN A CA 1
ATOM 2879 C C . ASN A 1 352 ? -11.433 -8.571 22.979 1.00 28.39 352 ASN A C 1
ATOM 2880 O O . ASN A 1 352 ? -11.912 -7.667 23.664 1.00 28.49 352 ASN A O 1
ATOM 2885 N N . ASP A 1 353 ? -11.349 -9.835 23.391 1.00 28.87 353 ASP A N 1
ATOM 2886 C CA . ASP A 1 353 ? -11.741 -10.222 24.756 1.00 30.05 353 ASP A CA 1
ATOM 2887 C C . ASP A 1 353 ? -10.586 -10.939 25.499 1.00 29.53 353 ASP A C 1
ATOM 2888 O O . ASP A 1 353 ? -10.790 -11.880 26.321 1.00 28.80 353 ASP A O 1
ATOM 2893 N N . PHE A 1 354 ? -9.373 -10.460 25.223 1.00 28.49 354 PHE A N 1
ATOM 2894 C CA . PHE A 1 354 ? -8.135 -11.061 25.703 1.00 28.43 354 PHE A CA 1
ATOM 2895 C C . PHE A 1 354 ? -8.240 -11.468 27.170 1.00 29.25 354 PHE A C 1
ATOM 2896 O O . PHE A 1 354 ? -7.834 -12.568 27.551 1.00 29.80 354 PHE A O 1
ATOM 2904 N N . PHE A 1 355 ? -8.760 -10.557 27.982 1.00 30.16 355 PHE A N 1
ATOM 2905 C CA . PHE A 1 355 ? -8.817 -10.760 29.434 1.00 30.90 355 PHE A CA 1
ATOM 2906 C C . PHE A 1 355 ? -9.970 -11.631 29.920 1.00 31.77 355 PHE A C 1
ATOM 2907 O O . PHE A 1 355 ? -10.129 -11.848 31.139 1.00 31.40 355 PHE A O 1
ATOM 2915 N N . PHE A 1 356 ? -10.735 -12.173 28.972 1.00 32.13 356 PHE A N 1
ATOM 2916 C CA . PHE A 1 356 ? -11.826 -13.087 29.278 1.00 33.64 356 PHE A CA 1
ATOM 2917 C C . PHE A 1 356 ? -11.526 -14.501 28.805 1.00 33.74 356 PHE A C 1
ATOM 2918 O O . PHE A 1 356 ? -12.121 -15.475 29.290 1.00 33.38 356 PHE A O 1
ATOM 2926 N N . ARG A 1 357 ? -10.573 -14.615 27.886 1.00 32.99 357 ARG A N 1
ATOM 2927 C CA . ARG A 1 357 ? -10.398 -15.838 27.108 1.00 33.87 357 ARG A CA 1
ATOM 2928 C C . ARG A 1 357 ? -9.412 -16.860 27.678 1.00 34.72 357 ARG A C 1
ATOM 2929 O O . ARG A 1 357 ? -9.360 -17.989 27.191 1.00 34.99 357 ARG A O 1
ATOM 2937 N N . TYR A 1 358 ? -8.614 -16.456 28.662 1.00 36.36 358 TYR A N 1
ATOM 2938 C CA . TYR A 1 358 ? -7.715 -17.385 29.361 1.00 37.72 358 TYR A CA 1
ATOM 2939 C C . TYR A 1 358 ? -8.077 -17.526 30.820 1.00 38.96 358 TYR A C 1
ATOM 2940 O O . TYR A 1 358 ? -8.639 -16.597 31.408 1.00 40.61 358 TYR A O 1
ATOM 2949 N N . LYS A 1 359 ? -7.741 -18.684 31.385 1.00 39.97 359 LYS A N 1
ATOM 2950 C CA . LYS A 1 359 ? -7.938 -18.971 32.794 1.00 40.29 359 LYS A CA 1
ATOM 2951 C C . LYS A 1 359 ? -6.771 -18.421 33.619 1.00 40.88 359 LYS A C 1
ATOM 2952 O O . LYS A 1 359 ? -6.929 -18.118 34.800 1.00 40.60 359 LYS A O 1
ATOM 2954 N N . PHE A 1 360 ? -5.606 -18.267 32.982 1.00 40.82 360 PHE A N 1
ATOM 2955 C CA . PHE A 1 360 ? -4.401 -17.810 33.678 1.00 40.92 360 PHE A CA 1
ATOM 2956 C C . PHE A 1 360 ? -3.658 -16.707 32.906 1.00 39.61 360 PHE A C 1
ATOM 2957 O O . PHE A 1 360 ? -3.634 -16.717 31.678 1.00 41.13 360 PHE A O 1
ATOM 2965 N N . TYR A 1 361 ? -3.078 -15.756 33.646 1.00 38.74 361 TYR A N 1
ATOM 2966 C CA . TYR A 1 361 ? -2.274 -14.658 33.076 1.00 38.15 361 TYR A CA 1
ATOM 2967 C C . TYR A 1 361 ? -0.981 -14.450 33.848 1.00 37.71 361 TYR A C 1
ATOM 2968 O O . TYR A 1 361 ? -0.958 -14.555 35.084 1.00 37.37 361 TYR A O 1
ATOM 2977 N N . LEU A 1 362 ? 0.085 -14.136 33.116 1.00 36.55 362 LEU A N 1
ATOM 2978 C CA . LEU A 1 362 ? 1.331 -13.729 33.732 1.00 35.83 362 LEU A CA 1
ATOM 2979 C C . LEU A 1 362 ? 1.418 -12.228 33.614 1.00 35.99 362 LEU A C 1
ATOM 2980 O O . LEU A 1 362 ? 1.349 -11.688 32.504 1.00 36.06 362 LEU A O 1
ATOM 2985 N N . GLU A 1 363 ? 1.488 -11.553 34.760 1.00 36.36 363 GLU A N 1
ATOM 2986 C CA . GLU A 1 363 ? 1.709 -10.108 34.821 1.00 37.49 363 GLU A CA 1
ATOM 2987 C C . GLU A 1 363 ? 3.175 -9.784 34.990 1.00 37.94 363 GLU A C 1
ATOM 2988 O O . GLU A 1 363 ? 3.859 -10.397 35.831 1.00 39.31 363 GLU A O 1
ATOM 2994 N N . ILE A 1 364 ? 3.635 -8.803 34.207 1.00 37.95 364 ILE A N 1
ATOM 2995 C CA . ILE A 1 364 ? 5.028 -8.344 34.200 1.00 37.27 364 ILE A CA 1
ATOM 2996 C C . ILE A 1 364 ? 5.089 -6.848 34.463 1.00 37.06 364 ILE A C 1
ATOM 2997 O O . ILE A 1 364 ? 4.725 -6.046 33.592 1.00 37.09 364 ILE A O 1
ATOM 3002 N N . THR A 1 365 ? 5.537 -6.447 35.647 1.00 36.58 365 THR A N 1
ATOM 3003 C CA . THR A 1 365 ? 5.437 -5.034 36.014 1.00 36.41 365 THR A CA 1
ATOM 3004 C C . THR A 1 365 ? 6.786 -4.370 36.228 1.00 37.00 365 THR A C 1
ATOM 3005 O O . THR A 1 365 ? 7.544 -4.779 37.099 1.00 37.61 365 THR A O 1
ATOM 3009 N N . ALA A 1 366 ? 7.067 -3.328 35.444 1.00 36.68 366 ALA A N 1
ATOM 3010 C CA . ALA A 1 366 ? 8.288 -2.566 35.605 1.00 36.43 366 ALA A CA 1
ATOM 3011 C C . ALA A 1 366 ? 8.015 -1.338 36.477 1.00 36.71 366 ALA A C 1
ATOM 3012 O O . ALA A 1 366 ? 7.177 -0.499 36.135 1.00 35.78 366 ALA A O 1
ATOM 3014 N N . TYR A 1 367 ? 8.699 -1.270 37.624 1.00 35.53 367 TYR A N 1
ATOM 3015 C CA . TYR A 1 367 ? 8.578 -0.135 38.536 1.00 35.89 367 TYR A CA 1
ATOM 3016 C C . TYR A 1 367 ? 9.790 0.790 38.473 1.00 36.38 367 TYR A C 1
ATOM 3017 O O . TYR A 1 367 ? 10.931 0.335 38.377 1.00 36.61 367 TYR A O 1
ATOM 3026 N N . THR A 1 368 ? 9.541 2.094 38.542 1.00 36.50 368 THR A N 1
ATOM 3027 C CA . THR A 1 368 ? 10.625 3.050 38.679 1.00 36.50 368 THR A CA 1
ATOM 3028 C C . THR A 1 368 ? 10.232 4.115 39.676 1.00 36.90 368 THR A C 1
ATOM 3029 O O . THR A 1 368 ? 9.087 4.569 39.694 1.00 36.81 368 THR A O 1
ATOM 3033 N N . ARG A 1 369 ? 11.192 4.484 40.517 1.00 37.27 369 ARG A N 1
ATOM 3034 C CA . ARG A 1 369 ? 11.058 5.621 41.405 1.00 37.85 369 ARG A CA 1
ATOM 3035 C C . ARG A 1 369 ? 12.117 6.653 41.024 1.00 38.32 369 ARG A C 1
ATOM 3036 O O . ARG A 1 369 ? 13.292 6.518 41.378 1.00 38.35 369 ARG A O 1
ATOM 3044 N N . GLY A 1 370 ? 11.687 7.669 40.279 1.00 38.83 370 GLY A N 1
ATOM 3045 C CA . GLY A 1 370 ? 12.566 8.733 39.810 1.00 39.32 370 GLY A CA 1
ATOM 3046 C C . GLY A 1 370 ? 11.912 9.587 38.735 1.00 39.86 370 GLY A C 1
ATOM 3047 O O . GLY A 1 370 ? 10.732 9.950 38.841 1.00 39.91 370 GLY A O 1
ATOM 3048 N N . SER A 1 371 ? 12.690 9.920 37.706 1.00 40.24 371 SER A N 1
ATOM 3049 C CA . SER A 1 371 ? 12.207 10.732 36.594 1.00 40.30 371 SER A CA 1
ATOM 3050 C C . SER A 1 371 ? 11.499 9.885 35.539 1.00 40.57 371 SER A C 1
ATOM 3051 O O . SER A 1 371 ? 11.748 8.673 35.414 1.00 39.57 371 SER A O 1
ATOM 3054 N N . ASP A 1 372 ? 10.612 10.549 34.793 1.00 40.46 372 ASP A N 1
ATOM 3055 C CA A ASP A 1 372 ? 9.877 9.940 33.688 0.50 40.72 372 ASP A CA 1
ATOM 3056 C CA B ASP A 1 372 ? 9.879 9.930 33.692 0.50 40.70 372 ASP A CA 1
ATOM 3057 C C . ASP A 1 372 ? 10.844 9.293 32.702 1.00 40.90 372 ASP A C 1
ATOM 3058 O O . ASP A 1 372 ? 10.532 8.264 32.094 1.00 41.08 372 ASP A O 1
ATOM 3067 N N . GLU A 1 373 ? 12.018 9.912 32.572 1.00 41.19 373 GLU A N 1
ATOM 3068 C CA . GLU A 1 373 ? 13.072 9.507 31.650 1.00 41.69 373 GLU A CA 1
ATOM 3069 C C . GLU A 1 373 ? 13.644 8.121 31.955 1.00 41.81 373 GLU A C 1
ATOM 3070 O O . GLU A 1 373 ? 13.626 7.230 31.104 1.00 41.56 373 GLU A O 1
ATOM 3076 N N . GLN A 1 374 ? 14.155 7.923 33.161 1.00 42.12 374 GLN A N 1
ATOM 3077 C CA . GLN A 1 374 ? 14.675 6.593 33.475 1.00 42.39 374 GLN A CA 1
ATOM 3078 C C . GLN A 1 374 ? 13.595 5.495 33.513 1.00 42.24 374 GLN A C 1
ATOM 3079 O O . GLN A 1 374 ? 13.911 4.333 33.273 1.00 42.52 374 GLN A O 1
ATOM 3085 N N . HIS A 1 375 ? 12.334 5.854 33.773 1.00 41.98 375 HIS A N 1
ATOM 3086 C CA . HIS A 1 375 ? 11.254 4.873 33.641 1.00 41.86 375 HIS A CA 1
ATOM 3087 C C . HIS A 1 375 ? 10.956 4.520 32.198 1.00 41.64 375 HIS A C 1
ATOM 3088 O O . HIS A 1 375 ? 10.788 3.347 31.878 1.00 41.73 375 HIS A O 1
ATOM 3095 N N . LEU A 1 376 ? 10.851 5.531 31.342 1.00 41.34 376 LEU A N 1
ATOM 3096 C CA . LEU A 1 376 ? 10.689 5.288 29.912 1.00 41.11 376 LEU A CA 1
ATOM 3097 C C . LEU A 1 376 ? 11.797 4.357 29.408 1.00 40.94 376 LEU A C 1
ATOM 3098 O O . LEU A 1 376 ? 11.530 3.440 28.631 1.00 40.51 376 LEU A O 1
ATOM 3103 N N . LYS A 1 377 ? 13.021 4.578 29.898 1.00 40.89 377 LYS A N 1
ATOM 3104 C CA . LYS A 1 377 ? 14.188 3.770 29.541 1.00 41.50 377 LYS A CA 1
ATOM 3105 C C . LYS A 1 377 ? 14.123 2.344 30.113 1.00 41.30 377 LYS A C 1
ATOM 3106 O O . LYS A 1 377 ? 14.392 1.368 29.400 1.00 41.36 377 LYS A O 1
ATOM 3112 N N . TRP A 1 378 ? 13.770 2.245 31.399 1.00 40.86 378 TRP A N 1
ATOM 3113 C CA . TRP A 1 378 ? 13.649 0.975 32.123 1.00 40.56 378 TRP A CA 1
ATOM 3114 C C . TRP A 1 378 ? 12.534 0.127 31.555 1.00 40.42 378 TRP A C 1
ATOM 3115 O O . TRP A 1 378 ? 12.786 -1.003 31.135 1.00 40.31 378 TRP A O 1
ATOM 3126 N N . SER A 1 379 ? 11.317 0.682 31.512 1.00 40.98 379 SER A N 1
ATOM 3127 C CA A SER A 1 379 ? 10.152 -0.020 30.957 0.50 40.61 379 SER A CA 1
ATOM 3128 C CA B SER A 1 379 ? 10.170 -0.044 30.962 0.50 40.83 379 SER A CA 1
ATOM 3129 C C . SER A 1 379 ? 10.376 -0.379 29.497 1.00 41.10 379 SER A C 1
ATOM 3130 O O . SER A 1 379 ? 10.068 -1.493 29.069 1.00 41.26 379 SER A O 1
ATOM 3135 N N . GLY A 1 380 ? 10.906 0.571 28.737 1.00 40.93 380 GLY A N 1
ATOM 3136 C CA . GLY A 1 380 ? 11.257 0.314 27.349 1.00 41.11 380 GLY A CA 1
ATOM 3137 C C . GLY A 1 380 ? 12.103 -0.941 27.269 1.00 41.09 380 GLY A C 1
ATOM 3138 O O . GLY A 1 380 ? 11.851 -1.832 26.449 1.00 40.32 380 GLY A O 1
ATOM 3139 N N . LEU A 1 381 ? 13.087 -1.024 28.163 1.00 41.45 381 LEU A N 1
ATOM 3140 C CA . LEU A 1 381 ? 13.970 -2.165 28.211 1.00 41.32 381 LEU A CA 1
ATOM 3141 C C . LEU A 1 381 ? 13.196 -3.428 28.539 1.00 40.87 381 LEU A C 1
ATOM 3142 O O . LEU A 1 381 ? 13.296 -4.395 27.794 1.00 41.06 381 LEU A O 1
ATOM 3147 N N . VAL A 1 382 ? 12.452 -3.412 29.648 1.00 40.06 382 VAL A N 1
ATOM 3148 C CA . VAL A 1 382 ? 11.644 -4.566 30.072 1.00 39.67 382 VAL A CA 1
ATOM 3149 C C . VAL A 1 382 ? 10.637 -4.937 28.962 1.00 40.14 382 VAL A C 1
ATOM 3150 O O . VAL A 1 382 ? 10.494 -6.113 28.601 1.00 39.26 382 VAL A O 1
ATOM 3154 N N . GLU A 1 383 ? 9.992 -3.918 28.379 1.00 39.71 383 GLU A N 1
ATOM 3155 C CA . GLU A 1 383 ? 9.006 -4.156 27.320 1.00 39.86 383 GLU A CA 1
ATOM 3156 C C . GLU A 1 383 ? 9.691 -4.848 26.158 1.00 40.39 383 GLU A C 1
ATOM 3157 O O . GLU A 1 383 ? 9.148 -5.823 25.623 1.00 40.84 383 GLU A O 1
ATOM 3163 N N . SER A 1 384 ? 10.914 -4.391 25.836 1.00 40.54 384 SER A N 1
ATOM 3164 C CA . SER A 1 384 ? 11.715 -4.932 24.726 1.00 41.13 384 SER A CA 1
ATOM 3165 C C . SER A 1 384 ? 12.100 -6.399 24.877 1.00 41.15 384 SER A C 1
ATOM 3166 O O . SER A 1 384 ? 12.411 -7.067 23.886 1.00 41.76 384 SER A O 1
ATOM 3169 N N . LYS A 1 385 ? 12.041 -6.919 26.099 1.00 41.47 385 LYS A N 1
ATOM 3170 C CA . LYS A 1 385 ? 12.429 -8.293 26.320 1.00 40.71 385 LYS A CA 1
ATOM 3171 C C . LYS A 1 385 ? 11.241 -9.257 26.436 1.00 40.58 385 LYS A C 1
ATOM 3172 O O . LYS A 1 385 ? 11.441 -10.466 26.466 1.00 40.73 385 LYS A O 1
ATOM 3178 N N . VAL A 1 386 ? 10.015 -8.732 26.491 1.00 39.94 386 VAL A N 1
ATOM 3179 C CA . VAL A 1 386 ? 8.830 -9.568 26.765 1.00 39.13 386 VAL A CA 1
ATOM 3180 C C . VAL A 1 386 ? 8.658 -10.686 25.735 1.00 38.06 386 VAL A C 1
ATOM 3181 O O . VAL A 1 386 ? 8.335 -11.803 26.077 1.00 37.77 386 VAL A O 1
ATOM 3185 N N . ARG A 1 387 ? 8.861 -10.368 24.459 1.00 37.93 387 ARG A N 1
ATOM 3186 C CA A ARG A 1 387 ? 8.779 -11.339 23.374 0.50 37.00 387 ARG A CA 1
ATOM 3187 C CA B ARG A 1 387 ? 8.744 -11.374 23.393 0.50 37.20 387 ARG A CA 1
ATOM 3188 C C . ARG A 1 387 ? 9.747 -12.510 23.544 1.00 37.11 387 ARG A C 1
ATOM 3189 O O . ARG A 1 387 ? 9.443 -13.650 23.181 1.00 37.22 387 ARG A O 1
ATOM 3204 N N . LEU A 1 388 ? 10.935 -12.211 24.084 1.00 36.76 388 LEU A N 1
ATOM 3205 C CA . LEU A 1 388 ? 11.873 -13.268 24.471 1.00 36.35 388 LEU A CA 1
ATOM 3206 C C . LEU A 1 388 ? 11.266 -14.198 25.539 1.00 36.03 388 LEU A C 1
ATOM 3207 O O . LEU A 1 388 ? 11.432 -15.415 25.451 1.00 34.77 388 LEU A O 1
ATOM 3212 N N . LEU A 1 389 ? 10.538 -13.643 26.515 1.00 35.93 389 LEU A N 1
ATOM 3213 C CA . LEU A 1 389 ? 9.913 -14.492 27.547 1.00 35.58 389 LEU A CA 1
ATOM 3214 C C . LEU A 1 389 ? 8.839 -15.346 26.901 1.00 34.91 389 LEU A C 1
ATOM 3215 O O . LEU A 1 389 ? 8.677 -16.518 27.227 1.00 34.09 389 LEU A O 1
ATOM 3220 N N . VAL A 1 390 ? 8.099 -14.750 25.965 1.00 34.32 390 VAL A N 1
ATOM 3221 C CA . VAL A 1 390 ? 7.054 -15.468 25.242 1.00 34.06 390 VAL A CA 1
ATOM 3222 C C . VAL A 1 390 ? 7.622 -16.660 24.497 1.00 33.50 390 VAL A C 1
ATOM 3223 O O . VAL A 1 390 ? 7.025 -17.731 24.493 1.00 33.87 390 VAL A O 1
ATOM 3227 N N . MET A 1 391 ? 8.769 -16.470 23.849 1.00 33.74 391 MET A N 1
ATOM 3228 C CA . MET A 1 391 ? 9.418 -17.541 23.101 1.00 33.83 391 MET A CA 1
ATOM 3229 C C . MET A 1 391 ? 9.920 -18.658 24.023 1.00 33.35 391 MET A C 1
ATOM 3230 O O . MET A 1 391 ? 9.858 -19.846 23.663 1.00 32.90 391 MET A O 1
ATOM 3235 N N . LYS A 1 392 ? 10.403 -18.271 25.197 1.00 32.69 392 LYS A N 1
ATOM 3236 C CA . LYS A 1 392 ? 10.814 -19.278 26.226 1.00 33.30 392 LYS A CA 1
ATOM 3237 C C . LYS A 1 392 ? 9.628 -20.035 26.814 1.00 32.94 392 LYS A C 1
ATOM 3238 O O . LYS A 1 392 ? 9.673 -21.269 26.913 1.00 34.93 392 LYS A O 1
ATOM 3244 N N . LEU A 1 393 ? 8.569 -19.316 27.201 1.00 32.79 393 LEU A N 1
ATOM 3245 C CA A LEU A 1 393 ? 7.334 -19.939 27.710 0.50 32.84 393 LEU A CA 1
ATOM 3246 C CA B LEU A 1 393 ? 7.361 -19.956 27.724 0.50 32.18 393 LEU A CA 1
ATOM 3247 C C . LEU A 1 393 ? 6.655 -20.831 26.673 1.00 32.62 393 LEU A C 1
ATOM 3248 O O . LEU A 1 393 ? 6.263 -21.959 26.968 1.00 33.12 393 LEU A O 1
ATOM 3257 N N . GLU A 1 394 ? 6.510 -20.330 25.454 1.00 32.64 394 GLU A N 1
ATOM 3258 C CA . GLU A 1 394 ? 5.717 -21.052 24.434 1.00 32.75 394 GLU A CA 1
ATOM 3259 C C . GLU A 1 394 ? 6.255 -22.420 23.991 1.00 33.36 394 GLU A C 1
ATOM 3260 O O . GLU A 1 394 ? 5.510 -23.236 23.439 1.00 32.77 394 GLU A O 1
ATOM 3266 N N . VAL A 1 395 ? 7.545 -22.651 24.243 1.00 34.43 395 VAL A N 1
ATOM 3267 C CA A VAL A 1 395 ? 8.220 -23.906 23.890 0.50 35.07 395 VAL A CA 1
ATOM 3268 C CA B VAL A 1 395 ? 8.194 -23.911 23.883 0.50 35.06 395 VAL A CA 1
ATOM 3269 C C . VAL A 1 395 ? 8.261 -24.890 25.082 1.00 35.87 395 VAL A C 1
ATOM 3270 O O . VAL A 1 395 ? 8.692 -26.032 24.939 1.00 35.86 395 VAL A O 1
ATOM 3277 N N . LEU A 1 396 ? 7.797 -24.449 26.258 1.00 36.84 396 LEU A N 1
ATOM 3278 C CA . LEU A 1 396 ? 7.665 -25.360 27.426 1.00 38.31 396 LEU A CA 1
ATOM 3279 C C . LEU A 1 396 ? 6.606 -26.429 27.206 1.00 38.44 396 LEU A C 1
ATOM 3280 O O . LEU A 1 396 ? 5.535 -26.174 26.630 1.00 38.90 396 LEU A O 1
ATOM 3285 N N . ALA A 1 397 ? 6.915 -27.627 27.697 1.00 38.93 397 ALA A N 1
ATOM 3286 C CA . ALA A 1 397 ? 6.061 -28.812 27.582 1.00 39.05 397 ALA A CA 1
ATOM 3287 C C . ALA A 1 397 ? 4.589 -28.615 27.990 1.00 39.05 397 ALA A C 1
ATOM 3288 O O . ALA A 1 397 ? 3.673 -29.021 27.264 1.00 39.65 397 ALA A O 1
ATOM 3290 N N . GLY A 1 398 ? 4.354 -27.993 29.141 1.00 38.62 398 GLY A N 1
ATOM 3291 C CA . GLY A 1 398 ? 2.978 -27.796 29.597 1.00 38.64 398 GLY A CA 1
ATOM 3292 C C . GLY A 1 398 ? 2.202 -26.666 28.929 1.00 38.29 398 GLY A C 1
ATOM 3293 O O . GLY A 1 398 ? 0.995 -26.555 29.110 1.00 39.19 398 GLY A O 1
ATOM 3294 N N . ILE A 1 399 ? 2.884 -25.836 28.149 1.00 38.13 399 ILE A N 1
ATOM 3295 C CA . ILE A 1 399 ? 2.288 -24.601 27.637 1.00 36.91 399 ILE A CA 1
ATOM 3296 C C . ILE A 1 399 ? 1.649 -24.732 26.247 1.00 36.55 399 ILE A C 1
ATOM 3297 O O . ILE A 1 399 ? 2.332 -24.990 25.247 1.00 36.35 399 ILE A O 1
ATOM 3302 N N . LYS A 1 400 ? 0.335 -24.543 26.200 1.00 35.91 400 LYS A N 1
ATOM 3303 C CA . LYS A 1 400 ? -0.402 -24.570 24.943 1.00 35.46 400 LYS A CA 1
ATOM 3304 C C . LYS A 1 400 ? -0.262 -23.244 24.129 1.00 34.80 400 LYS A C 1
ATOM 3305 O O . LYS A 1 400 ? -0.108 -23.271 22.903 1.00 34.23 400 LYS A O 1
ATOM 3311 N N . ILE A 1 401 ? -0.306 -22.098 24.818 1.00 34.43 401 ILE A N 1
ATOM 3312 C CA . ILE A 1 401 ? -0.005 -20.807 24.183 1.00 33.52 401 ILE A CA 1
ATOM 3313 C C . ILE A 1 401 ? 0.513 -19.837 25.243 1.00 33.60 401 ILE A C 1
ATOM 3314 O O . ILE A 1 401 ? 0.176 -19.953 26.413 1.00 33.91 401 ILE A O 1
ATOM 3319 N N . ALA A 1 402 ? 1.361 -18.897 24.830 1.00 33.22 402 ALA A N 1
ATOM 3320 C CA . ALA A 1 402 ? 1.750 -17.781 25.692 1.00 32.85 402 ALA A CA 1
ATOM 3321 C C . ALA A 1 402 ? 1.478 -16.515 24.842 1.00 32.96 402 ALA A C 1
ATOM 3322 O O . ALA A 1 402 ? 2.245 -16.197 23.940 1.00 33.20 402 ALA A O 1
ATOM 3324 N N . HIS A 1 403 ? 0.354 -15.842 25.116 1.00 32.50 403 HIS A N 1
ATOM 3325 C CA . HIS A 1 403 ? -0.204 -14.813 24.223 1.00 32.53 403 HIS A CA 1
ATOM 3326 C C . HIS A 1 403 ? 0.043 -13.457 24.855 1.00 32.57 403 HIS A C 1
ATOM 3327 O O . HIS A 1 403 ? -0.602 -13.109 25.849 1.00 32.31 403 HIS A O 1
ATOM 3334 N N . PRO A 1 404 ? 0.978 -12.677 24.313 1.00 32.01 404 PRO A N 1
ATOM 3335 C CA . PRO A 1 404 ? 1.228 -11.385 24.899 1.00 32.69 404 PRO A CA 1
ATOM 3336 C C . PRO A 1 404 ? 0.140 -10.392 24.481 1.00 33.08 404 PRO A C 1
ATOM 3337 O O . PRO A 1 404 ? -0.286 -10.364 23.312 1.00 32.85 404 PRO A O 1
ATOM 3341 N N . PHE A 1 405 ? -0.328 -9.594 25.440 1.00 33.65 405 PHE A N 1
ATOM 3342 C CA . PHE A 1 405 ? -1.162 -8.454 25.059 1.00 33.78 405 PHE A CA 1
ATOM 3343 C C . PHE A 1 405 ? -0.308 -7.378 24.343 1.00 35.02 405 PHE A C 1
ATOM 3344 O O . PHE A 1 405 ? 0.929 -7.406 24.411 1.00 36.36 405 PHE A O 1
ATOM 3352 N N . THR A 1 406 ? -0.960 -6.439 23.669 1.00 34.38 406 THR A N 1
ATOM 3353 C CA . THR A 1 406 ? -0.241 -5.555 22.763 1.00 35.03 406 THR A CA 1
ATOM 3354 C C . THR A 1 406 ? 0.089 -4.211 23.377 1.00 35.90 406 THR A C 1
ATOM 3355 O O . THR A 1 406 ? 0.826 -3.419 22.767 1.00 35.81 406 THR A O 1
ATOM 3359 N N . LYS A 1 407 ? -0.535 -3.894 24.501 1.00 35.12 407 LYS A N 1
ATOM 3360 C CA . LYS A 1 407 ? -0.370 -2.575 25.103 1.00 36.15 407 LYS A CA 1
ATOM 3361 C C . LYS A 1 407 ? -0.140 -2.705 26.601 1.00 36.40 407 LYS A C 1
ATOM 3362 O O . LYS A 1 407 ? -0.956 -3.292 27.294 1.00 36.65 407 LYS A O 1
ATOM 3364 N N . PRO A 1 408 ? 0.929 -2.103 27.101 1.00 36.86 408 PRO A N 1
ATOM 3365 C CA . PRO A 1 408 ? 1.215 -2.156 28.532 1.00 36.68 408 PRO A CA 1
ATOM 3366 C C . PRO A 1 408 ? 0.193 -1.269 29.223 1.00 36.90 408 PRO A C 1
ATOM 3367 O O . PRO A 1 408 ? -0.292 -0.293 28.622 1.00 34.72 408 PRO A O 1
ATOM 3371 N N . PHE A 1 409 ? -0.166 -1.623 30.447 1.00 36.72 409 PHE A N 1
ATOM 3372 C CA . PHE A 1 409 ? -1.005 -0.761 31.252 1.00 37.57 409 PHE A CA 1
ATOM 3373 C C . PHE A 1 409 ? -0.107 0.141 32.102 1.00 38.68 409 PHE A C 1
ATOM 3374 O O . PHE A 1 409 ? 0.773 -0.337 32.843 1.00 38.05 409 PHE A O 1
ATOM 3382 N N . GLU A 1 410 ? -0.299 1.449 31.954 1.00 39.58 410 GLU A N 1
ATOM 3383 C CA . GLU A 1 410 ? 0.564 2.432 32.602 1.00 40.94 410 GLU A CA 1
ATOM 3384 C C . GLU A 1 410 ? -0.120 3.067 33.820 1.00 41.40 410 GLU A C 1
ATOM 3385 O O . GLU A 1 410 ? -1.342 3.251 33.827 1.00 41.14 410 GLU A O 1
ATOM 3391 N N . SER A 1 411 ? 0.688 3.377 34.842 1.00 42.12 411 SER A N 1
ATOM 3392 C CA A SER A 1 411 ? 0.218 3.985 36.098 0.50 42.45 411 SER A CA 1
ATOM 3393 C CA B SER A 1 411 ? 0.218 3.985 36.098 0.50 42.45 411 SER A CA 1
ATOM 3394 C C . SER A 1 411 ? 1.312 4.824 36.757 1.00 42.65 411 SER A C 1
ATOM 3395 O O . SER A 1 411 ? 2.506 4.588 36.543 1.00 42.54 411 SER A O 1
ATOM 3400 N N . SER A 1 412 ? 0.897 5.799 37.562 1.00 42.98 412 SER A N 1
ATOM 3401 C CA . SER A 1 412 ? 1.816 6.665 38.304 1.00 43.51 412 SER A CA 1
ATOM 3402 C C . SER A 1 412 ? 1.163 7.053 39.638 1.00 43.65 412 SER A C 1
ATOM 3403 O O . SER A 1 412 ? -0.067 7.087 39.741 1.00 43.62 412 SER A O 1
ATOM 3406 N N . TYR A 1 413 ? 1.987 7.336 40.650 1.00 43.93 413 TYR A N 1
ATOM 3407 C CA . TYR A 1 413 ? 1.507 7.518 42.028 1.00 43.90 413 TYR A CA 1
ATOM 3408 C C . TYR A 1 413 ? 2.270 8.521 42.878 1.00 43.97 413 TYR A C 1
ATOM 3409 O O . TYR A 1 413 ? 3.451 8.785 42.648 1.00 43.93 413 TYR A O 1
ATOM 3418 N N . CYS A 1 414 ? 1.570 9.060 43.877 1.00 43.93 414 CYS A N 1
ATOM 3419 C CA . CYS A 1 414 ? 2.178 9.856 44.943 1.00 43.96 414 CYS A CA 1
ATOM 3420 C C . CYS A 1 414 ? 2.970 8.926 45.861 1.00 43.79 414 CYS A C 1
ATOM 3421 O O . CYS A 1 414 ? 2.391 8.128 46.609 1.00 43.78 414 CYS A O 1
ATOM 3424 N N . CYS A 1 415 ? 4.293 9.045 45.799 1.00 43.48 415 CYS A N 1
ATOM 3425 C CA . CYS A 1 415 ? 5.192 8.168 46.536 1.00 43.25 415 CYS A CA 1
ATOM 3426 C C . CYS A 1 415 ? 6.225 8.971 47.350 1.00 43.14 415 CYS A C 1
ATOM 3427 O O . CYS A 1 415 ? 7.362 9.155 46.902 1.00 43.09 415 CYS A O 1
ATOM 3430 N N . PRO A 1 416 ? 5.828 9.451 48.537 1.00 43.00 416 PRO A N 1
ATOM 3431 C CA . PRO A 1 416 ? 6.708 10.274 49.384 1.00 43.02 416 PRO A CA 1
ATOM 3432 C C . PRO A 1 416 ? 7.956 9.519 49.861 1.00 42.94 416 PRO A C 1
ATOM 3433 O O . PRO A 1 416 ? 9.080 9.931 49.559 1.00 43.07 416 PRO A O 1
ATOM 3437 N N . THR A 1 417 ? 7.745 8.439 50.610 1.00 42.69 417 THR A N 1
ATOM 3438 C CA . THR A 1 417 ? 8.800 7.484 50.959 1.00 42.20 417 THR A CA 1
ATOM 3439 C C . THR A 1 417 ? 8.713 6.398 49.867 1.00 41.75 417 THR A C 1
ATOM 3440 O O . THR A 1 417 ? 7.652 6.285 49.273 1.00 41.74 417 THR A O 1
ATOM 3444 N N . GLU A 1 418 ? 9.728 5.566 49.584 1.00 41.29 418 GLU A N 1
ATOM 3445 C CA . GLU A 1 418 ? 10.789 5.032 50.467 1.00 41.05 418 GLU A CA 1
ATOM 3446 C C . GLU A 1 418 ? 10.208 3.830 51.225 1.00 40.73 418 GLU A C 1
ATOM 3447 O O . GLU A 1 418 ? 10.784 2.743 51.211 1.00 40.92 418 GLU A O 1
ATOM 3449 N N . ASP A 1 419 ? 9.055 4.043 51.860 1.00 40.09 419 ASP A N 1
ATOM 3450 C CA . ASP A 1 419 ? 8.191 2.978 52.365 1.00 39.28 419 ASP A CA 1
ATOM 3451 C C . ASP A 1 419 ? 7.185 2.636 51.290 1.00 39.02 419 ASP A C 1
ATOM 3452 O O . ASP A 1 419 ? 7.048 1.475 50.902 1.00 38.68 419 ASP A O 1
ATOM 3457 N N . ASP A 1 420 ? 6.485 3.675 50.826 1.00 38.78 420 ASP A N 1
ATOM 3458 C CA . ASP A 1 420 ? 5.315 3.547 49.955 1.00 38.58 420 ASP A CA 1
ATOM 3459 C C . ASP A 1 420 ? 5.597 2.788 48.655 1.00 38.05 420 ASP A C 1
ATOM 3460 O O . ASP A 1 420 ? 4.722 2.045 48.190 1.00 37.80 420 ASP A O 1
ATOM 3465 N N . TYR A 1 421 ? 6.812 2.982 48.086 1.00 37.67 421 TYR A N 1
ATOM 3466 C CA . TYR A 1 421 ? 7.265 2.299 46.851 1.00 37.50 421 TYR A CA 1
ATOM 3467 C C . TYR A 1 421 ? 7.198 0.787 47.092 1.00 37.51 421 TYR A C 1
ATOM 3468 O O . TYR A 1 421 ? 6.759 0.041 46.266 1.00 37.56 421 TYR A O 1
ATOM 3477 N N . GLU A 1 422 ? 7.648 0.363 48.289 1.00 37.38 422 GLU A N 1
ATOM 3478 C CA . GLU A 1 422 ? 7.608 -1.033 48.818 1.00 37.48 422 GLU A CA 1
ATOM 3479 C C . GLU A 1 422 ? 6.170 -1.543 48.885 1.00 36.37 422 GLU A C 1
ATOM 3480 O O . GLU A 1 422 ? 5.863 -2.680 48.709 1.00 35.95 422 GLU A O 1
ATOM 3486 N N . MET A 1 423 ? 5.258 -0.610 49.413 1.00 35.31 423 MET A N 1
ATOM 3487 C CA . MET A 1 423 ? 3.843 -0.936 49.535 1.00 34.47 423 MET A CA 1
ATOM 3488 C C . MET A 1 423 ? 3.152 -1.029 48.164 1.00 34.15 423 MET A C 1
ATOM 3489 O O . MET A 1 423 ? 2.123 -1.703 48.033 1.00 33.96 423 MET A O 1
ATOM 3491 N N . ILE A 1 424 ? 3.701 -0.346 47.157 1.00 33.96 424 ILE A N 1
ATOM 3492 C CA . ILE A 1 424 ? 3.100 -0.362 45.803 1.00 33.91 424 ILE A CA 1
ATOM 3493 C C . ILE A 1 424 ? 3.383 -1.703 45.129 1.00 34.14 424 ILE A C 1
ATOM 3494 O O . ILE A 1 424 ? 2.483 -2.333 44.539 1.00 33.78 424 ILE A O 1
ATOM 3499 N N . GLN A 1 425 ? 4.647 -2.117 45.220 1.00 34.54 425 GLN A N 1
ATOM 3500 C CA . GLN A 1 425 ? 5.113 -3.407 44.716 1.00 34.95 425 GLN A CA 1
ATOM 3501 C C . GLN A 1 425 ? 4.343 -4.593 45.319 1.00 35.10 425 GLN A C 1
ATOM 3502 O O . GLN A 1 425 ? 4.305 -5.672 44.724 1.00 34.86 425 GLN A O 1
ATOM 3508 N N . ASP A 1 426 ? 3.712 -4.382 46.477 1.00 35.32 426 ASP A N 1
ATOM 3509 C CA . ASP A 1 426 ? 3.032 -5.462 47.204 1.00 35.80 426 ASP A CA 1
ATOM 3510 C C . ASP A 1 426 ? 1.566 -5.702 46.804 1.00 36.41 426 ASP A C 1
ATOM 3511 O O . ASP A 1 426 ? 1.191 -6.833 46.453 1.00 36.59 426 ASP A O 1
ATOM 3516 N N . LYS A 1 427 ? 0.739 -4.655 46.853 1.00 36.50 427 LYS A N 1
ATOM 3517 C CA . LYS A 1 427 ? -0.722 -4.821 46.707 1.00 36.56 427 LYS A CA 1
ATOM 3518 C C . LYS A 1 427 ? -1.250 -4.771 45.259 1.00 36.82 427 LYS A C 1
ATOM 3519 O O . LYS A 1 427 ? -2.455 -4.902 45.024 1.00 36.56 427 LYS A O 1
ATOM 3521 N N . TYR A 1 428 ? -0.349 -4.596 44.304 1.00 36.90 428 TYR A N 1
ATOM 3522 C CA . TYR A 1 428 ? -0.748 -4.455 42.900 1.00 37.77 428 TYR A CA 1
ATOM 3523 C C . TYR A 1 428 ? -0.712 -5.776 42.107 1.00 37.88 428 TYR A C 1
ATOM 3524 O O . TYR A 1 428 ? 0.154 -6.624 42.324 1.00 37.89 428 TYR A O 1
ATOM 3533 N N . GLY A 1 429 ? -1.660 -5.930 41.183 1.00 38.18 429 GLY A N 1
ATOM 3534 C CA . GLY A 1 429 ? -1.688 -7.069 40.266 1.00 37.59 429 GLY A CA 1
ATOM 3535 C C . GLY A 1 429 ? -2.793 -8.070 40.535 1.00 37.75 429 GLY A C 1
ATOM 3536 O O . GLY A 1 429 ? -3.098 -8.916 39.699 1.00 37.76 429 GLY A O 1
ATOM 3537 N N . SER A 1 430 ? -3.390 -7.990 41.719 1.00 38.33 430 SER A N 1
ATOM 3538 C CA . SER A 1 430 ? -4.454 -8.914 42.078 1.00 38.67 430 SER A CA 1
ATOM 3539 C C . SER A 1 430 ? -5.649 -8.087 42.505 1.00 39.16 430 SER A C 1
ATOM 3540 O O . SER A 1 430 ? -5.486 -7.095 43.217 1.00 39.24 430 SER A O 1
ATOM 3543 N N . HIS A 1 431 ? -6.839 -8.477 42.046 1.00 39.84 431 HIS A N 1
ATOM 3544 C CA . HIS A 1 431 ? -8.075 -7.788 42.430 1.00 40.31 431 HIS A CA 1
ATOM 3545 C C . HIS A 1 431 ? -8.379 -7.956 43.924 1.00 40.45 431 HIS A C 1
ATOM 3546 O O . HIS A 1 431 ? -8.980 -7.075 44.534 1.00 40.75 431 HIS A O 1
ATOM 3553 N N . LYS A 1 432 ? -7.941 -9.076 44.499 1.00 40.55 432 LYS A N 1
ATOM 3554 C CA . LYS A 1 432 ? -8.124 -9.361 45.931 1.00 40.29 432 LYS A CA 1
ATOM 3555 C C . LYS A 1 432 ? -7.366 -8.409 46.854 1.00 40.33 432 LYS A C 1
ATOM 3556 O O . LYS A 1 432 ? -7.812 -8.154 47.973 1.00 40.64 432 LYS A O 1
ATOM 3558 N N . THR A 1 433 ? -6.224 -7.897 46.403 1.00 40.38 433 THR A N 1
ATOM 3559 C CA . THR A 1 433 ? -5.408 -6.988 47.220 1.00 40.52 433 THR A CA 1
ATOM 3560 C C . THR A 1 433 ? -5.265 -5.565 46.672 1.00 40.78 433 THR A C 1
ATOM 3561 O O . THR A 1 433 ? -4.663 -4.703 47.341 1.00 40.27 433 THR A O 1
ATOM 3565 N N . GLU A 1 434 ? -5.802 -5.321 45.470 1.00 41.18 434 GLU A N 1
ATOM 3566 C CA . GLU A 1 434 ? -5.618 -4.036 44.783 1.00 41.60 434 GLU A CA 1
ATOM 3567 C C . GLU A 1 434 ? -6.403 -2.891 45.404 1.00 42.22 434 GLU A C 1
ATOM 3568 O O . GLU A 1 434 ? -5.936 -1.749 45.409 1.00 42.29 434 GLU A O 1
ATOM 3574 N N . THR A 1 435 ? -7.593 -3.194 45.920 1.00 42.84 435 THR A N 1
ATOM 3575 C CA . THR A 1 435 ? -8.455 -2.169 46.490 1.00 43.89 435 THR A CA 1
ATOM 3576 C C . THR A 1 435 ? -7.702 -1.416 47.585 1.00 44.52 435 THR A C 1
ATOM 3577 O O . THR A 1 435 ? -7.985 -0.252 47.864 1.00 44.69 435 THR A O 1
ATOM 3581 N N . ALA A 1 436 ? -6.713 -2.091 48.167 1.00 45.36 436 ALA A N 1
ATOM 3582 C CA . ALA A 1 436 ? -5.881 -1.528 49.226 1.00 45.96 436 ALA A CA 1
ATOM 3583 C C . ALA A 1 436 ? -4.824 -0.551 48.684 1.00 46.41 436 ALA A C 1
ATOM 3584 O O . ALA A 1 436 ? -3.708 -0.467 49.213 1.00 46.57 436 ALA A O 1
ATOM 3586 N N . LEU A 1 437 ? -5.186 0.183 47.633 1.00 46.81 437 LEU A N 1
ATOM 3587 C CA . LEU A 1 437 ? -4.341 1.249 47.088 1.00 47.23 437 LEU A CA 1
ATOM 3588 C C . LEU A 1 437 ? -4.956 2.620 47.391 1.00 47.38 437 LEU A C 1
ATOM 3589 O O . LEU A 1 437 ? -5.867 2.706 48.216 1.00 47.54 437 LEU A O 1
ATOM 3594 N N . ASN A 1 438 ? -4.463 3.673 46.728 1.00 47.57 438 ASN A N 1
ATOM 3595 C CA . ASN A 1 438 ? -4.805 5.083 47.035 1.00 47.85 438 ASN A CA 1
ATOM 3596 C C . ASN A 1 438 ? -3.918 5.668 48.139 1.00 47.78 438 ASN A C 1
ATOM 3597 O O . ASN A 1 438 ? -3.634 4.986 49.119 1.00 47.73 438 ASN A O 1
ATOM 3602 N N . ALA A 1 439 ? -3.497 6.928 48.010 1.00 47.92 439 ALA A N 1
ATOM 3603 C CA . ALA A 1 439 ? -3.921 7.842 46.944 1.00 48.03 439 ALA A CA 1
ATOM 3604 C C . ALA A 1 439 ? -2.878 7.996 45.822 1.00 48.09 439 ALA A C 1
ATOM 3605 O O . ALA A 1 439 ? -1.677 7.963 46.085 1.00 48.11 439 ALA A O 1
ATOM 3607 N N . LEU A 1 440 ? -3.323 8.147 44.572 1.00 48.21 440 LEU A N 1
ATOM 3608 C CA . LEU A 1 440 ? -4.739 8.050 44.191 1.00 48.35 440 LEU A CA 1
ATOM 3609 C C . LEU A 1 440 ? -4.940 7.296 42.860 1.00 48.44 440 LEU A C 1
ATOM 3610 O O . LEU A 1 440 ? -5.586 6.251 42.863 1.00 48.53 440 LEU A O 1
ATOM 3615 N N . LYS A 1 441 ? -4.415 7.792 41.731 1.00 48.50 441 LYS A N 1
ATOM 3616 C CA . LYS A 1 441 ? -3.725 9.083 41.619 1.00 48.50 441 LYS A CA 1
ATOM 3617 C C . LYS A 1 441 ? -4.617 10.128 40.944 1.00 48.48 441 LYS A C 1
ATOM 3618 O O . LYS A 1 441 ? -4.810 10.110 39.728 1.00 48.44 441 LYS A O 1
ATOM 3624 N N . PRO A 1 457 ? 8.928 12.331 43.927 1.00 42.54 457 PRO A N 1
ATOM 3625 C CA . PRO A 1 457 ? 7.546 12.339 44.390 1.00 42.54 457 PRO A CA 1
ATOM 3626 C C . PRO A 1 457 ? 6.648 11.295 43.709 1.00 42.44 457 PRO A C 1
ATOM 3627 O O . PRO A 1 457 ? 5.583 10.967 44.239 1.00 42.59 457 PRO A O 1
ATOM 3631 N N . LYS A 1 458 ? 7.068 10.779 42.555 1.00 42.19 458 LYS A N 1
ATOM 3632 C CA . LYS A 1 458 ? 6.237 9.844 41.796 1.00 41.91 458 LYS A CA 1
ATOM 3633 C C . LYS A 1 458 ? 6.887 8.4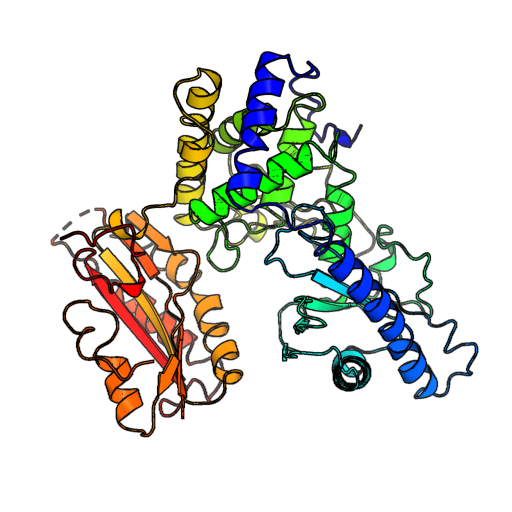81 41.549 1.00 41.79 458 LYS A C 1
ATOM 3634 O O . LYS A 1 458 ? 8.099 8.388 41.336 1.00 41.74 458 LYS A O 1
ATOM 3636 N N . ALA A 1 459 ? 6.057 7.436 41.583 1.00 41.53 459 ALA A N 1
ATOM 3637 C CA . ALA A 1 459 ? 6.450 6.076 41.220 1.00 41.15 459 ALA A CA 1
ATOM 3638 C C . ALA A 1 459 ? 5.666 5.586 39.990 1.00 41.07 459 ALA A C 1
ATOM 3639 O O . ALA A 1 459 ? 4.432 5.568 39.988 1.00 40.89 459 ALA A O 1
ATOM 3641 N N . TYR A 1 460 ? 6.404 5.174 38.961 1.00 40.85 460 TYR A N 1
ATOM 3642 C CA . TYR A 1 460 ? 5.832 4.745 37.686 1.00 40.52 460 TYR A CA 1
ATOM 3643 C C . TYR A 1 460 ? 5.664 3.227 37.598 1.00 40.43 460 TYR A C 1
ATOM 3644 O O . TYR A 1 460 ? 6.406 2.480 38.237 1.00 40.72 460 TYR A O 1
ATOM 3653 N N . LEU A 1 461 ? 4.684 2.789 36.804 1.00 39.82 461 LEU A N 1
ATOM 3654 C CA . LEU A 1 461 ? 4.411 1.370 36.544 1.00 39.10 461 LEU A CA 1
ATOM 3655 C C . LEU A 1 461 ? 4.110 1.156 35.055 1.00 39.46 461 LEU A C 1
ATOM 3656 O O . LEU A 1 461 ? 3.374 1.934 34.447 1.00 38.68 461 LEU A O 1
ATOM 3661 N N . SER A 1 462 ? 4.702 0.111 34.488 1.00 38.97 462 SER A N 1
ATOM 3662 C CA . SER A 1 462 ? 4.329 -0.412 33.181 1.00 39.04 462 SER A CA 1
ATOM 3663 C C . SER A 1 462 ? 4.150 -1.905 33.339 1.00 39.14 462 SER A C 1
ATOM 3664 O O . SER A 1 462 ? 5.060 -2.595 33.833 1.00 38.86 462 SER A O 1
ATOM 3667 N N . THR A 1 463 ? 2.972 -2.391 32.939 1.00 38.70 463 THR A N 1
ATOM 3668 C CA A THR A 1 463 ? 2.628 -3.804 33.077 0.50 38.69 463 THR A CA 1
ATOM 3669 C CA B THR A 1 463 ? 2.608 -3.795 33.088 0.50 38.25 463 THR A CA 1
ATOM 3670 C C . THR A 1 463 ? 2.198 -4.425 31.760 1.00 38.73 463 THR A C 1
ATOM 3671 O O . THR A 1 463 ? 1.273 -3.932 31.080 1.00 38.38 463 THR A O 1
ATOM 3678 N N . MET A 1 464 ? 2.907 -5.488 31.389 1.00 38.45 464 MET A N 1
ATOM 3679 C CA A MET A 1 464 ? 2.584 -6.307 30.230 0.50 37.89 464 MET A CA 1
ATOM 3680 C CA B MET A 1 464 ? 2.538 -6.286 30.237 0.50 38.66 464 MET A CA 1
ATOM 3681 C C . MET A 1 464 ? 1.901 -7.572 30.719 1.00 38.38 464 MET A C 1
ATOM 3682 O O . MET A 1 464 ? 2.237 -8.074 31.789 1.00 37.67 464 MET A O 1
ATOM 3691 N N . TYR A 1 465 ? 0.951 -8.085 29.942 1.00 37.81 465 TYR A N 1
ATOM 3692 C CA . TYR A 1 465 ? 0.267 -9.335 30.309 1.00 38.01 465 TYR A CA 1
ATOM 3693 C C . TYR A 1 465 ? 0.532 -10.414 29.268 1.00 38.13 465 TYR A C 1
ATOM 3694 O O . TYR A 1 465 ? 0.526 -10.135 28.048 1.00 38.34 465 TYR A O 1
ATOM 3703 N N . ILE A 1 466 ? 0.739 -11.642 29.734 1.00 37.29 466 ILE A N 1
ATOM 3704 C CA . ILE A 1 466 ? 0.799 -12.793 28.843 1.00 37.78 466 ILE A CA 1
ATOM 3705 C C . ILE A 1 466 ? -0.306 -13.752 29.258 1.00 38.11 466 ILE A C 1
ATOM 3706 O O . ILE A 1 466 ? -0.329 -14.225 30.401 1.00 37.70 466 ILE A O 1
ATOM 3711 N N . GLY A 1 467 ? -1.220 -14.029 28.331 1.00 38.40 467 GLY A N 1
ATOM 3712 C CA . GLY A 1 467 ? -2.292 -14.990 28.587 1.00 38.52 467 GLY A CA 1
ATOM 3713 C C . GLY A 1 467 ? -1.709 -16.376 28.431 1.00 38.32 467 GLY A C 1
ATOM 3714 O O . GLY A 1 467 ? -0.953 -16.624 27.486 1.00 37.26 467 GLY A O 1
ATOM 3715 N N . LEU A 1 468 ? -2.047 -17.277 29.362 1.00 37.73 468 LEU A N 1
ATOM 3716 C CA . LEU A 1 468 ? -1.523 -18.639 29.332 1.00 38.43 468 LEU A CA 1
ATOM 3717 C C . LEU A 1 468 ? -2.618 -19.713 29.205 1.00 39.36 468 LEU A C 1
ATOM 3718 O O . LEU A 1 468 ? -3.620 -19.676 29.913 1.00 38.32 468 LEU A O 1
ATOM 3723 N N . ASP A 1 469 ? -2.386 -20.647 28.288 1.00 40.10 469 ASP A N 1
ATOM 3724 C CA . ASP A 1 469 ? -3.244 -21.787 28.022 1.00 41.36 469 ASP A CA 1
ATOM 3725 C C . ASP A 1 469 ? -2.359 -23.015 28.259 1.00 42.02 469 ASP A C 1
ATOM 3726 O O . ASP A 1 469 ? -1.316 -23.180 27.615 1.00 41.55 469 ASP A O 1
ATOM 3731 N N . PHE A 1 470 ? -2.737 -23.839 29.229 1.00 42.92 470 PHE A N 1
ATOM 3732 C CA . PHE A 1 470 ? -2.021 -25.082 29.506 1.00 44.53 470 PHE A CA 1
ATOM 3733 C C . PHE A 1 470 ? -2.769 -26.242 28.870 1.00 45.33 470 PHE A C 1
ATOM 3734 O O . PHE A 1 470 ? -4.002 -26.233 28.823 1.00 46.14 470 PHE A O 1
ATOM 3742 N N . ASN A 1 471 ? -2.028 -27.227 28.372 1.00 46.27 471 ASN A N 1
ATOM 3743 C CA . ASN A 1 471 ? -2.631 -28.380 27.710 1.00 47.34 471 ASN A CA 1
ATOM 3744 C C . ASN A 1 471 ? -2.501 -29.691 28.495 1.00 47.79 471 ASN A C 1
ATOM 3745 O O . ASN A 1 471 ? -1.869 -29.741 29.560 1.00 48.24 471 ASN A O 1
ATOM 3750 N N . LYS A 1 476 ? -1.371 -35.105 37.288 1.00 59.82 476 LYS A N 1
ATOM 3751 C CA . LYS A 1 476 ? -0.425 -34.099 37.764 1.00 59.79 476 LYS A CA 1
ATOM 3752 C C . LYS A 1 476 ? -0.487 -32.850 36.885 1.00 59.65 476 LYS A C 1
ATOM 3753 O O . LYS A 1 476 ? -0.299 -32.929 35.668 1.00 59.87 476 LYS A O 1
ATOM 3755 N N . GLU A 1 477 ? -0.757 -31.701 37.505 1.00 59.29 477 GLU A N 1
ATOM 3756 C CA . GLU A 1 477 ? -0.991 -30.462 36.757 1.00 58.85 477 GLU A CA 1
ATOM 3757 C C . GLU A 1 477 ? 0.247 -29.565 36.632 1.00 58.28 477 GLU A C 1
ATOM 3758 O O . GLU A 1 477 ? 1.222 -29.943 35.972 1.00 58.45 477 GLU A O 1
ATOM 3760 N N . LYS A 1 478 ? 0.195 -28.398 37.282 1.00 57.56 478 LYS A N 1
ATOM 3761 C CA . LYS A 1 478 ? 1.100 -27.240 37.034 1.00 56.36 478 LYS A CA 1
ATOM 3762 C C . LYS A 1 478 ? 0.916 -26.577 35.625 1.00 55.38 478 LYS A C 1
ATOM 3763 O O . LYS A 1 478 ? -0.243 -26.368 35.238 1.00 55.30 478 LYS A O 1
ATOM 3769 N N . VAL A 1 479 ? 1.959 -26.245 34.839 1.00 53.75 479 VAL A N 1
ATOM 3770 C CA . VAL A 1 479 ? 3.366 -26.654 34.991 1.00 51.11 479 VAL A CA 1
ATOM 3771 C C . VAL A 1 479 ? 4.263 -25.471 35.404 1.00 48.97 479 VAL A C 1
ATOM 3772 O O . VAL A 1 479 ? 3.839 -24.314 35.348 1.00 49.45 479 VAL A O 1
ATOM 3776 N N . ASP A 1 480 ? 5.492 -25.793 35.804 1.00 45.76 480 ASP A N 1
ATOM 3777 C CA . ASP A 1 480 ? 6.468 -24.871 36.385 1.00 43.04 480 ASP A CA 1
ATOM 3778 C C . ASP A 1 480 ? 7.052 -23.910 35.355 1.00 41.19 480 ASP A C 1
ATOM 3779 O O . ASP A 1 480 ? 7.822 -24.315 34.482 1.00 41.03 480 ASP A O 1
ATOM 3784 N N . ILE A 1 481 ? 6.694 -22.638 35.478 1.00 38.88 481 ILE A N 1
ATOM 3785 C CA . ILE A 1 481 ? 7.246 -21.602 34.597 1.00 37.16 481 ILE A CA 1
ATOM 3786 C C . ILE A 1 481 ? 8.301 -20.712 35.288 1.00 36.35 481 ILE A C 1
ATOM 3787 O O . ILE A 1 481 ? 8.793 -19.766 34.684 1.00 35.05 481 ILE A O 1
ATOM 3792 N N . HIS A 1 482 ? 8.687 -21.037 36.527 1.00 34.73 482 HIS A N 1
ATOM 3793 C CA . HIS A 1 482 ? 9.501 -20.068 37.282 1.00 34.72 482 HIS A CA 1
ATOM 3794 C C . HIS A 1 482 ? 10.886 -19.791 36.694 1.00 34.33 482 HIS A C 1
ATOM 3795 O O . HIS A 1 482 ? 11.403 -18.686 36.872 1.00 34.85 482 HIS A O 1
ATOM 3802 N N . ILE A 1 483 ? 11.496 -20.770 36.020 1.00 34.33 483 ILE A N 1
ATOM 3803 C CA . ILE A 1 483 ? 12.885 -20.569 35.538 1.00 34.14 483 ILE A CA 1
ATOM 3804 C C . ILE A 1 483 ? 12.990 -19.497 34.456 1.00 34.59 483 ILE A C 1
ATOM 3805 O O . ILE A 1 483 ? 13.734 -18.510 34.645 1.00 34.21 483 ILE A O 1
ATOM 3810 N N . PRO A 1 484 ? 12.254 -19.643 33.341 1.00 34.30 484 PRO A N 1
ATOM 3811 C CA . PRO A 1 484 ? 12.223 -18.568 32.344 1.00 34.62 484 PRO A CA 1
ATOM 3812 C C . PRO A 1 484 ? 11.856 -17.216 32.959 1.00 34.72 484 PRO A C 1
ATOM 3813 O O . PRO A 1 4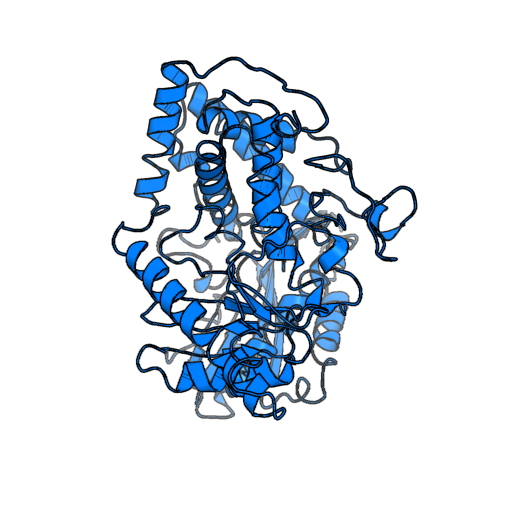84 ? 12.436 -16.206 32.569 1.00 34.06 484 PRO A O 1
ATOM 3817 N N . CYS A 1 485 ? 10.951 -17.210 33.945 1.00 34.26 485 CYS A N 1
ATOM 3818 C CA . CYS A 1 485 ? 10.565 -15.976 34.623 1.00 35.33 485 CYS A CA 1
ATOM 3819 C C . CYS A 1 485 ? 11.757 -15.335 35.368 1.00 35.88 485 CYS A C 1
ATOM 3820 O O . CYS A 1 485 ? 12.043 -14.145 35.195 1.00 35.21 485 CYS A O 1
ATOM 3823 N N . THR A 1 486 ? 12.474 -16.144 36.154 1.00 35.60 486 THR A N 1
ATOM 3824 C CA . THR A 1 486 ? 13.674 -15.683 36.876 1.00 36.31 486 THR A CA 1
ATOM 3825 C C . THR A 1 486 ? 14.773 -15.198 35.912 1.00 36.06 486 THR A C 1
ATOM 3826 O O . THR A 1 486 ? 15.322 -14.105 36.081 1.00 35.36 486 THR A O 1
ATOM 3830 N N . GLU A 1 487 ? 15.059 -15.993 34.878 1.00 36.22 487 GLU A N 1
ATOM 3831 C CA . GLU A 1 487 ? 15.982 -15.599 33.812 1.00 37.03 487 GLU A CA 1
ATOM 3832 C C . GLU A 1 487 ? 15.641 -14.240 33.188 1.00 36.39 487 GLU A C 1
ATOM 3833 O O . GLU A 1 487 ? 16.513 -13.401 33.011 1.00 35.84 487 GLU A O 1
ATOM 3839 N N . PHE A 1 488 ? 14.361 -14.042 32.887 1.00 36.27 488 PHE A N 1
ATOM 3840 C CA . PHE A 1 488 ? 13.836 -12.782 32.388 1.00 36.75 488 PHE A CA 1
ATOM 3841 C C . PHE A 1 488 ? 14.168 -11.613 33.338 1.00 36.71 488 PHE A C 1
ATOM 3842 O O . PHE A 1 488 ? 14.719 -10.591 32.906 1.00 37.28 488 PHE A O 1
ATOM 3850 N N . VAL A 1 489 ? 13.875 -11.783 34.626 1.00 36.65 489 VAL A N 1
ATOM 3851 C CA . VAL A 1 489 ? 14.201 -10.774 35.632 1.00 36.50 489 VAL A CA 1
ATOM 3852 C C . VAL A 1 489 ? 15.712 -10.502 35.684 1.00 36.39 489 VAL A C 1
ATOM 3853 O O . VAL A 1 489 ? 16.131 -9.336 35.675 1.00 35.52 489 VAL A O 1
ATOM 3857 N N . ASN A 1 490 ? 16.522 -11.565 35.743 1.00 36.70 490 ASN A N 1
ATOM 3858 C CA . ASN A 1 490 ? 17.987 -11.404 35.777 1.00 36.57 490 ASN A CA 1
ATOM 3859 C C . ASN A 1 490 ? 18.500 -10.638 34.544 1.00 37.37 490 ASN A C 1
ATOM 3860 O O . ASN A 1 490 ? 19.329 -9.727 34.668 1.00 35.83 490 ASN A O 1
ATOM 3865 N N . LEU A 1 491 ? 18.007 -11.044 33.376 1.00 38.17 491 LEU A N 1
ATOM 3866 C CA . LEU A 1 491 ? 18.320 -10.381 32.106 1.00 40.92 491 LEU A CA 1
ATOM 3867 C C . LEU A 1 491 ? 18.061 -8.868 32.157 1.00 41.13 491 LEU A C 1
ATOM 3868 O O . LEU A 1 491 ? 18.913 -8.065 31.734 1.00 41.49 491 LEU A O 1
ATOM 3873 N N . CYS A 1 492 ? 16.885 -8.475 32.649 1.00 41.71 492 CYS A N 1
ATOM 3874 C CA . CYS A 1 492 ? 16.515 -7.056 32.618 1.00 42.33 492 CYS A CA 1
ATOM 3875 C C . CYS A 1 492 ? 17.380 -6.251 33.580 1.00 43.76 492 CYS A C 1
ATOM 3876 O O . CYS A 1 492 ? 17.774 -5.125 33.266 1.00 43.71 492 CYS A O 1
ATOM 3879 N N . ARG A 1 493 ? 17.713 -6.862 34.722 1.00 44.28 493 ARG A N 1
ATOM 3880 C CA A ARG A 1 493 ? 18.588 -6.260 35.733 0.50 45.29 493 ARG A CA 1
ATOM 3881 C CA B ARG A 1 493 ? 18.572 -6.200 35.699 0.50 45.20 493 ARG A CA 1
ATOM 3882 C C . ARG A 1 493 ? 20.023 -6.102 35.231 1.00 45.79 493 ARG A C 1
ATOM 3883 O O . ARG A 1 493 ? 20.742 -5.199 35.656 1.00 46.39 493 ARG A O 1
ATOM 3898 N N . SER A 1 494 ? 20.438 -7.001 34.336 1.00 47.04 494 SER A N 1
ATOM 3899 C CA . SER A 1 494 ? 21.825 -7.048 33.836 1.00 48.85 494 SER A CA 1
ATOM 3900 C C . SER A 1 494 ? 22.245 -5.826 32.995 1.00 49.91 494 SER A C 1
ATOM 3901 O O . SER A 1 494 ? 23.430 -5.471 32.961 1.00 50.17 494 SER A O 1
ATOM 3904 N N . PHE A 1 495 ? 21.284 -5.188 32.331 1.00 51.06 495 PHE A N 1
ATOM 3905 C CA . PHE A 1 495 ? 21.597 -4.196 31.285 1.00 52.45 495 PHE A CA 1
ATOM 3906 C C . PHE A 1 495 ? 22.379 -2.952 31.699 1.00 53.14 495 PHE A C 1
ATOM 3907 O O . PHE A 1 495 ? 22.968 -2.280 30.849 1.00 53.47 495 PHE A O 1
ATOM 3915 N N . ASN A 1 496 ? 22.363 -2.637 32.991 1.00 54.08 496 ASN A N 1
ATOM 3916 C CA . ASN A 1 496 ? 23.381 -1.779 33.621 1.00 54.87 496 ASN A CA 1
ATOM 3917 C C . ASN A 1 496 ? 23.302 -1.929 35.131 1.00 55.13 496 ASN A C 1
ATOM 3918 O O . ASN A 1 496 ? 22.305 -2.451 35.644 1.00 55.35 496 ASN A O 1
ATOM 3923 N N . GLU A 1 497 ? 24.340 -1.473 35.831 1.00 55.15 497 GLU A N 1
ATOM 3924 C CA . GLU A 1 497 ? 24.415 -1.591 37.293 1.00 55.27 497 GLU A CA 1
ATOM 3925 C C . GLU A 1 497 ? 23.247 -0.920 38.033 1.00 55.12 497 GLU A C 1
ATOM 3926 O O . GLU A 1 497 ? 22.923 -1.298 39.157 1.00 55.35 497 GLU A O 1
ATOM 3928 N N . ASP A 1 498 ? 22.615 0.062 37.393 1.00 54.94 498 ASP A N 1
ATOM 3929 C CA . ASP A 1 498 ? 21.521 0.809 38.008 1.00 54.71 498 ASP A CA 1
ATOM 3930 C C . ASP A 1 498 ? 20.236 0.006 38.152 1.00 54.62 498 ASP A C 1
ATOM 3931 O O . ASP A 1 498 ? 19.425 0.294 39.029 1.00 54.49 498 ASP A O 1
ATOM 3936 N N . TYR A 1 499 ? 20.069 -1.016 37.314 1.00 54.57 499 TYR A N 1
ATOM 3937 C CA . TYR A 1 499 ? 18.762 -1.658 37.121 1.00 54.97 499 TYR A CA 1
ATOM 3938 C C . TYR A 1 499 ? 18.047 -2.511 38.201 1.00 55.33 499 TYR A C 1
ATOM 3939 O O . TYR A 1 499 ? 16.827 -2.426 38.286 1.00 56.17 499 TYR A O 1
ATOM 3948 N N . GLY A 1 500 ? 18.727 -3.307 39.027 1.00 55.02 500 GLY A N 1
ATOM 3949 C CA . GLY A 1 500 ? 20.161 -3.263 39.262 1.00 54.59 500 GLY A CA 1
ATOM 3950 C C . GLY A 1 500 ? 20.308 -2.746 40.681 1.00 53.99 500 GLY A C 1
ATOM 3951 O O . GLY A 1 500 ? 21.030 -3.321 41.496 1.00 54.34 500 GLY A O 1
ATOM 3952 N N . ASP A 1 501 ? 19.588 -1.655 40.953 1.00 53.29 501 ASP A N 1
ATOM 3953 C CA . ASP A 1 501 ? 19.553 -0.997 42.250 1.00 52.16 501 ASP A CA 1
ATOM 3954 C C . ASP A 1 501 ? 18.538 -1.698 43.158 1.00 51.19 501 ASP A C 1
ATOM 3955 O O . ASP A 1 501 ? 18.878 -2.687 43.798 1.00 50.84 501 ASP A O 1
ATOM 3960 N N . HIS A 1 502 ? 17.303 -1.189 43.174 1.00 50.06 502 HIS A N 1
ATOM 3961 C CA . HIS A 1 502 ? 16.182 -1.665 44.016 1.00 48.68 502 HIS A CA 1
ATOM 3962 C C . HIS A 1 502 ? 15.574 -0.507 44.809 1.00 47.66 502 HIS A C 1
ATOM 3963 O O . HIS A 1 502 ? 14.406 -0.548 45.184 1.00 47.17 502 HIS A O 1
ATOM 3970 N N . LYS A 1 503 ? 16.378 0.515 45.077 1.00 46.69 503 LYS A N 1
ATOM 3971 C CA . LYS A 1 503 ? 15.856 1.751 45.661 1.00 45.81 503 LYS A CA 1
ATOM 3972 C C . LYS A 1 503 ? 15.089 2.540 44.586 1.00 45.39 503 LYS A C 1
ATOM 3973 O O . LYS A 1 503 ? 14.143 3.269 44.899 1.00 45.53 503 LYS A O 1
ATOM 3979 N N . VAL A 1 504 ? 15.484 2.356 43.323 1.00 44.57 504 VAL A N 1
ATOM 3980 C CA . VAL A 1 504 ? 14.853 3.050 42.192 1.00 43.65 504 VAL A CA 1
ATOM 3981 C C . VAL A 1 504 ? 14.177 2.108 41.176 1.00 42.69 504 VAL A C 1
ATOM 3982 O O . VAL A 1 504 ? 12.973 2.216 40.973 1.00 42.58 504 VAL A O 1
ATOM 3986 N N . PHE A 1 505 ? 14.931 1.183 40.575 1.00 41.64 505 PHE A N 1
ATOM 3987 C CA . PHE A 1 505 ? 14.380 0.251 39.573 1.00 40.53 505 PHE A CA 1
ATOM 3988 C C . PHE A 1 505 ? 14.036 -1.118 40.152 1.00 39.84 505 PHE A C 1
ATOM 3989 O O . PHE A 1 505 ? 14.848 -1.712 40.873 1.00 40.04 505 PHE A O 1
ATOM 3997 N N . ASN A 1 506 ? 12.859 -1.632 39.796 1.00 38.71 506 ASN A N 1
ATOM 3998 C CA . ASN A 1 506 ? 12.376 -2.953 40.255 1.00 37.45 506 ASN A CA 1
ATOM 3999 C C . ASN A 1 506 ? 11.492 -3.668 39.246 1.00 37.26 506 ASN A C 1
ATOM 4000 O O . ASN A 1 506 ? 10.815 -3.004 38.436 1.00 36.46 506 ASN A O 1
ATOM 4005 N N . LEU A 1 507 ? 11.463 -5.005 39.316 1.00 36.39 507 LEU A N 1
ATOM 4006 C CA . LEU A 1 507 ? 10.723 -5.816 38.319 1.00 35.96 507 LEU A CA 1
ATOM 4007 C C . LEU A 1 507 ? 10.013 -7.031 38.923 1.00 36.66 507 LEU A C 1
ATOM 4008 O O . LEU A 1 507 ? 10.636 -7.863 39.607 1.00 36.17 507 LEU A O 1
ATOM 4013 N N . ALA A 1 508 ? 8.714 -7.145 38.665 1.00 36.70 508 ALA A N 1
ATOM 4014 C CA . ALA A 1 508 ? 7.876 -8.171 39.282 1.00 37.47 508 ALA A CA 1
ATOM 4015 C C . ALA A 1 508 ? 7.107 -8.991 38.246 1.00 38.07 508 ALA A C 1
ATOM 4016 O O . ALA A 1 508 ? 6.556 -8.439 37.296 1.00 38.13 508 ALA A O 1
ATOM 4018 N N . LEU A 1 509 ? 7.089 -10.307 38.449 1.00 38.42 509 LEU A N 1
ATOM 4019 C CA . LEU A 1 509 ? 6.278 -11.227 37.655 1.00 38.89 509 LEU A CA 1
ATOM 4020 C C . LEU A 1 509 ? 5.299 -11.932 38.550 1.00 39.19 509 LEU A C 1
ATOM 4021 O O . LEU A 1 509 ? 5.676 -12.474 39.597 1.00 38.54 509 LEU A O 1
ATOM 4026 N N . ARG A 1 510 ? 4.043 -11.927 38.143 1.00 39.76 510 ARG A N 1
ATOM 4027 C CA . ARG A 1 510 ? 2.960 -12.410 38.963 1.00 40.05 510 ARG A CA 1
ATOM 4028 C C . ARG A 1 510 ? 2.036 -13.306 38.159 1.00 40.22 510 ARG A C 1
ATOM 4029 O O . ARG A 1 510 ? 1.626 -12.947 37.066 1.00 39.98 510 ARG A O 1
ATOM 4037 N N . PHE A 1 511 ? 1.730 -14.487 38.688 1.00 40.48 511 PHE A N 1
ATOM 4038 C CA . PHE A 1 511 ? 0.838 -15.417 37.997 1.00 41.58 511 PHE A CA 1
ATOM 4039 C C . PHE A 1 511 ? -0.578 -15.310 38.561 1.00 41.77 511 PHE A C 1
ATOM 4040 O O . PHE A 1 511 ? -0.792 -15.566 39.743 1.00 42.04 511 PHE A O 1
ATOM 4048 N N . VAL A 1 512 ? -1.533 -14.921 37.713 1.00 42.12 512 VAL A N 1
ATOM 4049 C CA . VAL A 1 512 ? -2.919 -14.647 38.143 1.00 42.67 512 VAL A CA 1
ATOM 4050 C C . VAL A 1 512 ? -3.992 -15.428 37.386 1.00 42.96 512 VAL A C 1
ATOM 4051 O O . VAL A 1 512 ? -3.930 -15.587 36.151 1.00 42.33 512 VAL A O 1
ATOM 4055 N N . LYS A 1 513 ? -5.007 -15.859 38.127 1.00 42.53 513 LYS A N 1
ATOM 4056 C CA . LYS A 1 513 ? -6.208 -16.412 37.516 1.00 43.18 513 LYS A CA 1
ATOM 4057 C C . LYS A 1 513 ? -7.016 -15.258 36.887 1.00 42.55 513 LYS A C 1
ATOM 4058 O O . LYS A 1 513 ? -6.887 -14.106 37.320 1.00 42.40 513 LYS A O 1
ATOM 4064 N N . GLY A 1 514 ? -7.818 -15.567 35.863 1.00 42.04 514 GLY A N 1
ATOM 4065 C CA . GLY A 1 514 ? -8.657 -14.570 35.170 1.00 42.27 514 GLY A CA 1
ATOM 4066 C C . GLY A 1 514 ? -9.693 -13.885 36.059 1.00 42.34 514 GLY A C 1
ATOM 4067 O O . GLY A 1 514 ? -9.952 -12.685 35.903 1.00 41.88 514 GLY A O 1
ATOM 4068 N N . TYR A 1 515 ? -10.291 -14.641 36.990 1.00 42.09 515 TYR A N 1
ATOM 4069 C CA . TYR A 1 515 ? -11.247 -14.075 37.958 1.00 41.97 515 TYR A CA 1
ATOM 4070 C C . TYR A 1 515 ? -10.605 -12.981 38.819 1.00 41.58 515 TYR A C 1
ATOM 4071 O O . TYR A 1 515 ? -11.282 -12.094 39.330 1.00 42.38 515 TYR A O 1
ATOM 4073 N N . ASP A 1 516 ? -9.289 -13.047 38.959 1.00 40.95 516 ASP A N 1
ATOM 4074 C CA . ASP A 1 516 ? -8.561 -12.187 39.875 1.00 40.00 516 ASP A CA 1
ATOM 4075 C C . ASP A 1 516 ? -7.742 -11.069 39.197 1.00 39.32 516 ASP A C 1
ATOM 4076 O O . ASP A 1 516 ? -6.935 -10.392 39.848 1.00 38.69 516 ASP A O 1
ATOM 4081 N N . LEU A 1 517 ? -7.972 -10.845 37.897 1.00 38.28 517 LEU A N 1
ATOM 4082 C CA . LEU A 1 517 ? -7.294 -9.750 37.192 1.00 37.73 517 LEU A CA 1
ATOM 4083 C C . LEU A 1 517 ? -7.675 -8.384 37.780 1.00 37.33 517 LEU A C 1
ATOM 4084 O O . LEU A 1 517 ? -8.816 -8.204 38.188 1.00 37.47 517 LEU A O 1
ATOM 4089 N N . PRO A 1 518 ? -6.741 -7.433 37.848 1.00 37.04 518 PRO A N 1
ATOM 4090 C CA . PRO A 1 518 ? -7.066 -6.065 38.298 1.00 37.62 518 PRO A CA 1
ATOM 4091 C C . PRO A 1 518 ? -8.074 -5.363 37.380 1.00 38.53 518 PRO A C 1
ATOM 4092 O O . PRO A 1 518 ? -8.042 -5.596 36.167 1.00 39.10 518 PRO A O 1
ATOM 4096 N N . ASP A 1 519 ? -8.948 -4.505 37.912 1.00 39.77 519 ASP A N 1
ATOM 4097 C CA . ASP A 1 519 ? -9.916 -3.851 37.004 1.00 40.61 519 ASP A CA 1
ATOM 4098 C C . ASP A 1 519 ? -9.388 -2.800 36.011 1.00 41.17 519 ASP A C 1
ATOM 4099 O O . ASP A 1 519 ? -10.130 -2.386 35.126 1.00 41.09 519 ASP A O 1
ATOM 4104 N N . GLU A 1 520 ? -8.128 -2.381 36.143 1.00 41.70 520 GLU A N 1
ATOM 4105 C CA . GLU A 1 520 ? -7.455 -1.611 35.079 1.00 42.85 520 GLU A CA 1
ATOM 4106 C C . GLU A 1 520 ? -7.607 -2.299 33.701 1.00 43.57 520 GLU A C 1
ATOM 4107 O O . GLU A 1 520 ? -7.602 -1.645 32.650 1.00 43.82 520 GLU A O 1
ATOM 4113 N N . VAL A 1 521 ? -7.781 -3.616 33.742 1.00 44.23 521 VAL A N 1
ATOM 4114 C CA . VAL A 1 521 ? -7.790 -4.492 32.574 1.00 45.07 521 VAL A CA 1
ATOM 4115 C C . VAL A 1 521 ? -9.173 -4.629 31.874 1.00 45.46 521 VAL A C 1
ATOM 4116 O O . VAL A 1 521 ? -9.274 -5.176 30.771 1.00 45.69 521 VAL A O 1
ATOM 4120 N N . PHE A 1 522 ? -10.224 -4.120 32.512 1.00 46.11 522 PHE A N 1
ATOM 4121 C CA . PHE A 1 522 ? -11.565 -4.097 31.934 1.00 46.94 522 PHE A CA 1
ATOM 4122 C C . PHE A 1 522 ? -11.987 -2.643 31.819 1.00 47.93 522 PHE A C 1
ATOM 4123 O O . PHE A 1 522 ? -11.713 -1.845 32.716 1.00 47.88 522 PHE A O 1
ATOM 4131 N N . ASP A 1 523 ? -12.610 -2.270 30.706 1.00 49.26 523 ASP A N 1
ATOM 4132 C CA . ASP A 1 523 ? -13.138 -0.912 30.605 1.00 50.83 523 ASP A CA 1
ATOM 4133 C C . ASP A 1 523 ? -14.534 -0.865 31.224 1.00 51.48 523 ASP A C 1
ATOM 4134 O O . ASP A 1 523 ? -15.180 -1.911 31.381 1.00 51.57 523 ASP A O 1
ATOM 4139 N N . GLU A 1 524 ? -14.971 0.339 31.603 1.00 52.47 524 GLU A N 1
ATOM 4140 C CA . GLU A 1 524 ? -16.307 0.559 32.168 1.00 53.05 524 GLU A CA 1
ATOM 4141 C C . GLU A 1 524 ? -17.354 0.306 31.083 1.00 53.42 524 GLU A C 1
ATOM 4142 O O . GLU A 1 524 ? -18.010 1.226 30.608 1.00 53.66 524 GLU A O 1
ATOM 4144 N N . ASN A 1 525 ? -17.486 -0.966 30.710 1.00 53.99 525 ASN A N 1
ATOM 4145 C CA . ASN A 1 525 ? -18.219 -1.414 29.529 1.00 54.27 525 ASN A CA 1
ATOM 4146 C C . ASN A 1 525 ? -18.322 -2.933 29.586 1.00 54.47 525 ASN A C 1
ATOM 4147 O O . ASN A 1 525 ? -19.253 -3.527 29.043 1.00 54.65 525 ASN A O 1
ATOM 4152 N N . GLU A 1 526 ? -17.332 -3.544 30.235 1.00 54.41 526 GLU A N 1
ATOM 4153 C CA . GLU A 1 526 ? -17.296 -4.975 30.513 1.00 54.53 526 GLU A CA 1
ATOM 4154 C C . GLU A 1 526 ? -17.302 -5.142 32.018 1.00 54.72 526 GLU A C 1
ATOM 4155 O O . GLU A 1 526 ? -16.982 -4.200 32.749 1.00 54.81 526 GLU A O 1
ATOM 4161 N N . LYS A 1 527 ? -17.657 -6.338 32.480 1.00 55.05 527 LYS A N 1
ATOM 4162 C CA . LYS A 1 527 ? -17.519 -6.682 33.898 1.00 55.28 527 LYS A CA 1
ATOM 4163 C C . LYS A 1 527 ? -16.684 -7.943 34.067 1.00 55.45 527 LYS A C 1
ATOM 4164 O O . LYS A 1 527 ? -16.747 -8.857 33.242 1.00 55.11 527 LYS A O 1
ATOM 4170 N N . ARG A 1 528 ? -15.912 -7.982 35.151 1.00 56.00 528 ARG A N 1
ATOM 4171 C CA . ARG A 1 528 ? -14.926 -9.043 35.386 1.00 56.48 528 ARG A CA 1
ATOM 4172 C C . ARG A 1 528 ? -15.542 -10.442 35.537 1.00 56.97 528 ARG A C 1
ATOM 4173 O O . ARG A 1 528 ? -16.616 -10.588 36.127 1.00 57.12 528 ARG A O 1
ATOM 4181 N N . PRO A 1 529 ? -14.874 -11.461 34.992 1.00 57.41 529 PRO A N 1
ATOM 4182 C CA . PRO A 1 529 ? -15.344 -12.841 35.132 1.00 57.80 529 PRO A CA 1
ATOM 4183 C C . PRO A 1 529 ? -15.078 -13.383 36.539 1.00 58.20 529 PRO A C 1
ATOM 4184 O O . PRO A 1 529 ? -14.361 -12.745 37.320 1.00 58.14 529 PRO A O 1
ATOM 4188 N N . SER A 1 530 ? -15.661 -14.536 36.864 1.00 58.52 530 SER A N 1
ATOM 4189 C CA . SER A 1 530 ? -15.344 -15.219 38.124 1.00 58.94 530 SER A CA 1
ATOM 4190 C C . SER A 1 530 ? -15.618 -16.717 38.072 1.00 59.12 530 SER A C 1
ATOM 4191 O O . SER A 1 530 ? -14.967 -17.496 38.779 1.00 59.47 530 SER A O 1
#

Solvent-accessible surface area: 23228 Å² total; per-residue (Å²): 166,118,27,44,18,82,96,28,57,97,36,80,113,38,35,70,89,70,41,69,137,22,19,81,45,0,43,100,24,0,110,171,45,39,20,69,25,91,166,118,43,49,51,62,1,64,93,1,28,131,21,0,31,103,5,0,47,132,0,0,68,50,2,0,73,138,88,142,31,63,86,44,108,1,168,85,0,15,2,33,19,25,18,34,14,28,34,96,8,21,4,17,12,62,73,29,55,0,40,0,0,0,0,0,0,83,41,0,54,56,133,20,1,32,68,15,0,12,55,7,0,132,135,70,192,37,32,86,113,37,43,44,56,75,107,32,150,33,7,22,0,99,8,82,0,59,47,14,29,0,12,0,4,7,0,69,0,64,50,69,80,0,62,118,93,20,92,5,88,78,55,73,24,4,118,117,17,72,125,77,1,33,71,0,1,31,24,1,9,3,3,43,32,0,19,112,2,5,31,91,53,107,33,0,56,26,0,1,19,0,0,29,24,0,0,91,79,31,2,0,54,12,65,75,4,0,1,2,11,28,68,2,0,0,0,1,0,0,6,0,4,0,10,23,8,58,8,10,4,0,6,1,0,7,73,0,0,45,31,0,28,139,56,105,23,80,98,32,1,28,1,33,100,64,53,125,33,41,32,182,66,161,27,18,48,38,178,112,43,68,64,22,135,77,24,81,2,1,2,3,5,4,0,4,29,4,75,4,19,2,102,21,8,0,77,1,0,54,80,2,0,42,90,8,0,90,50,0,31,98,15,0,59,20,5,52,58,126,156,86,54,6,38,44,1,0,90,80,15,76,3,8,72,85,22,65,58,0,3,2,0,4,0,4,0,67,35,58,78,128,46,6,108,114,0,6,29,26,0,24,49,37,0,35,66,4,0,56,124,0,20,118,55,104,8,10,101,18,0,4,1,25,20,49,36,44,108,40,30,33,75,1,101,61,73,91,49,8,131,55,15,58,110,14,20,0,7,55,82,64,26,105,80,39,117,63,126,149,154,32,0,33,1,0,1,4,1,0,0,1,53,46,124,163,94,157,66,66,18,106,97,16,14,70,90,8,20,83,70,0,80,76,102,52,98,82,7,37,67,104,171,33,14,7,14,35,42,80,95,4,133,6,43,40,0,0,72,63,6,18,68,118,139,45,180,59,42,143

CATH classification: 1.10.1410.10 (+2 more: 3.30.460.10, 3.30.70.590)

Foldseek 3Di:
DLQLPDPGAQDQDAADPLQVVQLVQLVVVLVVVFQADDPVLVVLVVVVQVVVQVLQLVLQLVLCVVVVHDSVLSNQQRKGKDWFFCVLLVRHGSQDETEMEIEGEASQDPVSCVPRSVVSLVPDPQWDDWDWDCPPLQGWIWTQGVNHTYIYGYAYWHHRHDHHPDDLQPQVRVPPGDPNNNVRSQRRNLRVVLCVRHLDSVQLSSLLSLQVLLCVQLQQEALLQQHFHRSLSSLLLSLLRSNHVNYHNLVSQLSSLVDLLPDDPPPERASHPQDDDDDPDDAQDVPPDVLSVPQTHFYWGRGPRIDGRRSLHAPQSVVSVSVLSVVSNVQSVCVSVVNHGSVVSSHGHPLLPPFQKKKKKKKKFDDDPNVSCVLVVLLSNCNSVLQNVQCPDPFFPHWAKGRAWQKDKDCAPDPVVSVVVLPQPFWQVRVVVDDDDPCMMMMTMIMIGTDTPVHDDDSVPSVVVSQVVSCPPDCVCVPVRTIDMDMDMDTSQTGHCSPPPPVDDGDD

Secondary structure (DSSP, 8-state):
-GGG-SS--S--PPPPHHHHHHHHHHHHHHHHTT-S--HHHHHHHHHHHHHHHHHHHHHHHHHHHHTT--HHHHHHTB-EEEEEHHHHHT---TT--EEEEEEE-TT--HHHIIIIIHHHHHT-TTEEEEEEETTSSS-EEEEEETTEEEEEEEEE-SSS-B-TT--S--GGGGTT--HHHHHHHHHHHHHHHHHHHSS-HHHHHHHHHHHHHHHHHTT---GGGTS--HHHHHHHHHHHHHHSTT--HHHHHHHHHHHHHH--TTSPEESSPPP--SS-SPPP-TTT-HHHHT-SS-EE-SSSSP-BTTTT--HHHHHHHHHHHHHHHHHHHHHHTTSS-HHHHTPPP-HHHH-SEEEEEEEEEES-HHHHHHHHHHHHHHHHHHHHHHHTSTTEEEEEE-SSPEEEEEE--SSSHHHHHHHH-S-HHHHTT--S---EEEEEEEEEEEEE-------HHHHHHHHHHHHHTSTTTT-SSSEEEEEEEEEGGG--GGGS-BTB----